Protein AF-A0A251RNE2-F1 (afdb_monomer)

Radius of gyration: 32.67 Å; Cα contacts (8 Å, |Δi|>4): 362; chains: 1; bounding box: 73×76×100 Å

Secondary structure (DSSP, 8-state):
-HHHHHHHHHHHHHHTTS-HHHHHHHHHHHHHHHHHHHHHHHHHHHTT--S-HHHHHHHHHHHHHHHHHHHHHHHHHHHHHHHHHHHHHHHHHHHHHHHHHH--SHHHHHHHHHHHHHHHHHT-HHHHHHTSHHHHHHHHHHHHHHHHHHHHHHHHHHHTTTS-S--HHHHHHTT-STTTHHHHHHHHHHHHHHHHHHHHHHHHHHTGGGS---GGGGGGGGGTT---THHHHHHHHHHH-------S-HHHHHHHHHHHHHHHHHHHHHHHHHHHHHHHHHTHHHHHHHHHHHHHHHHHHHHHHHS----------------SS-HHHHHTT---SSS-----HHHHHHHHHHHHHHHHHHHTS--HHHHHHHHHH---SHHHHHHT-TTSPPSSS------SHHHHHHHHHHHHH-TTS-HHHHHHHHHHHHHHHHHHHHHHHHH--SHHHHHHHHHHHHHHHHHHHHSEETTEE-PPPPP-HHHHHHHHHHHHHHHHHHHHHHHHHHHHHHTT--

Structure (mmCIF, N/CA/C/O backbone):
data_AF-A0A251RNE2-F1
#
_entry.id   AF-A0A251RNE2-F1
#
loop_
_atom_site.group_PDB
_atom_site.id
_atom_site.type_symbol
_atom_site.label_atom_id
_atom_site.label_alt_id
_atom_site.label_comp_id
_atom_site.label_asym_id
_atom_site.label_entity_id
_atom_site.label_seq_id
_atom_site.pdbx_PDB_ins_code
_atom_site.Cartn_x
_atom_site.Cartn_y
_atom_site.Cartn_z
_atom_site.occupancy
_atom_site.B_iso_or_equiv
_atom_site.auth_seq_id
_atom_site.auth_comp_id
_atom_site.auth_asym_id
_atom_site.auth_atom_id
_atom_site.pdbx_PDB_model_num
ATOM 1 N N . MET A 1 1 ? -21.198 -4.027 9.899 1.00 85.88 1 MET A N 1
ATOM 2 C CA . MET A 1 1 ? -20.253 -3.143 10.623 1.00 85.88 1 MET A CA 1
ATOM 3 C C . MET A 1 1 ? -18.817 -3.642 10.646 1.00 85.88 1 MET A C 1
ATOM 5 O O . MET A 1 1 ? -17.984 -2.914 10.121 1.00 85.88 1 MET A O 1
ATOM 9 N N . PRO A 1 2 ? -18.491 -4.848 11.155 1.00 89.56 2 PRO A N 1
ATOM 10 C CA . PRO A 1 2 ? -17.097 -5.304 11.233 1.00 89.56 2 PRO A CA 1
ATOM 11 C C . PRO A 1 2 ? -16.396 -5.308 9.868 1.00 89.56 2 PRO A C 1
ATOM 13 O O . PRO A 1 2 ? -15.279 -4.819 9.756 1.00 89.56 2 PRO A O 1
ATOM 16 N N . PHE A 1 3 ? -17.096 -5.730 8.808 1.00 91.25 3 PHE A N 1
ATOM 17 C CA . PHE A 1 3 ? -16.589 -5.658 7.435 1.00 91.25 3 PHE A CA 1
ATOM 18 C C . PHE A 1 3 ? -16.204 -4.233 6.999 1.00 91.25 3 PHE A C 1
ATOM 20 O O . PHE A 1 3 ? -15.135 -4.037 6.428 1.00 91.25 3 PHE A O 1
ATOM 27 N N . MET A 1 4 ? -17.025 -3.225 7.316 1.00 92.31 4 MET A N 1
ATOM 28 C CA . MET A 1 4 ? -16.726 -1.825 6.989 1.00 92.31 4 MET A CA 1
ATOM 29 C C . MET A 1 4 ? -15.506 -1.315 7.755 1.00 92.31 4 MET A C 1
ATOM 31 O O . MET A 1 4 ? -14.637 -0.685 7.160 1.00 92.31 4 MET A O 1
ATOM 35 N N . THR A 1 5 ? -15.393 -1.647 9.042 1.00 92.12 5 THR A N 1
ATOM 36 C CA . THR A 1 5 ? -14.212 -1.344 9.860 1.00 92.12 5 THR A CA 1
ATOM 37 C C . THR A 1 5 ? -12.942 -1.941 9.243 1.00 92.12 5 THR A C 1
ATOM 39 O O . THR A 1 5 ? -11.935 -1.246 9.087 1.00 92.12 5 THR A O 1
ATOM 42 N N . THR A 1 6 ? -12.996 -3.209 8.821 1.00 92.50 6 THR A N 1
ATOM 43 C CA . THR A 1 6 ? -11.886 -3.885 8.138 1.00 92.50 6 THR A CA 1
ATOM 44 C C . THR A 1 6 ? -11.553 -3.235 6.797 1.00 92.50 6 THR A C 1
ATOM 46 O O . THR A 1 6 ? -10.377 -3.033 6.485 1.00 92.50 6 THR A O 1
ATOM 49 N N . MET A 1 7 ? -12.565 -2.868 6.010 1.00 92.81 7 MET A N 1
ATOM 50 C CA . MET A 1 7 ? -12.383 -2.198 4.724 1.00 92.81 7 MET A CA 1
ATOM 51 C C . MET A 1 7 ? -11.693 -0.840 4.902 1.00 92.81 7 MET A C 1
ATOM 53 O O . MET A 1 7 ? -10.675 -0.582 4.264 1.00 92.81 7 MET A O 1
ATOM 57 N N . MET A 1 8 ? -12.181 -0.003 5.820 1.00 92.62 8 MET A N 1
ATOM 58 C CA . MET A 1 8 ? -11.607 1.317 6.105 1.00 92.62 8 MET A CA 1
ATOM 59 C C . MET A 1 8 ? -10.142 1.224 6.533 1.00 92.62 8 MET A C 1
ATOM 61 O O . MET A 1 8 ? -9.304 1.956 6.011 1.00 92.62 8 MET A O 1
ATOM 65 N N . ALA A 1 9 ? -9.809 0.296 7.436 1.00 91.50 9 ALA A N 1
ATOM 66 C CA . ALA A 1 9 ? -8.430 0.091 7.872 1.00 91.50 9 ALA A CA 1
ATOM 67 C C . ALA A 1 9 ? -7.511 -0.330 6.710 1.00 91.50 9 ALA A C 1
ATOM 69 O O . ALA A 1 9 ? -6.357 0.103 6.639 1.00 91.50 9 ALA A O 1
ATOM 70 N N . ASN A 1 10 ? -8.000 -1.148 5.775 1.00 91.12 10 ASN A N 1
ATOM 71 C CA . ASN A 1 10 ? -7.211 -1.613 4.634 1.00 91.12 10 ASN A CA 1
ATOM 72 C C . ASN A 1 10 ? -7.093 -0.587 3.496 1.00 91.12 10 ASN A C 1
ATOM 74 O O . ASN A 1 10 ? -6.083 -0.609 2.799 1.00 91.12 10 ASN A O 1
ATOM 78 N N . LEU A 1 11 ? -8.039 0.347 3.367 1.00 90.12 11 LEU A N 1
ATOM 79 C CA . LEU A 1 11 ? -7.997 1.446 2.391 1.00 90.12 11 LEU A CA 1
ATOM 80 C C . LEU A 1 11 ? -7.004 2.565 2.756 1.00 90.12 11 LEU A C 1
ATOM 82 O O . LEU A 1 11 ? -6.581 3.324 1.884 1.00 90.12 11 LEU A O 1
ATOM 86 N N . MET A 1 12 ? -6.608 2.691 4.027 1.00 89.88 12 MET A N 1
ATOM 87 C CA . MET A 1 12 ? -5.760 3.803 4.482 1.00 89.88 12 MET A CA 1
ATOM 88 C C . MET A 1 12 ? -4.434 3.958 3.710 1.00 89.88 12 MET A C 1
ATOM 90 O O . MET A 1 12 ? -4.136 5.081 3.308 1.00 89.88 12 MET A O 1
ATOM 94 N N . PRO A 1 13 ? -3.635 2.900 3.448 1.00 87.62 13 PRO A N 1
ATOM 95 C CA . PRO A 1 13 ? -2.385 3.064 2.707 1.00 87.62 13 PRO A CA 1
ATOM 96 C C . PRO A 1 13 ? -2.588 3.499 1.256 1.00 87.62 13 PRO A C 1
ATOM 98 O O . PRO A 1 13 ? -1.783 4.273 0.747 1.00 87.62 13 PRO A O 1
ATOM 101 N N . SER A 1 14 ? -3.658 3.046 0.590 1.00 89.06 14 SER A N 1
ATOM 102 C CA . SER A 1 14 ? -3.923 3.414 -0.808 1.00 89.06 14 SER A CA 1
ATOM 103 C C . SER A 1 14 ? -4.270 4.890 -0.980 1.00 89.06 14 SER A C 1
ATOM 105 O O . SER A 1 14 ? -4.003 5.450 -2.037 1.00 89.06 14 SER A O 1
ATOM 107 N N . LEU A 1 15 ? -4.767 5.560 0.065 1.00 87.12 15 LEU A N 1
ATOM 108 C CA . LEU A 1 15 ? -4.962 7.013 0.026 1.00 87.12 15 LEU A CA 1
ATOM 109 C C . LEU A 1 15 ? -3.655 7.762 -0.248 1.00 87.12 15 LEU A C 1
ATOM 111 O O . LEU A 1 15 ? -3.651 8.812 -0.880 1.00 87.12 15 LEU A O 1
ATOM 115 N N . ALA A 1 16 ? -2.524 7.206 0.185 1.00 85.50 16 ALA A N 1
ATOM 116 C CA . ALA A 1 16 ? -1.231 7.833 -0.016 1.00 85.50 16 ALA A CA 1
ATOM 117 C C . ALA A 1 16 ? -0.744 7.766 -1.470 1.00 85.50 16 ALA A C 1
ATOM 119 O O . ALA A 1 16 ? 0.134 8.539 -1.824 1.00 85.50 16 ALA A O 1
ATOM 120 N N . SER A 1 17 ? -1.262 6.879 -2.327 1.00 87.00 17 SER A N 1
ATOM 121 C CA . SER A 1 17 ? -0.886 6.884 -3.753 1.00 87.00 17 SER A CA 1
ATOM 122 C C . SER A 1 17 ? -1.735 7.815 -4.605 1.00 87.00 17 SER A C 1
ATOM 124 O O . SER A 1 17 ? -1.257 8.240 -5.646 1.00 87.00 17 SER A O 1
ATOM 126 N N . MET A 1 18 ? -2.955 8.130 -4.174 1.00 90.00 18 MET A N 1
ATOM 127 C CA . MET A 1 18 ? -3.925 8.905 -4.957 1.00 90.00 18 MET A CA 1
ATOM 128 C C . MET A 1 18 ? -3.469 10.346 -5.153 1.00 90.00 18 MET A C 1
ATOM 130 O O . MET A 1 18 ? -2.894 10.933 -4.232 1.00 90.00 18 MET A O 1
ATOM 134 N N . ASP A 1 19 ? -3.749 10.930 -6.312 1.00 90.06 19 ASP A N 1
ATOM 135 C CA . ASP A 1 19 ? -3.512 12.357 -6.552 1.00 90.06 19 ASP A CA 1
ATOM 136 C C . ASP A 1 19 ? -4.363 13.221 -5.613 1.00 90.06 19 ASP A C 1
ATOM 138 O O . ASP A 1 19 ? -5.401 12.782 -5.125 1.00 90.06 19 ASP A O 1
ATOM 142 N N . ASP A 1 20 ? -3.963 14.470 -5.357 1.00 87.00 20 ASP A N 1
ATOM 143 C CA . ASP A 1 20 ? -4.615 15.325 -4.349 1.00 87.00 20 ASP A CA 1
ATOM 144 C C . ASP A 1 20 ? -6.130 15.496 -4.574 1.00 87.00 20 ASP A C 1
ATOM 146 O O . ASP A 1 20 ? -6.904 15.537 -3.614 1.00 87.00 20 ASP A O 1
ATOM 150 N N . LYS A 1 21 ? -6.559 15.559 -5.841 1.00 89.69 21 LYS A N 1
ATOM 151 C CA . LYS A 1 21 ? -7.978 15.626 -6.217 1.00 89.69 21 LYS A CA 1
ATOM 152 C C . LYS A 1 21 ? -8.701 14.306 -5.936 1.00 89.69 21 LYS A C 1
ATOM 154 O O . LYS A 1 21 ? -9.744 14.311 -5.289 1.00 89.69 21 LYS A O 1
ATOM 159 N N . GLU A 1 22 ? -8.137 13.194 -6.398 1.00 91.00 22 GLU A N 1
ATOM 160 C CA . GLU A 1 22 ? -8.702 11.855 -6.203 1.00 91.00 22 GLU A CA 1
ATOM 161 C C . GLU A 1 22 ? -8.787 11.507 -4.709 1.00 91.00 22 GLU A C 1
ATOM 163 O O . GLU A 1 22 ? -9.802 11.003 -4.234 1.00 91.00 22 GLU A O 1
ATOM 168 N N . LEU A 1 23 ? -7.747 11.844 -3.943 1.00 90.88 23 LEU A N 1
ATOM 169 C CA . LEU A 1 23 ? -7.702 11.698 -2.494 1.00 90.88 23 LEU A CA 1
ATOM 170 C C . LEU A 1 23 ? -8.873 12.424 -1.825 1.00 90.88 23 LEU A C 1
ATOM 172 O O . LEU A 1 23 ? -9.546 11.852 -0.969 1.00 90.88 23 LEU A O 1
ATOM 176 N N . PHE A 1 24 ? -9.129 13.675 -2.212 1.00 88.56 24 PHE A N 1
ATOM 177 C CA . PHE A 1 24 ? -10.222 14.471 -1.659 1.00 88.56 24 PHE A CA 1
ATOM 178 C C . PHE A 1 24 ? -11.597 13.871 -1.983 1.00 88.56 24 PHE A C 1
ATOM 180 O O . PHE A 1 24 ? -12.416 13.690 -1.079 1.00 88.56 24 PHE A O 1
ATOM 187 N N . GLU A 1 25 ? -11.831 13.513 -3.247 1.00 91.69 25 GLU A N 1
ATOM 188 C CA . GLU A 1 25 ? -13.087 12.904 -3.702 1.00 91.69 25 GLU A CA 1
ATOM 189 C C . GLU A 1 25 ? -13.355 11.568 -2.992 1.00 91.69 25 GLU A C 1
ATOM 191 O O . GLU A 1 25 ? -14.442 11.362 -2.444 1.00 91.69 25 GLU A O 1
ATOM 196 N N . ASN A 1 26 ? -12.346 10.698 -2.904 1.00 91.69 26 ASN A N 1
ATOM 197 C CA . ASN A 1 26 ? -12.464 9.393 -2.254 1.00 91.69 26 ASN A CA 1
ATOM 198 C C . ASN A 1 26 ? -12.700 9.508 -0.742 1.00 91.69 26 ASN A C 1
ATOM 200 O O . ASN A 1 26 ? -13.503 8.758 -0.182 1.00 91.69 26 ASN A O 1
ATOM 204 N N . VAL A 1 27 ? -12.050 10.460 -0.065 1.00 91.81 27 VAL A N 1
ATOM 205 C CA . VAL A 1 27 ? -12.249 10.693 1.376 1.00 91.81 27 VAL A CA 1
ATOM 206 C C . VAL A 1 27 ? -13.647 11.235 1.660 1.00 91.81 27 VAL A C 1
ATOM 208 O O . VAL A 1 27 ? -14.279 10.785 2.615 1.00 91.81 27 VAL A O 1
ATOM 211 N N . ILE A 1 28 ? -14.168 12.143 0.828 1.00 92.56 28 ILE A N 1
ATOM 212 C CA . ILE A 1 28 ? -15.550 12.631 0.952 1.00 92.56 28 ILE A CA 1
ATOM 213 C C . ILE A 1 28 ? -16.551 11.509 0.686 1.00 92.56 28 ILE A C 1
ATOM 215 O O . ILE A 1 28 ? -17.498 11.347 1.455 1.00 92.56 28 ILE A O 1
ATOM 219 N N . GLY A 1 29 ? -16.334 10.709 -0.360 1.00 93.19 29 GLY A N 1
ATOM 220 C CA . GLY A 1 29 ? -17.183 9.556 -0.655 1.00 93.19 29 GLY A CA 1
ATOM 221 C C . GLY A 1 29 ? -17.247 8.586 0.527 1.00 93.19 29 GLY A C 1
ATOM 222 O O . GLY A 1 29 ? -18.333 8.185 0.952 1.00 93.19 29 GLY A O 1
ATOM 223 N N . LEU A 1 30 ? -16.094 8.277 1.127 1.00 91.94 30 LEU A N 1
ATOM 224 C CA . LEU A 1 30 ? -16.023 7.404 2.297 1.00 91.94 30 LEU A CA 1
ATOM 225 C C . LEU A 1 30 ? -16.660 8.038 3.546 1.00 91.94 30 LEU A C 1
ATOM 227 O O . LEU A 1 30 ? -17.331 7.339 4.303 1.00 91.94 30 LEU A O 1
ATOM 231 N N . LEU A 1 31 ? -16.511 9.352 3.742 1.00 93.88 31 LEU A N 1
ATOM 232 C CA . LEU A 1 31 ? -17.174 10.105 4.811 1.00 93.88 31 LEU A CA 1
ATOM 233 C C . LEU A 1 31 ? -18.699 9.980 4.714 1.00 93.88 31 LEU A C 1
ATOM 235 O O . LEU A 1 31 ? -19.347 9.605 5.692 1.00 93.88 31 LEU A O 1
ATOM 239 N N . ILE A 1 32 ? -19.264 10.238 3.533 1.00 94.50 32 ILE A N 1
ATOM 240 C CA . ILE A 1 32 ? -20.709 10.144 3.288 1.00 94.50 32 ILE A CA 1
ATOM 241 C C . ILE A 1 32 ? -21.199 8.715 3.537 1.00 94.50 32 ILE A C 1
ATOM 243 O O . ILE A 1 32 ? -22.201 8.518 4.228 1.00 94.50 32 ILE A O 1
ATOM 247 N N . LEU A 1 33 ? -20.477 7.715 3.023 1.00 93.94 33 LEU A N 1
ATOM 248 C CA . LEU A 1 33 ? -20.825 6.305 3.189 1.00 93.94 33 LEU A CA 1
ATOM 249 C C . LEU A 1 33 ? -20.888 5.904 4.670 1.00 93.94 33 LEU A C 1
ATOM 251 O O . LEU A 1 33 ? -21.884 5.335 5.115 1.00 93.94 33 LEU A O 1
ATOM 255 N N . VAL A 1 34 ? -19.851 6.223 5.449 1.00 93.69 34 VAL A N 1
ATOM 256 C CA . VAL A 1 34 ? -19.774 5.837 6.867 1.00 93.69 34 VAL A CA 1
ATOM 257 C C . VAL A 1 34 ? -20.836 6.557 7.693 1.00 93.69 34 VAL A C 1
ATOM 259 O O . VAL A 1 34 ? -21.506 5.914 8.499 1.00 93.69 34 VAL A O 1
ATOM 262 N N . ILE A 1 35 ? -21.046 7.858 7.469 1.00 92.69 35 ILE A N 1
ATOM 263 C CA . ILE A 1 35 ? -22.092 8.618 8.169 1.00 92.69 35 ILE A CA 1
ATOM 264 C C . ILE A 1 35 ? -23.472 8.028 7.868 1.00 92.69 35 ILE A C 1
ATOM 266 O O . ILE A 1 35 ? -24.253 7.806 8.790 1.00 92.69 35 ILE A O 1
ATOM 270 N N . THR A 1 36 ? -23.756 7.705 6.605 1.00 94.19 36 THR A N 1
ATOM 271 C CA . THR A 1 36 ? -25.039 7.106 6.205 1.00 94.19 36 THR A CA 1
ATOM 272 C C . THR A 1 36 ? -25.276 5.775 6.918 1.00 94.19 36 THR A C 1
ATOM 274 O O . THR A 1 36 ? -26.356 5.536 7.458 1.00 94.19 36 THR A O 1
ATOM 277 N N . ILE A 1 37 ? -24.248 4.926 6.984 1.00 92.06 37 ILE A N 1
ATOM 278 C CA . ILE A 1 37 ? -24.300 3.638 7.683 1.00 92.06 37 ILE A CA 1
ATOM 279 C C . ILE A 1 37 ? -24.543 3.830 9.193 1.00 92.06 37 ILE A C 1
ATOM 281 O O . ILE A 1 37 ? -25.359 3.115 9.778 1.00 92.06 37 ILE A O 1
ATOM 285 N N . VAL A 1 38 ? -23.880 4.806 9.823 1.00 91.31 38 VAL A N 1
ATOM 286 C CA . VAL A 1 38 ? -24.054 5.128 11.251 1.00 91.31 38 VAL A CA 1
ATOM 287 C C . VAL A 1 38 ? -25.459 5.651 11.546 1.00 91.31 38 VAL A C 1
ATOM 289 O O . VAL A 1 38 ? -26.075 5.209 12.516 1.00 91.31 38 VAL A O 1
ATOM 292 N N . VAL A 1 39 ? -25.992 6.547 10.711 1.00 91.88 39 VAL A N 1
ATOM 293 C CA . VAL A 1 39 ? -27.354 7.083 10.864 1.00 91.88 39 VAL A CA 1
ATOM 294 C C . VAL A 1 39 ? -28.384 5.969 10.705 1.00 91.88 39 VAL A C 1
ATOM 296 O O . VAL A 1 39 ? -29.263 5.833 11.551 1.00 91.88 39 VAL A O 1
ATOM 299 N N . ASN A 1 40 ? -28.236 5.121 9.682 1.00 91.06 40 ASN A N 1
ATOM 300 C CA . ASN A 1 40 ? -29.139 3.994 9.453 1.00 91.06 40 ASN A CA 1
ATOM 301 C C . ASN A 1 40 ? -29.198 3.056 10.668 1.00 91.06 40 ASN A C 1
ATOM 303 O O . ASN A 1 40 ? -30.278 2.693 11.127 1.00 91.06 40 ASN A O 1
ATOM 307 N N . VAL A 1 41 ? -28.048 2.712 11.252 1.00 87.31 41 VAL A N 1
ATOM 308 C CA . VAL A 1 41 ? -28.031 1.844 12.439 1.00 87.31 41 VAL A CA 1
ATOM 309 C C . VAL A 1 41 ? -28.506 2.552 13.700 1.00 87.31 41 VAL A C 1
ATOM 311 O O . VAL A 1 41 ? -29.173 1.929 14.520 1.00 87.31 41 VAL A O 1
ATOM 314 N N . SER A 1 42 ? -28.272 3.855 13.834 1.00 86.69 42 SER A N 1
ATOM 315 C CA . SER A 1 42 ? -28.864 4.647 14.922 1.00 86.69 42 SER A CA 1
ATOM 316 C C . SER A 1 42 ? -30.397 4.622 14.876 1.00 86.69 42 SER A C 1
ATOM 318 O O . SER A 1 42 ? -31.042 4.485 15.914 1.00 86.69 42 SER A O 1
ATOM 320 N N . ILE A 1 43 ? -30.986 4.683 13.676 1.00 86.94 43 ILE A N 1
ATOM 321 C CA . ILE A 1 43 ? -32.435 4.535 13.488 1.00 86.94 43 ILE A CA 1
ATOM 322 C C . ILE A 1 43 ? -32.881 3.124 13.891 1.00 86.94 43 ILE A C 1
ATOM 324 O O . ILE A 1 43 ? -33.831 2.993 14.657 1.00 86.94 43 ILE A O 1
ATOM 328 N N . GLN A 1 44 ? -32.171 2.078 13.454 1.00 83.00 44 GLN A N 1
ATOM 329 C CA . GLN A 1 44 ? -32.505 0.686 13.796 1.00 83.00 44 GLN A CA 1
ATOM 330 C C . GLN A 1 44 ? -32.473 0.420 15.309 1.00 83.00 44 GLN A C 1
ATOM 332 O O . GLN A 1 44 ? -33.359 -0.259 15.835 1.00 83.00 44 GLN A O 1
ATOM 337 N N . ILE A 1 45 ? -31.495 1.006 16.012 1.00 83.81 45 ILE A N 1
ATOM 338 C CA . ILE A 1 45 ? -31.407 1.008 17.479 1.00 83.81 45 ILE A CA 1
ATOM 339 C C . ILE A 1 45 ? -32.657 1.651 18.084 1.00 83.81 45 ILE A C 1
ATOM 341 O O . ILE A 1 45 ? -33.277 1.065 18.967 1.00 83.81 45 ILE A O 1
ATOM 345 N N . HIS A 1 46 ? -33.052 2.831 17.598 1.00 82.69 46 HIS A N 1
ATOM 346 C CA . HIS A 1 46 ? -34.222 3.542 18.114 1.00 82.69 46 HIS A CA 1
ATOM 347 C C . HIS A 1 46 ? -35.530 2.773 17.880 1.00 82.69 46 HIS A C 1
ATOM 349 O O . HIS A 1 46 ? -36.399 2.758 18.745 1.00 82.69 46 HIS A O 1
ATOM 355 N N . THR A 1 47 ? -35.652 2.089 16.740 1.00 83.75 47 THR A N 1
ATOM 356 C CA . THR A 1 47 ? -36.821 1.257 16.410 1.00 83.75 47 THR A CA 1
ATOM 357 C C . THR A 1 47 ? -36.862 -0.088 17.144 1.00 83.75 47 THR A C 1
ATOM 359 O O . THR A 1 47 ? -37.814 -0.839 16.967 1.00 83.75 47 THR A O 1
ATOM 362 N N . GLY A 1 48 ? -35.846 -0.419 17.950 1.00 72.12 48 GLY A N 1
ATOM 363 C CA . GLY A 1 48 ? -35.798 -1.670 18.717 1.00 72.12 48 GLY A CA 1
ATOM 364 C C . GLY A 1 48 ? -35.489 -2.922 17.889 1.00 72.12 48 GLY A C 1
ATOM 365 O O . GLY A 1 48 ? -35.647 -4.031 18.386 1.00 72.12 48 GLY A O 1
ATOM 366 N N . VAL A 1 49 ? -35.030 -2.765 16.643 1.00 72.38 49 VAL A N 1
ATOM 367 C CA . VAL A 1 49 ? -34.648 -3.888 15.764 1.00 72.38 49 VAL A CA 1
ATOM 368 C C . VAL A 1 49 ? -33.330 -4.527 16.221 1.00 72.38 49 VAL A C 1
ATOM 370 O O . VAL A 1 49 ? -33.095 -5.713 16.003 1.00 72.38 49 VAL A O 1
ATOM 373 N N . VAL A 1 50 ? -32.459 -3.750 16.872 1.00 66.19 50 VAL A N 1
ATOM 374 C CA . VAL A 1 50 ? -31.154 -4.208 17.368 1.00 66.19 50 VAL A CA 1
ATOM 375 C C . VAL A 1 50 ? -31.261 -4.586 18.843 1.00 66.19 50 VAL A C 1
ATOM 377 O O . VAL A 1 50 ? -31.530 -3.731 19.679 1.00 66.19 50 VAL A O 1
ATOM 380 N N . ILE A 1 51 ? -30.999 -5.855 19.162 1.00 64.00 51 ILE A N 1
ATOM 381 C CA . ILE A 1 51 ? -31.121 -6.399 20.526 1.00 64.00 51 ILE A CA 1
ATOM 382 C C . ILE A 1 51 ? -29.839 -6.147 21.345 1.00 64.00 51 ILE A C 1
ATOM 384 O O . ILE A 1 51 ? -29.903 -5.815 22.527 1.00 64.00 51 ILE A O 1
ATOM 388 N N . ASN A 1 52 ? -28.658 -6.242 20.719 1.00 71.88 52 ASN A N 1
ATOM 389 C CA . ASN A 1 52 ? -27.372 -6.022 21.389 1.00 71.88 52 ASN A CA 1
ATOM 390 C C . ASN A 1 52 ? -26.860 -4.584 21.193 1.00 71.88 52 ASN A C 1
ATOM 392 O O . ASN A 1 52 ? -26.074 -4.278 20.287 1.00 71.88 52 ASN A O 1
ATOM 396 N N . PHE A 1 53 ? -27.303 -3.685 22.072 1.00 78.69 53 PHE A N 1
ATOM 397 C CA . PHE A 1 53 ? -26.922 -2.273 22.029 1.00 78.69 53 PHE A CA 1
ATOM 398 C C . PHE A 1 53 ? -25.424 -2.050 22.281 1.00 78.69 53 PHE A C 1
ATOM 400 O O . PHE A 1 53 ? -24.803 -1.245 21.588 1.00 78.69 53 PHE A O 1
ATOM 407 N N . TYR A 1 54 ? -24.822 -2.777 23.227 1.00 83.19 54 TYR A N 1
ATOM 408 C CA . TYR A 1 54 ? -23.430 -2.560 23.635 1.00 83.19 54 TYR A CA 1
ATOM 409 C C . TYR A 1 54 ? -22.443 -2.822 22.497 1.00 83.19 54 TYR A C 1
ATOM 411 O O . TYR A 1 54 ? -21.647 -1.941 22.160 1.00 83.19 54 TYR A O 1
ATOM 419 N N . THR A 1 55 ? -22.526 -3.991 21.858 1.00 83.62 55 THR A N 1
ATOM 420 C CA . THR A 1 55 ? -21.636 -4.332 20.741 1.00 83.62 55 THR A CA 1
ATOM 421 C C . THR A 1 55 ? -21.838 -3.383 19.555 1.00 83.62 55 THR A C 1
ATOM 423 O O . THR A 1 55 ? -20.877 -2.939 18.922 1.00 83.62 55 THR A O 1
ATOM 426 N N . THR A 1 56 ? -23.082 -2.972 19.302 1.00 86.25 56 THR A N 1
ATOM 427 C CA . THR A 1 56 ? -23.403 -2.035 18.219 1.00 86.25 56 THR A CA 1
ATOM 428 C C . THR A 1 56 ? -22.786 -0.652 18.449 1.00 86.25 56 THR A C 1
ATOM 430 O O . THR A 1 56 ? -22.186 -0.091 17.528 1.00 86.25 56 THR A O 1
ATOM 433 N N . TYR A 1 57 ? -22.843 -0.117 19.674 1.00 89.25 57 TYR A N 1
ATOM 434 C CA . TYR A 1 57 ? -22.189 1.153 20.010 1.00 89.25 57 TYR A CA 1
ATOM 435 C C . TYR A 1 57 ? -20.663 1.081 19.885 1.00 89.25 57 TYR A C 1
ATOM 437 O O . TYR A 1 57 ? -20.055 2.028 19.381 1.00 89.25 57 TYR A O 1
ATOM 445 N N . ILE A 1 58 ? -20.043 -0.042 20.270 1.00 90.69 58 ILE A N 1
ATOM 446 C CA . ILE A 1 58 ? -18.600 -0.260 20.076 1.00 90.69 58 ILE A CA 1
ATOM 447 C C . ILE A 1 58 ? -18.246 -0.178 18.586 1.00 90.69 58 ILE A C 1
ATOM 449 O O . ILE A 1 58 ? -17.294 0.511 18.217 1.00 90.69 58 ILE A O 1
ATOM 453 N N . TYR A 1 59 ? -19.031 -0.818 17.714 1.00 90.81 59 TYR A N 1
ATOM 454 C CA . TYR A 1 59 ? -18.799 -0.772 16.271 1.00 90.81 59 TYR A CA 1
ATOM 455 C C . TYR A 1 59 ? -18.993 0.619 15.662 1.00 90.81 59 TYR A C 1
ATOM 457 O O . TYR A 1 59 ? -18.190 1.026 14.820 1.00 90.81 59 TYR A O 1
ATOM 465 N N . ILE A 1 60 ? -20.017 1.364 16.090 1.00 92.06 60 ILE A N 1
ATOM 466 C CA . ILE A 1 60 ? -20.219 2.756 15.663 1.00 92.06 60 ILE A CA 1
ATOM 467 C C . ILE A 1 60 ? -19.011 3.608 16.072 1.00 92.06 60 ILE A C 1
ATOM 469 O O . ILE A 1 60 ? -18.442 4.308 15.233 1.00 92.06 60 ILE A O 1
ATOM 473 N N . GLY A 1 61 ? -18.574 3.500 17.331 1.00 92.62 61 GLY A N 1
ATOM 474 C CA . GLY A 1 61 ? -17.396 4.205 17.833 1.00 92.62 61 GLY A CA 1
ATOM 475 C C . GLY A 1 61 ? -16.126 3.855 17.055 1.00 92.62 61 GLY A C 1
ATOM 476 O O . GLY A 1 61 ? -15.383 4.750 16.655 1.00 92.62 61 GLY A O 1
ATOM 477 N N . ALA A 1 62 ? -15.908 2.568 16.766 1.00 93.50 62 ALA A N 1
ATOM 478 C CA . ALA A 1 62 ? -14.767 2.098 15.984 1.00 93.50 62 ALA A CA 1
ATOM 479 C C . ALA A 1 62 ? -14.759 2.677 14.560 1.00 93.50 62 ALA A C 1
ATOM 481 O O . ALA A 1 62 ? -13.726 3.174 14.112 1.00 93.50 62 ALA A O 1
ATOM 482 N N . MET A 1 63 ? -15.896 2.665 13.856 1.00 93.62 63 MET A N 1
ATOM 483 C CA . MET A 1 63 ? -15.992 3.239 12.509 1.00 93.62 63 MET A CA 1
ATOM 484 C C . MET A 1 63 ? -15.776 4.754 12.506 1.00 93.62 63 MET A C 1
ATOM 486 O O . MET A 1 63 ? -15.024 5.255 11.672 1.00 93.62 63 MET A O 1
ATOM 490 N N . LEU A 1 64 ? -16.386 5.490 13.442 1.00 94.12 64 LEU A N 1
ATOM 491 C CA . LEU A 1 64 ? -16.203 6.942 13.545 1.00 94.12 64 LEU A CA 1
ATOM 492 C C . LEU A 1 64 ? -14.748 7.301 13.859 1.00 94.12 64 LEU A C 1
ATOM 494 O O . LEU A 1 64 ? -14.191 8.216 13.255 1.00 94.12 64 LEU A O 1
ATOM 498 N N . TYR A 1 65 ? -14.098 6.550 14.748 1.00 94.44 65 TYR A N 1
ATOM 499 C CA . TYR A 1 65 ? -12.689 6.768 15.055 1.00 94.44 65 TYR A CA 1
ATOM 500 C C . TYR A 1 65 ? -11.777 6.426 13.866 1.00 94.44 65 TYR A C 1
ATOM 502 O O . TYR A 1 65 ? -10.873 7.197 13.551 1.00 94.44 65 TYR A O 1
ATOM 510 N N . LEU A 1 66 ? -12.043 5.340 13.128 1.00 94.19 66 LEU A N 1
ATOM 511 C CA . LEU A 1 66 ? -11.324 5.049 11.881 1.00 94.19 66 LEU A CA 1
ATOM 512 C C . LEU A 1 66 ? -11.527 6.132 10.820 1.00 94.19 66 LEU A C 1
ATOM 514 O O . LEU A 1 66 ? -10.593 6.428 10.078 1.00 94.19 66 LEU A O 1
ATOM 518 N N . LEU A 1 67 ? -12.716 6.731 10.749 1.00 94.12 67 LEU A N 1
ATOM 519 C CA . LEU A 1 67 ? -13.001 7.827 9.829 1.00 94.12 67 LEU A CA 1
ATOM 520 C C . LEU A 1 67 ? -12.165 9.065 10.169 1.00 94.12 67 LEU A C 1
ATOM 522 O O . LEU A 1 67 ? -11.587 9.681 9.280 1.00 94.12 67 LEU A O 1
ATOM 526 N N . ILE A 1 68 ? -12.038 9.372 11.460 1.00 93.25 68 ILE A N 1
ATOM 527 C CA . ILE A 1 68 ? -11.167 10.436 11.971 1.00 93.25 68 ILE A CA 1
ATOM 528 C C . ILE A 1 68 ? -9.688 10.152 11.650 1.00 93.25 68 ILE A C 1
ATOM 530 O O . ILE A 1 68 ? -8.950 11.046 11.236 1.00 93.25 68 ILE A O 1
ATOM 534 N N . ILE A 1 69 ? -9.233 8.905 11.804 1.00 93.56 69 ILE A N 1
ATOM 535 C CA . ILE A 1 69 ? -7.867 8.516 11.421 1.00 93.56 69 ILE A CA 1
ATOM 536 C C . ILE A 1 69 ? -7.656 8.714 9.917 1.00 93.56 69 ILE A C 1
ATOM 538 O O . ILE A 1 69 ? -6.627 9.239 9.494 1.00 93.56 69 ILE A O 1
ATOM 542 N N . LEU A 1 70 ? -8.628 8.301 9.108 1.00 92.62 70 LEU A N 1
ATOM 543 C CA . LEU A 1 70 ? -8.559 8.367 7.656 1.00 92.62 70 LEU A CA 1
ATOM 544 C C . LEU A 1 70 ? -8.480 9.815 7.149 1.00 92.62 70 LEU A C 1
ATOM 546 O O . LEU A 1 70 ? -7.643 10.116 6.298 1.00 92.62 70 LEU A O 1
ATOM 550 N N . THR A 1 71 ? -9.278 10.727 7.707 1.00 90.81 71 THR A N 1
ATOM 551 C CA . THR A 1 71 ? -9.196 12.159 7.373 1.00 90.81 71 THR A CA 1
ATOM 552 C C . THR A 1 71 ? -7.858 12.764 7.798 1.00 90.81 71 THR A C 1
ATOM 554 O O . THR A 1 71 ? -7.265 13.531 7.041 1.00 90.81 71 THR A O 1
ATOM 557 N N . SER A 1 72 ? -7.321 12.360 8.953 1.00 90.88 72 SER A N 1
ATOM 558 C CA . SER A 1 72 ? -5.982 12.753 9.408 1.00 90.88 72 SER A CA 1
ATOM 559 C C . SER A 1 72 ? -4.864 12.266 8.466 1.00 90.88 72 SER A C 1
ATOM 561 O O . SER A 1 72 ? -3.918 13.008 8.185 1.00 90.88 72 SER A O 1
ATOM 563 N N . ILE A 1 73 ? -4.961 11.039 7.937 1.00 90.38 73 ILE A N 1
ATOM 564 C CA . ILE A 1 73 ? -4.027 10.527 6.918 1.00 90.38 73 ILE A CA 1
ATOM 565 C C . ILE A 1 73 ? -4.151 11.342 5.631 1.00 90.38 73 ILE A C 1
ATOM 567 O O . ILE A 1 73 ? -3.142 11.783 5.090 1.00 90.38 73 ILE A O 1
ATOM 571 N N . ALA A 1 74 ? -5.370 11.594 5.158 1.00 90.81 74 ALA A N 1
ATOM 572 C CA . ALA A 1 74 ? -5.598 12.359 3.935 1.00 90.81 74 ALA A CA 1
ATOM 573 C C . ALA A 1 74 ? -5.044 13.790 4.017 1.00 90.81 74 ALA A C 1
ATOM 575 O O . ALA A 1 74 ? -4.472 14.303 3.058 1.00 90.81 74 ALA A O 1
ATOM 576 N N . LEU A 1 75 ? -5.150 14.424 5.184 1.00 87.81 75 LEU A N 1
ATOM 577 C CA . LEU A 1 75 ? -4.591 15.750 5.430 1.00 87.81 75 LEU A CA 1
ATOM 578 C C . LEU A 1 75 ? -3.057 15.770 5.336 1.00 87.81 75 LEU A C 1
ATOM 580 O O . LEU A 1 75 ? -2.471 16.753 4.886 1.00 87.81 75 LEU A O 1
ATOM 584 N N . THR A 1 76 ? -2.404 14.686 5.750 1.00 86.56 76 THR A N 1
ATOM 585 C CA . THR A 1 76 ? -0.940 14.607 5.856 1.00 86.56 76 THR A CA 1
ATOM 586 C C . THR A 1 76 ? -0.268 13.942 4.665 1.00 86.56 76 THR A C 1
ATOM 588 O O . THR A 1 76 ? 0.916 14.183 4.424 1.00 86.56 76 THR A O 1
ATOM 591 N N . ALA A 1 77 ? -1.019 13.183 3.864 1.00 88.12 77 ALA A N 1
ATOM 592 C CA . ALA A 1 77 ? -0.507 12.497 2.688 1.00 88.12 77 ALA A CA 1
ATOM 593 C C . ALA A 1 77 ? 0.199 13.452 1.698 1.00 88.12 77 ALA A C 1
ATOM 595 O O . ALA A 1 77 ? 1.350 13.168 1.367 1.00 88.12 77 ALA A O 1
ATOM 596 N N . PRO A 1 78 ? -0.356 14.614 1.299 1.00 86.69 78 PRO A N 1
ATOM 597 C CA . PRO A 1 78 ? 0.302 15.488 0.318 1.00 86.69 78 PRO A CA 1
ATOM 598 C C . PRO A 1 78 ? 1.640 16.058 0.808 1.00 86.69 78 PRO A C 1
ATOM 600 O O . PRO A 1 78 ? 2.636 16.021 0.089 1.00 86.69 78 PRO A O 1
ATOM 603 N N . VAL A 1 79 ? 1.704 16.490 2.074 1.00 85.75 79 VAL A N 1
ATOM 604 C CA . VAL A 1 79 ? 2.956 16.965 2.692 1.00 85.75 79 VAL A CA 1
ATOM 605 C C . VAL A 1 79 ? 3.977 15.836 2.757 1.00 85.75 79 VAL A C 1
ATOM 607 O O . VAL A 1 79 ? 5.153 16.034 2.458 1.00 85.75 79 VAL A O 1
ATOM 610 N N . SER A 1 80 ? 3.531 14.629 3.114 1.00 83.75 80 SER A N 1
ATOM 611 C CA . SER A 1 80 ? 4.418 13.474 3.184 1.00 83.75 80 SER A CA 1
ATOM 612 C C . SER A 1 80 ? 5.046 13.145 1.833 1.00 83.75 80 SER A C 1
ATOM 614 O O . SER A 1 80 ? 6.252 12.916 1.783 1.00 83.75 80 SER A O 1
ATOM 616 N N . LYS A 1 81 ? 4.275 13.233 0.738 1.00 88.06 81 LYS A N 1
ATOM 617 C CA . LYS A 1 81 ? 4.790 13.077 -0.628 1.00 88.06 81 LYS A CA 1
ATOM 618 C C . LYS A 1 81 ? 5.838 14.130 -0.947 1.00 88.06 81 LYS A C 1
ATOM 620 O O . LYS A 1 81 ? 6.916 13.779 -1.404 1.00 88.06 81 LYS A O 1
ATOM 625 N N . GLN A 1 82 ? 5.556 15.399 -0.658 1.00 87.12 82 GLN A N 1
ATOM 626 C CA . GLN A 1 82 ? 6.477 16.495 -0.952 1.00 87.12 82 GLN A CA 1
ATOM 627 C C . GLN A 1 82 ? 7.805 16.356 -0.193 1.00 87.12 82 GLN A C 1
ATOM 629 O O . GLN A 1 82 ? 8.878 16.543 -0.765 1.00 87.12 82 GLN A O 1
ATOM 634 N N . ILE A 1 83 ? 7.755 15.995 1.093 1.00 83.81 83 ILE A N 1
ATOM 635 C CA . ILE A 1 83 ? 8.963 15.738 1.892 1.00 83.81 83 ILE A CA 1
ATOM 636 C C . ILE A 1 83 ? 9.758 14.575 1.296 1.00 83.81 83 ILE A C 1
ATOM 638 O O . ILE A 1 83 ? 10.984 14.642 1.206 1.00 83.81 83 ILE A O 1
ATOM 642 N N . LEU A 1 84 ? 9.065 13.506 0.910 1.00 85.00 84 LEU A N 1
ATOM 643 C CA . LEU A 1 84 ? 9.681 12.294 0.392 1.00 85.00 84 LEU A CA 1
ATOM 644 C C . LEU A 1 84 ? 10.326 12.520 -0.975 1.00 85.00 84 LEU A C 1
ATOM 646 O O . LEU A 1 84 ? 11.456 12.088 -1.175 1.00 85.00 84 LEU A O 1
ATOM 650 N N . GLU A 1 85 ? 9.666 13.280 -1.845 1.00 88.00 85 GLU A N 1
ATOM 651 C CA . GLU A 1 85 ? 10.175 13.727 -3.142 1.00 88.00 85 GLU A CA 1
ATOM 652 C C . GLU A 1 85 ? 11.437 14.583 -2.976 1.00 88.00 85 GLU A C 1
ATOM 654 O O . GLU A 1 85 ? 12.470 14.305 -3.580 1.00 88.00 85 GLU A O 1
ATOM 659 N N . ASN A 1 86 ? 11.421 15.566 -2.070 1.00 85.69 86 ASN A N 1
ATOM 660 C CA . ASN A 1 86 ? 12.595 16.402 -1.803 1.00 85.69 86 ASN A CA 1
ATOM 661 C C . ASN A 1 86 ? 13.795 15.575 -1.310 1.00 85.69 86 ASN A C 1
ATOM 663 O O . ASN A 1 86 ? 14.934 15.801 -1.728 1.00 85.69 86 ASN A O 1
ATOM 667 N N . LYS A 1 87 ? 13.555 14.598 -0.425 1.00 83.94 87 LYS A N 1
ATOM 668 C CA . LYS A 1 87 ? 14.616 13.703 0.060 1.00 83.94 87 LYS A CA 1
ATOM 669 C C . LYS A 1 87 ? 15.084 12.739 -1.026 1.00 83.94 87 LYS A C 1
ATOM 671 O O . LYS A 1 87 ? 16.284 12.491 -1.119 1.00 83.94 87 LYS A O 1
ATOM 676 N N . TYR A 1 88 ? 14.173 12.249 -1.864 1.00 85.38 88 TYR A N 1
ATOM 677 C CA . TYR A 1 88 ? 14.496 11.437 -3.031 1.00 85.38 88 TYR A CA 1
ATOM 678 C C . TYR A 1 88 ? 15.412 12.193 -3.986 1.00 85.38 88 TYR A C 1
ATOM 680 O O . TYR A 1 88 ? 16.472 11.690 -4.338 1.00 85.38 88 TYR A O 1
ATOM 688 N N . GLN A 1 89 ? 15.083 13.438 -4.328 1.00 85.75 89 GLN A N 1
ATOM 689 C CA . GLN A 1 89 ? 15.914 14.267 -5.201 1.00 85.75 89 GLN A CA 1
ATOM 690 C C . GLN A 1 89 ? 17.303 14.534 -4.607 1.00 85.75 89 GLN A C 1
ATOM 692 O O . GLN A 1 89 ? 18.298 14.524 -5.334 1.00 85.75 89 GLN A O 1
ATOM 697 N N . ALA A 1 90 ? 17.400 14.749 -3.292 1.00 83.75 90 ALA A N 1
ATOM 698 C CA . ALA A 1 90 ? 18.684 14.913 -2.616 1.00 83.75 90 ALA A CA 1
ATOM 699 C C . ALA A 1 90 ? 19.535 13.629 -2.664 1.00 83.75 90 ALA A C 1
ATOM 701 O O . ALA A 1 90 ? 20.714 13.687 -3.020 1.00 83.75 90 ALA A O 1
ATOM 702 N N . ALA A 1 91 ? 18.938 12.473 -2.363 1.00 81.94 91 ALA A N 1
ATOM 703 C CA . ALA A 1 91 ? 19.615 11.179 -2.415 1.00 81.94 91 ALA A CA 1
ATOM 704 C C . ALA A 1 91 ? 19.994 10.784 -3.853 1.00 81.94 91 ALA A C 1
ATOM 706 O O . ALA A 1 91 ? 21.115 10.345 -4.098 1.00 81.94 91 ALA A O 1
ATOM 707 N N . HIS A 1 92 ? 19.113 11.025 -4.823 1.00 84.06 92 HIS A N 1
ATOM 708 C CA . HIS A 1 92 ? 19.372 10.810 -6.244 1.00 84.06 92 HIS A CA 1
ATOM 709 C C . HIS A 1 92 ? 20.583 11.613 -6.731 1.00 84.06 92 HIS A C 1
ATOM 711 O O . HIS A 1 92 ? 21.456 11.052 -7.390 1.00 84.06 92 HIS A O 1
ATOM 717 N N . LYS A 1 93 ? 20.696 12.897 -6.357 1.00 83.19 93 LYS A N 1
ATOM 718 C CA . LYS A 1 93 ? 21.873 13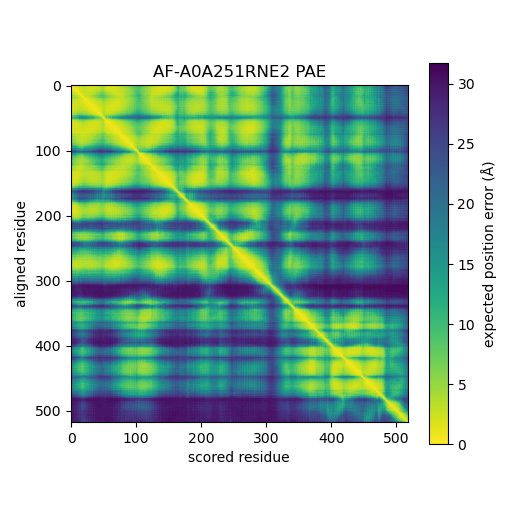.725 -6.686 1.00 83.19 93 LYS A CA 1
ATOM 719 C C . LYS A 1 93 ? 23.170 13.135 -6.127 1.00 83.19 93 LYS A C 1
ATOM 721 O O . LYS A 1 93 ? 24.199 13.188 -6.798 1.00 83.19 93 LYS A O 1
ATOM 726 N N . LEU A 1 94 ? 23.125 12.559 -4.924 1.00 78.69 94 LEU A N 1
ATOM 727 C CA . LEU A 1 94 ? 24.278 11.907 -4.301 1.00 78.69 94 LEU A CA 1
ATOM 728 C C . LEU A 1 94 ? 24.678 10.624 -5.050 1.00 78.69 94 LEU A C 1
ATOM 730 O O . LEU A 1 94 ? 25.845 10.470 -5.403 1.00 78.69 94 LEU A O 1
ATOM 734 N N . VAL A 1 95 ? 23.708 9.755 -5.365 1.00 77.25 95 VAL A N 1
ATOM 735 C CA . VAL A 1 95 ? 23.939 8.518 -6.138 1.00 77.25 95 VAL A CA 1
ATOM 736 C C . VAL A 1 95 ? 24.440 8.826 -7.550 1.00 77.25 95 VAL A C 1
ATOM 738 O O . VAL A 1 95 ? 25.376 8.191 -8.023 1.00 77.25 95 VAL A O 1
ATOM 741 N N . SER A 1 96 ? 23.846 9.813 -8.223 1.00 77.56 96 SER A N 1
ATOM 742 C CA . SER A 1 96 ? 24.219 10.213 -9.584 1.00 77.56 96 SER A CA 1
ATOM 743 C C . SER A 1 96 ? 25.660 10.729 -9.658 1.00 77.56 96 SER A C 1
ATOM 745 O O . SER A 1 96 ? 26.396 10.359 -10.572 1.00 77.56 96 SER A O 1
ATOM 747 N N . LYS A 1 97 ? 26.104 11.518 -8.670 1.00 75.19 97 LYS A N 1
ATOM 748 C CA . LYS A 1 97 ? 27.486 12.012 -8.606 1.00 75.19 97 LYS A CA 1
ATOM 749 C C . LYS A 1 97 ? 28.502 10.884 -8.384 1.00 75.19 97 LYS A C 1
ATOM 751 O O . LYS A 1 97 ? 29.553 10.882 -9.023 1.00 75.19 97 LYS A O 1
ATOM 756 N N . ASP A 1 98 ? 28.188 9.929 -7.508 1.00 69.56 98 ASP A N 1
ATOM 757 C CA . ASP A 1 98 ? 29.024 8.739 -7.274 1.00 69.56 98 ASP A CA 1
ATOM 758 C C . ASP A 1 98 ? 29.110 7.869 -8.543 1.00 69.56 98 ASP A C 1
ATOM 760 O O . ASP A 1 98 ? 30.196 7.473 -8.964 1.00 69.56 98 ASP A O 1
ATOM 764 N N . MET A 1 99 ? 27.978 7.680 -9.232 1.00 65.25 99 MET A N 1
ATOM 765 C CA . MET A 1 99 ? 27.880 6.923 -10.485 1.00 65.25 99 MET A CA 1
ATOM 766 C C . MET A 1 99 ? 28.714 7.538 -11.617 1.00 65.25 99 MET A C 1
ATOM 768 O O . MET A 1 99 ? 29.457 6.815 -12.274 1.00 65.25 99 MET A O 1
ATOM 772 N N . LEU A 1 100 ? 28.648 8.860 -11.815 1.00 64.19 100 LEU A N 1
ATOM 773 C CA . LEU A 1 100 ? 29.433 9.557 -12.844 1.00 64.19 100 LEU A CA 1
ATOM 774 C C . LEU A 1 100 ? 30.951 9.410 -12.627 1.00 64.19 100 LEU A C 1
ATOM 776 O O . LEU A 1 100 ? 31.727 9.505 -13.571 1.00 64.19 100 LEU A O 1
ATOM 780 N N . THR A 1 101 ? 31.369 9.198 -11.377 1.00 61.78 101 THR A N 1
ATOM 781 C CA . THR A 1 101 ? 32.784 9.141 -10.992 1.00 61.78 101 THR A CA 1
ATOM 782 C C . THR A 1 101 ? 33.344 7.717 -11.034 1.00 61.78 101 THR A C 1
ATOM 784 O O . THR A 1 101 ? 34.538 7.547 -11.261 1.00 61.78 101 THR A O 1
ATOM 787 N N . ARG A 1 102 ? 32.510 6.694 -10.790 1.00 59.16 102 ARG A N 1
ATOM 788 C CA . ARG A 1 102 ? 32.979 5.319 -10.534 1.00 59.16 102 ARG A CA 1
ATOM 789 C C . ARG A 1 102 ? 32.521 4.265 -11.531 1.00 59.16 102 ARG A C 1
ATOM 791 O O . ARG A 1 102 ? 33.101 3.194 -11.520 1.00 59.16 102 ARG A O 1
ATOM 798 N N . MET A 1 103 ? 31.522 4.516 -12.376 1.00 59.53 103 MET A N 1
ATOM 799 C CA . MET A 1 103 ? 30.897 3.452 -13.170 1.00 59.53 103 MET A CA 1
ATOM 800 C C . MET A 1 103 ? 31.850 2.858 -14.223 1.00 59.53 103 MET A C 1
ATOM 802 O O . MET A 1 103 ? 31.981 3.385 -15.326 1.00 59.53 103 MET A O 1
ATOM 806 N N . SER A 1 104 ? 32.492 1.741 -13.877 1.00 60.12 104 SER A N 1
ATOM 807 C CA . SER A 1 104 ? 33.405 1.007 -14.763 1.00 60.12 104 SER A CA 1
ATOM 808 C C . SER A 1 104 ? 33.154 -0.505 -14.781 1.00 60.12 104 SER A C 1
ATOM 810 O O . SER A 1 104 ? 33.613 -1.182 -15.700 1.00 60.12 104 SER A O 1
ATOM 812 N N . THR A 1 105 ? 32.385 -1.036 -13.818 1.00 72.88 105 THR A N 1
ATOM 813 C CA . THR A 1 105 ? 32.126 -2.481 -13.666 1.00 72.88 105 THR A CA 1
ATOM 814 C C . THR A 1 105 ? 30.638 -2.834 -13.532 1.00 72.88 105 THR A C 1
ATOM 816 O O . THR A 1 105 ? 29.797 -2.005 -13.167 1.00 72.88 105 THR A O 1
ATOM 819 N N . VAL A 1 106 ? 30.297 -4.095 -13.825 1.00 74.25 106 VAL A N 1
ATOM 820 C CA . VAL A 1 106 ? 28.928 -4.633 -13.695 1.00 74.25 106 VAL A CA 1
ATOM 821 C C . VAL A 1 106 ? 28.510 -4.708 -12.223 1.00 74.25 106 VAL A C 1
ATOM 823 O O . VAL A 1 106 ? 27.361 -4.419 -11.886 1.00 74.25 106 VAL A O 1
ATOM 826 N N . GLU A 1 107 ? 29.440 -5.028 -11.326 1.00 78.00 107 GLU A N 1
ATOM 827 C CA . GLU A 1 107 ? 29.225 -5.090 -9.881 1.00 78.00 107 GLU A CA 1
ATOM 828 C C . GLU A 1 107 ? 28.801 -3.728 -9.308 1.00 78.00 107 GLU A C 1
ATOM 830 O O . GLU A 1 107 ? 27.861 -3.650 -8.510 1.00 78.00 107 GLU A O 1
ATOM 835 N N . GLU A 1 108 ? 29.424 -2.639 -9.765 1.00 77.81 108 GLU A N 1
ATOM 836 C CA . GLU A 1 108 ? 29.046 -1.272 -9.390 1.00 77.81 108 GLU A CA 1
ATOM 837 C C . GLU A 1 108 ? 27.648 -0.900 -9.905 1.00 77.81 108 GLU A C 1
ATOM 839 O O . GLU A 1 108 ? 26.870 -0.262 -9.187 1.00 77.81 108 GLU A O 1
ATOM 844 N N . LEU A 1 109 ? 27.275 -1.342 -11.114 1.00 78.69 109 LEU A N 1
ATOM 845 C CA . LEU A 1 109 ? 25.921 -1.155 -11.646 1.00 78.69 109 LEU A CA 1
ATOM 846 C C . LEU A 1 109 ? 24.886 -1.911 -10.801 1.00 78.69 109 LEU A C 1
ATOM 848 O O . LEU A 1 109 ? 23.851 -1.346 -10.446 1.00 78.69 109 LEU A O 1
ATOM 852 N N . ILE A 1 110 ? 25.175 -3.157 -10.418 1.00 80.12 110 ILE A N 1
ATOM 853 C CA . ILE A 1 110 ? 24.313 -3.947 -9.528 1.00 80.12 110 ILE A CA 1
ATOM 854 C C . ILE A 1 110 ? 24.135 -3.230 -8.183 1.00 80.12 110 ILE A C 1
ATOM 856 O O . ILE A 1 110 ? 23.015 -3.142 -7.669 1.00 80.12 110 ILE A O 1
ATOM 860 N N . GLN A 1 111 ? 25.207 -2.671 -7.617 1.00 78.25 111 GLN A N 1
ATOM 861 C CA . GLN A 1 111 ? 25.132 -1.898 -6.377 1.00 78.25 111 GLN A CA 1
ATOM 862 C C . GLN A 1 111 ? 24.304 -0.616 -6.549 1.00 78.25 111 GLN A C 1
ATOM 864 O O . GLN A 1 111 ? 23.500 -0.278 -5.677 1.00 78.25 111 GLN A O 1
ATOM 869 N N . CYS A 1 112 ? 24.431 0.063 -7.688 1.00 79.88 112 CYS A N 1
ATOM 870 C CA . CYS A 1 112 ? 23.627 1.233 -8.031 1.00 79.88 112 CYS A CA 1
ATOM 871 C C . CYS A 1 112 ? 22.130 0.887 -8.102 1.00 79.88 112 CYS A C 1
ATOM 873 O O . CYS A 1 112 ? 21.309 1.530 -7.442 1.00 79.88 112 CYS A O 1
ATOM 875 N N . VAL A 1 113 ? 21.772 -0.193 -8.803 1.00 82.12 113 VAL A N 1
ATOM 876 C CA . VAL A 1 113 ? 20.385 -0.675 -8.886 1.00 82.12 113 VAL A CA 1
ATOM 877 C C . VAL A 1 113 ? 19.841 -1.031 -7.499 1.00 82.12 113 VAL A C 1
ATOM 879 O O . VAL A 1 113 ? 18.698 -0.688 -7.185 1.00 82.12 113 VAL A O 1
ATOM 882 N N . ARG A 1 114 ? 20.648 -1.649 -6.625 1.00 81.25 114 ARG A N 1
ATOM 883 C CA . ARG A 1 114 ? 20.258 -1.912 -5.226 1.00 81.25 114 ARG A CA 1
ATOM 884 C C . ARG A 1 114 ? 19.956 -0.617 -4.469 1.00 81.25 114 ARG A C 1
ATOM 886 O O . ARG A 1 114 ? 18.915 -0.539 -3.817 1.00 81.25 114 ARG A O 1
ATOM 893 N N . ARG A 1 115 ? 20.816 0.403 -4.574 1.00 82.56 115 ARG A N 1
ATOM 894 C CA . ARG A 1 115 ? 20.620 1.711 -3.919 1.00 82.56 115 ARG A CA 1
ATOM 895 C C . ARG A 1 115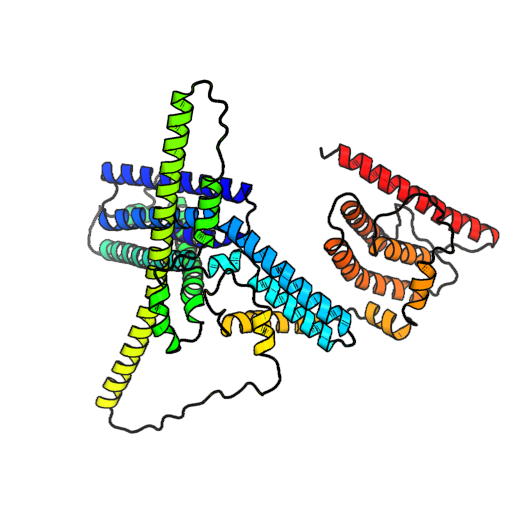 ? 19.333 2.388 -4.398 1.00 82.56 115 ARG A C 1
ATOM 897 O O . ARG A 1 115 ? 18.512 2.773 -3.568 1.00 82.56 115 ARG A O 1
ATOM 904 N N . TYR A 1 116 ? 19.100 2.444 -5.712 1.00 82.62 116 TYR A N 1
ATOM 905 C CA . TYR A 1 116 ? 17.857 2.981 -6.282 1.00 82.62 116 TYR A CA 1
ATOM 906 C C . TYR A 1 116 ? 16.618 2.190 -5.865 1.00 82.62 116 TYR A C 1
ATOM 908 O O . TYR A 1 116 ? 15.586 2.785 -5.576 1.00 82.62 116 TYR A O 1
ATOM 916 N N . SER A 1 117 ? 16.715 0.865 -5.769 1.00 81.31 117 SER A N 1
ATOM 917 C CA . SER A 1 117 ? 15.594 0.016 -5.347 1.00 81.31 117 SER A CA 1
ATOM 918 C C . SER A 1 117 ? 15.218 0.243 -3.882 1.00 81.31 117 SER A C 1
ATOM 920 O O . SER A 1 117 ? 14.038 0.274 -3.538 1.00 81.31 117 SER A O 1
ATOM 922 N N . ILE A 1 118 ? 16.210 0.444 -3.010 1.00 81.81 118 ILE A N 1
ATOM 923 C CA . ILE A 1 118 ? 15.981 0.799 -1.603 1.00 81.81 118 ILE A CA 1
ATOM 924 C C . ILE A 1 118 ? 15.364 2.193 -1.508 1.00 81.81 118 ILE A C 1
ATOM 926 O O . ILE A 1 118 ? 14.385 2.382 -0.782 1.00 81.81 118 ILE A O 1
ATOM 930 N N . MET A 1 119 ? 15.885 3.146 -2.281 1.00 83.44 119 MET A N 1
ATOM 931 C CA . MET A 1 119 ? 15.351 4.500 -2.349 1.00 83.44 119 MET A CA 1
ATOM 932 C C . MET A 1 119 ? 13.884 4.486 -2.806 1.00 83.44 119 MET A C 1
ATOM 934 O O . MET A 1 119 ? 13.036 5.005 -2.093 1.00 83.44 119 MET A O 1
ATOM 938 N N . ALA A 1 120 ? 13.564 3.797 -3.905 1.00 83.25 120 ALA A N 1
ATOM 939 C CA . ALA A 1 120 ? 12.208 3.669 -4.443 1.00 83.25 120 ALA A CA 1
ATOM 940 C C . ALA A 1 120 ? 11.247 2.929 -3.496 1.00 83.25 120 ALA A C 1
ATOM 942 O O . ALA A 1 120 ? 10.099 3.334 -3.309 1.00 83.25 120 ALA A O 1
ATOM 943 N N . GLY A 1 121 ? 11.707 1.847 -2.859 1.00 79.19 121 GLY A N 1
ATOM 944 C CA . GLY A 1 121 ? 10.896 1.106 -1.893 1.00 79.19 121 GLY A CA 1
ATOM 945 C C . GLY A 1 121 ? 10.537 1.959 -0.676 1.00 79.19 121 GLY A C 1
ATOM 946 O O . GLY A 1 121 ? 9.380 1.995 -0.252 1.00 79.19 121 GLY A O 1
ATOM 947 N N . THR A 1 122 ? 11.518 2.690 -0.144 1.00 77.81 122 THR A N 1
ATOM 948 C CA . THR A 1 122 ? 11.354 3.539 1.048 1.00 77.81 122 THR A CA 1
ATOM 949 C C . THR A 1 122 ? 10.681 4.878 0.748 1.00 77.81 122 THR A C 1
ATOM 951 O O . THR A 1 122 ? 10.045 5.439 1.637 1.00 77.81 122 THR A O 1
ATOM 954 N N . SER A 1 123 ? 10.736 5.351 -0.502 1.00 80.38 123 SER A N 1
ATOM 955 C CA . SER A 1 123 ? 10.026 6.543 -0.973 1.00 80.38 123 SER A CA 1
ATOM 956 C C . SER A 1 123 ? 8.586 6.301 -1.398 1.00 80.38 123 SER A C 1
ATOM 958 O O . SER A 1 123 ? 7.918 7.248 -1.805 1.00 80.38 123 SER A O 1
ATOM 960 N N . SER A 1 124 ? 8.079 5.070 -1.343 1.00 83.75 124 SER A N 1
ATOM 961 C CA . SER A 1 124 ? 6.693 4.830 -1.739 1.00 83.75 124 SER A CA 1
ATOM 962 C C . SER A 1 124 ? 5.728 5.376 -0.667 1.00 83.75 124 SER A C 1
ATOM 964 O O . SER A 1 124 ? 5.751 4.915 0.480 1.00 83.75 124 SER A O 1
ATOM 966 N N . PRO A 1 125 ? 4.844 6.343 -0.994 1.00 82.62 125 PRO A N 1
ATOM 967 C CA . PRO A 1 125 ? 3.969 6.962 0.005 1.00 82.62 125 PRO A CA 1
ATOM 968 C C . PRO A 1 125 ? 3.048 5.955 0.705 1.00 82.62 125 PRO A C 1
ATOM 970 O O . PRO A 1 125 ? 2.809 6.067 1.906 1.00 82.62 125 PRO A O 1
ATOM 973 N N . GLN A 1 126 ? 2.581 4.931 -0.021 1.00 83.94 126 GLN A N 1
ATOM 974 C CA . GLN A 1 126 ? 1.766 3.847 0.539 1.00 83.94 126 GLN A CA 1
ATOM 975 C C . GLN A 1 126 ? 2.509 3.077 1.629 1.00 83.94 126 GLN A C 1
ATOM 977 O O . GLN A 1 126 ? 1.941 2.802 2.685 1.00 83.94 126 GLN A O 1
ATOM 982 N N . PHE A 1 127 ? 3.779 2.738 1.391 1.00 80.75 127 PHE A N 1
ATOM 983 C CA . PHE A 1 127 ? 4.602 2.042 2.373 1.00 80.75 127 PHE A CA 1
ATOM 984 C C . PHE A 1 127 ? 4.831 2.920 3.598 1.00 80.75 127 PHE A C 1
ATOM 986 O O . PHE A 1 127 ? 4.636 2.469 4.726 1.00 80.75 127 PHE A O 1
ATOM 993 N N . VAL A 1 128 ? 5.172 4.193 3.385 1.00 78.75 128 VAL A N 1
ATOM 994 C CA . VAL A 1 128 ? 5.421 5.113 4.491 1.00 78.75 128 VAL A CA 1
ATOM 995 C C . VAL A 1 128 ? 4.171 5.281 5.347 1.00 78.75 128 VAL A C 1
ATOM 997 O O . VAL A 1 128 ? 4.243 5.062 6.556 1.00 78.75 128 VAL A O 1
ATOM 1000 N N . VAL A 1 129 ? 3.011 5.548 4.738 1.00 82.81 129 VAL A N 1
ATOM 1001 C CA . VAL A 1 129 ? 1.730 5.643 5.452 1.00 82.81 129 VAL A CA 1
ATOM 1002 C C . VAL A 1 129 ? 1.377 4.329 6.150 1.00 82.81 129 VAL A C 1
ATOM 1004 O O . VAL A 1 129 ? 1.001 4.359 7.321 1.00 82.81 129 VAL A O 1
ATOM 1007 N N . ALA A 1 130 ? 1.585 3.172 5.514 1.00 79.81 130 ALA A N 1
ATOM 1008 C CA . ALA A 1 130 ? 1.340 1.870 6.138 1.00 79.81 130 ALA A CA 1
ATOM 1009 C C . ALA A 1 130 ? 2.188 1.635 7.400 1.00 79.81 130 ALA A C 1
ATOM 1011 O O . ALA A 1 130 ? 1.723 0.968 8.324 1.00 79.81 130 ALA A O 1
ATOM 1012 N N . THR A 1 131 ? 3.397 2.200 7.463 1.00 75.50 131 THR A N 1
ATOM 1013 C CA . THR A 1 131 ? 4.276 2.128 8.644 1.00 75.50 131 THR A CA 1
ATOM 1014 C C . THR A 1 131 ? 3.971 3.177 9.716 1.00 75.50 131 THR A C 1
ATOM 1016 O O . THR A 1 131 ? 4.594 3.163 10.777 1.00 75.50 131 THR A O 1
ATOM 1019 N N . THR A 1 132 ? 3.009 4.078 9.491 1.00 80.00 132 THR A N 1
ATOM 1020 C CA . THR A 1 132 ? 2.654 5.100 10.483 1.00 80.00 132 THR A CA 1
ATOM 1021 C C . THR A 1 132 ? 1.923 4.512 11.696 1.00 80.00 132 THR A C 1
ATOM 1023 O O . THR A 1 132 ? 1.246 3.475 11.606 1.00 80.00 132 THR A O 1
ATOM 1026 N N . PRO A 1 133 ? 1.971 5.211 12.845 1.00 81.81 133 PRO A N 1
ATOM 1027 C CA . PRO A 1 133 ? 1.170 4.851 14.009 1.00 81.81 133 PRO A CA 1
ATOM 1028 C C . PRO A 1 133 ? -0.342 4.855 13.739 1.00 81.81 133 PRO A C 1
ATOM 1030 O O . PRO A 1 133 ? -1.061 4.063 14.339 1.00 81.81 133 PRO A O 1
ATOM 1033 N N . LEU A 1 134 ? -0.828 5.694 12.816 1.00 88.44 134 LEU A N 1
ATOM 1034 C CA . LEU A 1 134 ? -2.248 5.791 12.453 1.00 88.44 134 LEU A CA 1
ATOM 1035 C C . LEU A 1 134 ? -2.744 4.504 11.789 1.00 88.44 134 LEU A C 1
ATOM 1037 O O . LEU A 1 134 ? -3.716 3.903 12.247 1.00 88.44 134 LEU A O 1
ATOM 1041 N N . CYS A 1 135 ? -2.037 4.024 10.761 1.00 88.25 135 CYS A N 1
ATOM 1042 C CA . CYS A 1 135 ? -2.381 2.758 10.116 1.00 88.25 135 CYS A CA 1
ATOM 1043 C C . CYS A 1 135 ? -2.185 1.547 11.040 1.00 88.25 135 CYS A C 1
ATOM 1045 O O . CYS A 1 135 ? -2.925 0.569 10.927 1.00 88.25 135 CYS A O 1
ATOM 1047 N N . SER A 1 136 ? -1.220 1.611 11.962 1.00 86.31 136 SER A N 1
ATOM 1048 C CA . SER A 1 136 ? -1.013 0.572 12.978 1.00 86.31 136 SER A CA 1
ATOM 1049 C C . SER A 1 136 ? -2.171 0.523 13.982 1.00 86.31 136 SER A C 1
ATOM 1051 O O . SER A 1 136 ? -2.675 -0.560 14.278 1.00 86.31 136 SER A O 1
ATOM 1053 N N . ALA A 1 137 ? -2.638 1.682 14.459 1.00 89.94 137 ALA A N 1
ATOM 1054 C CA . ALA A 1 137 ? -3.803 1.794 15.334 1.00 89.94 137 ALA A CA 1
ATOM 1055 C C . ALA A 1 137 ? -5.081 1.289 14.648 1.00 89.94 137 ALA A C 1
ATOM 1057 O O . ALA A 1 137 ? -5.836 0.517 15.237 1.00 89.94 137 ALA A O 1
ATOM 1058 N N . ALA A 1 138 ? -5.279 1.646 13.377 1.00 92.31 138 ALA A N 1
ATOM 1059 C CA . ALA A 1 138 ? -6.393 1.148 12.577 1.00 92.31 138 ALA A CA 1
ATOM 1060 C C . ALA A 1 138 ? -6.388 -0.381 12.433 1.00 92.31 138 ALA A C 1
ATOM 1062 O O . ALA A 1 138 ? -7.434 -1.019 12.558 1.00 92.31 138 ALA A O 1
ATOM 1063 N N . GLY A 1 139 ? -5.211 -0.984 12.235 1.00 90.81 139 GLY A N 1
ATOM 1064 C CA . GLY A 1 139 ? -5.075 -2.439 12.200 1.00 90.81 139 GLY A CA 1
ATOM 1065 C C . GLY A 1 139 ? -5.439 -3.104 13.534 1.00 90.81 139 GLY A C 1
ATOM 1066 O O . GLY A 1 139 ? -6.096 -4.141 13.539 1.00 90.81 139 GLY A O 1
ATOM 1067 N N . ILE A 1 140 ? -5.112 -2.479 14.670 1.00 90.12 140 ILE A N 1
ATOM 1068 C CA . ILE A 1 140 ? -5.480 -2.981 16.005 1.00 90.12 140 ILE A CA 1
ATOM 1069 C C . ILE A 1 140 ? -6.995 -2.929 16.207 1.00 90.12 140 ILE A C 1
ATOM 1071 O O . ILE A 1 140 ? -7.590 -3.906 16.657 1.00 90.12 140 ILE A O 1
ATOM 1075 N N . ILE A 1 141 ? -7.633 -1.823 15.817 1.00 92.19 141 ILE A N 1
ATOM 1076 C CA . ILE A 1 141 ? -9.096 -1.683 15.854 1.00 92.19 141 ILE A CA 1
ATOM 1077 C C . ILE A 1 141 ? -9.763 -2.762 14.991 1.00 92.19 141 ILE A C 1
ATOM 1079 O O . ILE A 1 141 ? -10.762 -3.350 15.408 1.00 92.19 141 ILE A O 1
ATOM 1083 N N . CYS A 1 142 ? -9.195 -3.069 13.821 1.00 92.44 142 CYS A N 1
ATOM 1084 C CA . CYS A 1 142 ? -9.667 -4.146 12.951 1.00 92.44 142 CYS A CA 1
ATOM 1085 C C . CYS A 1 142 ? -9.544 -5.530 13.611 1.00 92.44 142 CYS A C 1
ATOM 1087 O O . CYS A 1 142 ? -10.483 -6.327 13.545 1.00 92.44 142 CYS A O 1
ATOM 1089 N N . ILE A 1 143 ? -8.423 -5.811 14.288 1.00 91.50 143 ILE A N 1
ATOM 1090 C CA . ILE A 1 143 ? -8.218 -7.066 15.028 1.00 91.50 143 ILE A CA 1
ATOM 1091 C C . ILE A 1 143 ? -9.265 -7.203 16.140 1.00 91.50 143 ILE A C 1
ATOM 1093 O O . ILE A 1 143 ? -9.954 -8.219 16.196 1.00 91.50 143 ILE A O 1
ATOM 1097 N N . PHE A 1 144 ? -9.459 -6.171 16.969 1.00 91.25 144 PHE A N 1
ATOM 1098 C CA . PHE A 1 144 ? -10.494 -6.186 18.011 1.00 91.25 144 PHE A CA 1
ATOM 1099 C C . PHE A 1 144 ? -11.900 -6.356 17.430 1.00 91.25 144 PHE A C 1
ATOM 1101 O O . PHE A 1 144 ? -12.675 -7.168 17.925 1.00 91.25 144 PHE A O 1
ATOM 1108 N N . SER A 1 145 ? -12.207 -5.661 16.335 1.00 91.88 145 SER A N 1
ATOM 1109 C CA . SER A 1 145 ? -13.505 -5.767 15.657 1.00 91.88 145 SER A CA 1
ATOM 1110 C C . SER A 1 145 ? -13.778 -7.170 15.119 1.00 91.88 145 SER A C 1
ATOM 1112 O O . SER A 1 145 ? -14.927 -7.608 15.114 1.00 91.88 145 SER A O 1
ATOM 1114 N N . THR A 1 146 ? -12.725 -7.874 14.699 1.00 91.94 146 THR A N 1
ATOM 1115 C CA . THR A 1 146 ? -12.794 -9.265 14.238 1.00 91.94 146 THR A CA 1
ATOM 1116 C C . THR A 1 146 ? -12.995 -10.232 15.397 1.00 91.94 146 THR A C 1
ATOM 1118 O O . THR A 1 146 ? -13.792 -11.154 15.279 1.00 91.94 146 THR A O 1
ATOM 1121 N N . ILE A 1 147 ? -12.317 -10.011 16.529 1.00 91.31 147 ILE A N 1
ATOM 1122 C CA . ILE A 1 147 ? -12.502 -10.822 17.742 1.00 91.31 147 ILE A CA 1
ATOM 1123 C C . ILE A 1 147 ? -13.945 -10.708 18.240 1.00 91.31 147 ILE A C 1
ATOM 1125 O O . ILE A 1 147 ? -14.573 -11.730 18.490 1.00 91.31 147 ILE A O 1
ATOM 1129 N N . ILE A 1 148 ? -14.476 -9.483 18.324 1.00 90.81 148 ILE A N 1
ATOM 1130 C CA . ILE A 1 148 ? -15.874 -9.240 18.710 1.00 90.81 148 ILE A CA 1
ATOM 1131 C C . ILE A 1 148 ? -16.823 -9.919 17.715 1.00 90.81 148 ILE A C 1
ATOM 1133 O O . ILE A 1 148 ? -17.735 -10.615 18.132 1.00 90.81 148 ILE A O 1
ATOM 1137 N N . TYR A 1 149 ? -16.550 -9.817 16.410 1.00 90.56 149 TYR A N 1
ATOM 1138 C CA . TYR A 1 149 ? -17.385 -10.447 15.385 1.00 90.56 149 TYR A CA 1
ATOM 1139 C C . TYR A 1 149 ? -17.435 -11.973 15.529 1.00 90.56 149 TYR A C 1
ATOM 1141 O O . TYR A 1 149 ? -18.509 -12.563 15.465 1.00 90.56 149 TYR A O 1
ATOM 1149 N N . PHE A 1 150 ? -16.288 -12.625 15.742 1.00 89.19 150 PHE A N 1
ATOM 1150 C CA . PHE A 1 150 ? -16.256 -14.070 15.971 1.00 89.19 150 PHE A CA 1
ATOM 1151 C C . PHE A 1 150 ? -16.924 -14.467 17.284 1.00 89.19 150 PHE A C 1
ATOM 1153 O O . PHE A 1 150 ? -17.542 -15.526 17.334 1.00 89.19 150 PHE A O 1
ATOM 1160 N N . TYR A 1 151 ? -16.803 -13.639 18.324 1.00 87.81 151 TYR A N 1
ATOM 1161 C CA . TYR A 1 151 ? -17.503 -13.856 19.583 1.00 87.81 151 TYR A CA 1
ATOM 1162 C C . TYR A 1 151 ? -19.020 -13.802 19.385 1.00 87.81 151 TYR A C 1
ATOM 1164 O O . TYR A 1 151 ? -19.677 -14.770 19.745 1.00 87.81 151 TYR A O 1
ATOM 1172 N N . ASP A 1 152 ? -19.541 -12.757 18.732 1.00 82.94 152 ASP A N 1
ATOM 1173 C CA . ASP A 1 152 ? -20.974 -12.600 18.446 1.00 82.94 152 ASP A CA 1
ATOM 1174 C C . ASP A 1 152 ? -21.513 -13.776 17.608 1.00 82.94 152 ASP A C 1
ATOM 1176 O O . ASP A 1 152 ? -22.524 -14.387 17.943 1.00 82.94 152 ASP A O 1
ATOM 1180 N N . VAL A 1 153 ? -20.792 -14.167 16.547 1.00 82.69 153 VAL A N 1
ATOM 1181 C CA . VAL A 1 153 ? -21.151 -15.334 15.718 1.00 82.69 153 VAL A CA 1
ATOM 1182 C C . VAL A 1 153 ? -21.156 -16.625 16.545 1.00 82.69 153 VAL A C 1
ATOM 1184 O O . VAL A 1 153 ? -22.027 -17.478 16.371 1.00 82.69 153 VAL A O 1
ATOM 1187 N N . LEU A 1 154 ? -20.190 -16.800 17.450 1.00 82.44 154 LEU A N 1
ATOM 1188 C CA . LEU A 1 154 ? -20.110 -17.990 18.292 1.00 82.44 154 LEU A CA 1
ATOM 1189 C C . LEU A 1 154 ? -21.230 -18.025 19.341 1.00 82.44 154 LEU A C 1
ATOM 1191 O O . LEU A 1 154 ? -21.828 -19.078 19.541 1.00 82.44 154 LEU A O 1
ATOM 1195 N N . THR A 1 155 ? -21.540 -16.904 19.995 1.00 76.75 155 THR A N 1
ATOM 1196 C CA . THR A 1 155 ? -22.648 -16.833 20.958 1.00 76.75 155 THR A CA 1
ATOM 1197 C C . THR A 1 155 ? -23.980 -17.101 20.278 1.00 76.75 155 THR A C 1
ATOM 1199 O O . THR A 1 155 ? -24.721 -17.963 20.742 1.00 76.75 155 THR A O 1
ATOM 1202 N N . ASP A 1 156 ? -24.232 -16.491 19.119 1.00 71.81 156 ASP A N 1
ATOM 1203 C CA . ASP A 1 156 ? -25.491 -16.681 18.396 1.00 71.81 156 ASP A CA 1
ATOM 1204 C C . ASP A 1 156 ? -25.665 -18.134 17.909 1.00 71.81 156 ASP A C 1
ATOM 1206 O O . ASP A 1 156 ? -26.767 -18.686 17.932 1.00 71.81 156 ASP A O 1
ATOM 1210 N N . THR A 1 157 ? -24.574 -18.799 17.506 1.00 69.56 157 THR A N 1
ATOM 1211 C CA . THR A 1 157 ? -24.608 -20.218 17.094 1.00 69.56 157 THR A CA 1
ATOM 1212 C C . THR A 1 157 ? -24.769 -21.193 18.263 1.00 69.56 157 THR A C 1
ATOM 1214 O O . THR A 1 157 ? -25.323 -22.279 18.073 1.00 69.56 157 THR A O 1
ATOM 1217 N N . ILE A 1 158 ? -24.309 -20.842 19.467 1.00 69.06 158 ILE A N 1
ATOM 1218 C CA . ILE A 1 158 ? -24.500 -21.653 20.678 1.00 69.06 158 ILE A CA 1
ATOM 1219 C C . ILE A 1 158 ? -25.913 -21.450 21.240 1.00 69.06 158 ILE A C 1
ATOM 1221 O O . ILE A 1 158 ? -26.587 -22.434 21.551 1.00 69.06 158 ILE A O 1
ATOM 1225 N N . ASP A 1 159 ? -26.396 -20.208 21.306 1.00 63.25 159 ASP A N 1
ATOM 1226 C CA . ASP A 1 159 ? -27.740 -19.879 21.797 1.00 63.25 159 ASP A CA 1
ATOM 1227 C C . ASP A 1 159 ? -28.849 -20.376 20.859 1.00 63.25 159 ASP A C 1
ATOM 1229 O O . ASP A 1 159 ? -29.938 -20.720 21.327 1.00 63.25 159 ASP A O 1
ATOM 1233 N N . TYR A 1 160 ? -28.551 -20.556 19.564 1.00 56.41 160 TYR A N 1
ATOM 1234 C CA . TYR A 1 160 ? -29.404 -21.283 18.613 1.00 56.41 160 TYR A CA 1
ATOM 1235 C C . TYR A 1 160 ? -29.829 -22.673 19.120 1.00 56.41 160 TYR A C 1
ATOM 1237 O O . TYR A 1 160 ? -30.938 -23.120 18.831 1.00 56.41 160 TYR A O 1
ATOM 1245 N N . LYS A 1 161 ? -28.984 -23.366 19.897 1.00 55.44 161 LYS A N 1
ATOM 1246 C CA . LYS A 1 161 ? -29.325 -24.681 20.468 1.00 55.44 161 LYS A CA 1
ATOM 1247 C C . LYS A 1 161 ? -30.198 -24.610 21.724 1.00 55.44 161 LYS A C 1
ATOM 1249 O O . LYS A 1 161 ? -30.790 -25.629 22.070 1.00 55.44 161 LYS A O 1
ATOM 1254 N N . ASN A 1 162 ? -30.263 -23.464 22.405 1.00 53.66 162 ASN A N 1
ATOM 1255 C CA . ASN A 1 162 ? -30.809 -23.368 23.762 1.00 53.66 162 ASN A CA 1
ATOM 1256 C C . ASN A 1 162 ? -32.171 -22.659 23.860 1.00 53.66 162 ASN A C 1
ATOM 1258 O O . ASN A 1 162 ? -32.900 -22.938 24.810 1.00 53.66 162 ASN A O 1
ATOM 1262 N N . TRP A 1 163 ? -32.538 -21.764 22.934 1.00 46.06 163 TRP A N 1
ATOM 1263 C CA . TRP A 1 163 ? -33.799 -21.003 22.999 1.00 46.06 163 TRP A CA 1
ATOM 1264 C C . TRP A 1 163 ? -34.615 -21.114 21.699 1.00 46.06 163 TRP A C 1
ATOM 1266 O O . TRP A 1 163 ? -34.093 -20.935 20.600 1.00 46.06 163 TRP A O 1
ATOM 1276 N N . GLY A 1 164 ? -35.908 -21.439 21.844 1.00 51.28 164 GLY A N 1
ATOM 1277 C CA . GLY A 1 164 ? -36.871 -21.605 20.749 1.00 51.28 164 GLY A CA 1
ATOM 1278 C C . GLY A 1 164 ? -37.268 -20.307 20.026 1.00 51.28 164 GLY A C 1
ATOM 1279 O O . GLY A 1 164 ? -36.949 -19.217 20.481 1.00 51.28 164 GLY A O 1
ATOM 1280 N N . GLU A 1 165 ? -37.965 -20.494 18.893 1.00 48.56 165 GLU A N 1
ATOM 1281 C CA . GLU A 1 165 ? -38.674 -19.596 17.938 1.00 48.56 165 GLU A CA 1
ATOM 1282 C C . GLU A 1 165 ? -38.269 -18.126 17.680 1.00 48.56 165 GLU A C 1
ATOM 1284 O O . GLU A 1 165 ? -38.514 -17.662 16.571 1.00 48.56 165 GLU A O 1
ATOM 1289 N N . HIS A 1 166 ? -37.588 -17.402 18.567 1.00 47.50 166 HIS A N 1
ATOM 1290 C CA . HIS A 1 166 ? -37.217 -15.992 18.373 1.00 47.50 166 HIS A CA 1
ATOM 1291 C C . HIS A 1 166 ? -35.702 -15.788 18.303 1.00 47.50 166 HIS A C 1
ATOM 1293 O O . HIS A 1 166 ? -35.114 -15.076 19.113 1.00 47.50 166 HIS A O 1
ATOM 1299 N N . ASN A 1 167 ? -35.057 -16.403 17.310 1.00 53.88 167 ASN A N 1
ATOM 1300 C CA . ASN A 1 167 ? -33.628 -16.212 17.071 1.00 53.88 167 ASN A CA 1
ATOM 1301 C C . ASN A 1 167 ? -33.384 -15.624 15.674 1.00 53.88 167 ASN A C 1
ATOM 1303 O O . ASN A 1 167 ? -33.784 -16.208 14.669 1.00 53.88 167 ASN A O 1
ATOM 1307 N N . TYR A 1 168 ? -32.690 -14.483 15.600 1.00 52.50 168 TYR A N 1
ATOM 1308 C CA . TYR A 1 168 ? -32.357 -13.793 14.342 1.00 52.50 168 TYR A CA 1
ATOM 1309 C C . TYR A 1 168 ? -31.569 -14.704 13.377 1.00 52.50 168 TYR A C 1
ATOM 1311 O O . TYR A 1 168 ? -31.772 -14.665 12.167 1.00 52.50 168 TYR A O 1
ATOM 1319 N N . TYR A 1 169 ? -30.741 -15.607 13.919 1.00 52.94 169 TYR A N 1
ATOM 1320 C CA . TYR A 1 169 ? -30.012 -16.630 13.158 1.00 52.94 169 TYR A CA 1
ATOM 1321 C C . TYR A 1 169 ? -30.912 -17.712 12.544 1.00 52.94 169 TYR A C 1
ATOM 1323 O O . TYR A 1 169 ? -30.615 -18.206 11.457 1.00 52.94 169 TYR A O 1
ATOM 1331 N N . LYS A 1 170 ? -32.022 -18.062 13.212 1.00 51.44 170 LYS A N 1
ATOM 1332 C CA . LYS A 1 170 ? -33.012 -19.027 12.711 1.00 51.44 170 LYS A CA 1
ATOM 1333 C C . LYS A 1 170 ? -33.704 -18.462 11.465 1.00 51.44 170 LYS A C 1
ATOM 1335 O O . LYS A 1 170 ? -33.681 -19.099 10.421 1.00 51.44 170 LYS A O 1
ATOM 1340 N N . MET A 1 171 ? -34.143 -17.203 11.526 1.00 50.94 171 MET A N 1
ATOM 1341 C CA . MET A 1 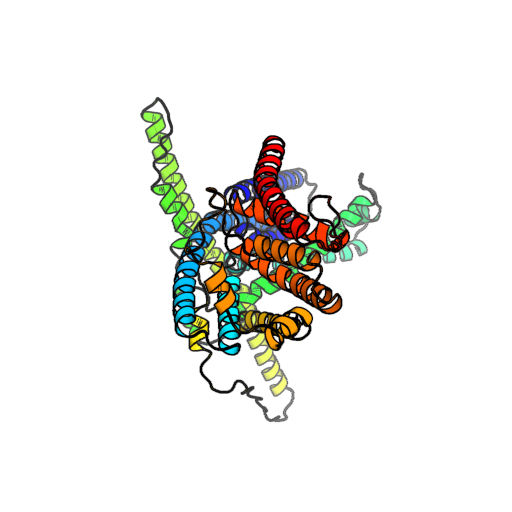171 ? -34.715 -16.464 10.389 1.00 50.94 171 MET A CA 1
ATOM 1342 C C . MET A 1 171 ? -33.717 -16.299 9.216 1.00 50.94 171 MET A C 1
ATOM 1344 O O . MET A 1 171 ? -34.109 -16.299 8.048 1.00 50.94 171 MET A O 1
ATOM 1348 N N . PHE A 1 172 ? -32.412 -16.206 9.516 1.00 53.75 172 PHE A N 1
ATOM 1349 C CA . PHE A 1 172 ? -31.330 -16.103 8.525 1.00 53.75 172 PHE A CA 1
ATOM 1350 C C . PHE A 1 172 ? -31.043 -17.427 7.789 1.00 53.75 172 PHE A C 1
ATOM 1352 O O . PHE A 1 172 ? -30.757 -17.413 6.593 1.00 53.75 172 PHE A O 1
ATOM 1359 N N . LEU A 1 173 ? -31.119 -18.567 8.488 1.00 54.56 173 LEU A N 1
ATOM 1360 C CA . LEU A 1 173 ? -30.922 -19.917 7.933 1.00 54.56 173 LEU A CA 1
ATOM 1361 C C . LEU A 1 173 ? -32.188 -20.487 7.276 1.00 54.56 173 LEU A C 1
ATOM 1363 O O . LEU A 1 173 ? -32.084 -21.256 6.321 1.00 54.56 173 LEU A O 1
ATOM 1367 N N . GLU A 1 174 ? -33.373 -20.087 7.741 1.00 55.38 174 GLU A N 1
ATOM 1368 C CA . GLU A 1 174 ? -34.670 -20.535 7.212 1.00 55.38 174 GLU A CA 1
ATOM 1369 C C . GLU A 1 174 ? -35.114 -19.767 5.950 1.00 55.38 174 GLU A C 1
ATOM 1371 O O . GLU A 1 174 ? -36.172 -20.052 5.395 1.00 55.38 174 GLU A O 1
ATOM 1376 N N . ASN A 1 175 ? -34.277 -18.859 5.419 1.00 53.62 175 ASN A N 1
ATOM 1377 C CA . ASN A 1 175 ? -34.543 -18.070 4.205 1.00 53.62 175 ASN A CA 1
ATOM 1378 C C . ASN A 1 175 ? -35.812 -17.189 4.278 1.00 53.62 175 ASN A C 1
ATOM 1380 O O . ASN A 1 175 ? -36.366 -16.835 3.237 1.00 53.62 175 ASN A O 1
ATOM 1384 N N . GLU A 1 176 ? -36.248 -16.779 5.472 1.00 56.53 176 GLU A N 1
ATOM 1385 C CA . GLU A 1 176 ? -37.442 -15.929 5.651 1.00 56.53 176 GLU A CA 1
ATOM 1386 C C . GLU A 1 176 ? -37.205 -14.439 5.331 1.00 56.53 176 GLU A C 1
ATOM 1388 O O . GLU A 1 176 ? -38.115 -13.618 5.398 1.00 56.53 176 GLU A O 1
ATOM 1393 N N . SER A 1 177 ? -35.979 -14.068 4.962 1.00 65.00 177 SER A N 1
ATOM 1394 C CA . SER A 1 177 ? -35.648 -12.734 4.455 1.00 65.00 177 SER A CA 1
ATOM 1395 C C . SER A 1 177 ? -36.249 -12.488 3.064 1.00 65.00 177 SER A C 1
ATOM 1397 O O . SER A 1 177 ? -36.159 -13.353 2.190 1.00 65.00 177 SER A O 1
ATOM 1399 N N . ASP A 1 178 ? -36.722 -11.262 2.799 1.00 68.62 178 ASP A N 1
ATOM 1400 C CA . ASP A 1 178 ? -37.133 -10.799 1.457 1.00 68.62 178 ASP A CA 1
ATOM 1401 C C . ASP A 1 178 ? -36.048 -11.037 0.386 1.00 68.62 178 ASP A C 1
ATOM 1403 O O . ASP A 1 178 ? -36.342 -11.225 -0.796 1.00 68.62 178 ASP A O 1
ATOM 1407 N N . TYR A 1 179 ? -34.779 -11.081 0.809 1.00 66.50 179 TYR A N 1
ATOM 1408 C CA . TYR A 1 179 ? -33.601 -11.274 -0.038 1.00 66.50 179 TYR A CA 1
ATOM 1409 C C . TYR A 1 179 ? -33.141 -12.745 -0.141 1.00 66.50 179 TYR A C 1
ATOM 1411 O O . TYR A 1 179 ? -32.182 -13.033 -0.863 1.00 66.50 179 TYR A O 1
ATOM 1419 N N . LYS A 1 180 ? -33.812 -13.686 0.542 1.00 78.62 180 LYS A N 1
ATOM 1420 C CA . LYS A 1 180 ? -33.600 -15.149 0.468 1.00 78.62 180 LYS A CA 1
ATOM 1421 C C . LYS A 1 180 ? -32.105 -15.545 0.499 1.00 78.62 180 LYS A C 1
ATOM 1423 O O . LYS A 1 180 ? -31.343 -15.066 1.338 1.00 78.62 180 LYS A O 1
ATOM 1428 N N . TRP A 1 181 ? -31.660 -16.371 -0.456 1.00 76.94 181 TRP A N 1
ATOM 1429 C CA . TRP A 1 181 ? -30.284 -16.876 -0.586 1.00 76.94 181 TRP A CA 1
ATOM 1430 C C . TRP A 1 181 ? -29.209 -15.789 -0.719 1.00 76.94 181 TRP A C 1
ATOM 1432 O O . TRP A 1 181 ? -28.049 -16.029 -0.375 1.00 76.94 181 TRP A O 1
ATOM 1442 N N . SER A 1 182 ? -29.558 -14.592 -1.202 1.00 80.81 182 SER A N 1
ATOM 1443 C CA . SER A 1 182 ? -28.586 -13.507 -1.360 1.00 80.81 182 SER A CA 1
ATOM 1444 C C . SER A 1 182 ? -28.016 -13.049 -0.016 1.00 80.81 182 SER A C 1
ATOM 1446 O O . SER A 1 182 ? -26.846 -12.676 0.035 1.00 80.81 182 SER A O 1
ATOM 1448 N N . MET A 1 183 ? -28.777 -13.152 1.081 1.00 78.94 183 MET A N 1
ATOM 1449 C CA . MET A 1 183 ? -28.276 -12.825 2.424 1.00 78.94 183 MET A CA 1
ATOM 1450 C C . MET A 1 183 ? -27.130 -13.734 2.857 1.00 78.94 183 MET A C 1
ATOM 1452 O O . MET A 1 183 ? -26.113 -13.248 3.354 1.00 78.94 183 MET A O 1
ATOM 1456 N N . VAL A 1 184 ? -27.262 -15.040 2.615 1.00 77.94 184 VAL A N 1
ATOM 1457 C CA . VAL A 1 184 ? -26.217 -16.026 2.922 1.00 77.94 184 VAL A CA 1
ATOM 1458 C C . VAL A 1 184 ? -24.955 -15.740 2.107 1.00 77.94 184 VAL A C 1
ATOM 1460 O O . VAL A 1 184 ? -23.849 -15.746 2.650 1.00 77.94 184 VAL A O 1
ATOM 1463 N N . GLY A 1 185 ? -25.114 -15.408 0.822 1.00 82.25 185 GLY A N 1
ATOM 1464 C CA . GLY A 1 185 ? -23.998 -15.015 -0.039 1.00 82.25 185 GLY A CA 1
ATOM 1465 C C . GLY A 1 185 ? -23.277 -13.756 0.455 1.00 82.25 185 GLY A C 1
ATOM 1466 O O . GLY A 1 185 ? -22.049 -13.749 0.553 1.00 82.25 185 GLY A O 1
ATOM 1467 N N . ILE A 1 186 ? -24.025 -12.708 0.818 1.00 86.31 186 ILE A N 1
ATOM 1468 C CA . ILE A 1 186 ? -23.463 -11.457 1.353 1.00 86.31 186 ILE A CA 1
ATOM 1469 C C . ILE A 1 186 ? -22.704 -11.721 2.653 1.00 86.31 186 ILE A C 1
ATOM 1471 O O . ILE A 1 186 ? -21.574 -11.253 2.797 1.00 86.31 186 ILE A O 1
ATOM 1475 N N . PHE A 1 187 ? -23.294 -12.488 3.573 1.00 84.12 187 PHE A N 1
ATOM 1476 C CA . PHE A 1 187 ? -22.651 -12.852 4.832 1.00 84.12 187 PHE A CA 1
ATOM 1477 C C . PHE A 1 187 ? -21.320 -13.561 4.579 1.00 84.12 187 PHE A C 1
ATOM 1479 O O . PHE A 1 187 ? -20.291 -13.102 5.065 1.00 84.12 187 PHE A O 1
ATOM 1486 N N . PHE A 1 188 ? -21.312 -14.601 3.739 1.00 87.06 188 PHE A N 1
ATOM 1487 C CA . PHE A 1 188 ? -20.100 -15.359 3.428 1.00 87.06 188 PHE A CA 1
ATOM 1488 C C . PHE A 1 188 ? -18.990 -14.477 2.838 1.00 87.06 188 PHE A C 1
ATOM 1490 O O . PHE A 1 188 ? -17.849 -14.518 3.300 1.00 87.06 188 PHE A O 1
ATOM 1497 N N . ILE A 1 189 ? -19.319 -13.633 1.854 1.00 91.19 189 ILE A N 1
ATOM 1498 C CA . ILE A 1 189 ? -18.349 -12.726 1.221 1.00 91.19 189 ILE A CA 1
ATOM 1499 C C . ILE A 1 189 ? -17.786 -11.732 2.246 1.00 91.19 189 ILE A C 1
ATOM 1501 O O . ILE A 1 189 ? -16.573 -11.505 2.288 1.00 91.19 189 ILE A O 1
ATOM 1505 N N . GLN A 1 190 ? -18.640 -11.162 3.101 1.00 92.38 190 GLN A N 1
ATOM 1506 C CA . GLN A 1 190 ? -18.207 -10.240 4.150 1.00 92.38 190 GLN A CA 1
ATOM 1507 C C . GLN A 1 190 ? -17.323 -10.935 5.194 1.00 92.38 190 GLN A C 1
ATOM 1509 O O . GLN A 1 190 ? -16.295 -10.373 5.568 1.00 92.38 190 GLN A O 1
ATOM 1514 N N . SER A 1 191 ? -17.652 -12.159 5.619 1.00 89.44 191 SER A N 1
ATOM 1515 C CA . SER A 1 191 ? -16.826 -12.950 6.542 1.00 89.44 191 SER A CA 1
ATOM 1516 C C . SER A 1 191 ? -15.442 -13.234 5.960 1.00 89.44 191 SER A C 1
ATOM 1518 O O . SER A 1 191 ? -14.435 -13.016 6.634 1.00 89.44 191 SER A O 1
ATOM 1520 N N . VAL A 1 192 ? -15.369 -13.656 4.691 1.00 91.44 192 VAL A N 1
ATOM 1521 C CA . VAL A 1 192 ? -14.091 -13.869 3.991 1.00 91.44 192 VAL A CA 1
ATOM 1522 C C . VAL A 1 192 ? -13.285 -12.571 3.950 1.00 91.44 192 VAL A C 1
ATOM 1524 O O . VAL A 1 192 ? -12.098 -12.569 4.281 1.00 91.44 192 VAL A O 1
ATOM 1527 N N . GLY A 1 193 ? -13.930 -11.452 3.616 1.00 92.88 193 GLY A N 1
ATOM 1528 C CA . GLY A 1 193 ? -13.286 -10.142 3.600 1.00 92.88 193 GLY A CA 1
ATOM 1529 C C . GLY A 1 193 ? -12.751 -9.701 4.967 1.00 92.88 193 GLY A C 1
ATOM 1530 O O . GLY A 1 193 ? -11.644 -9.164 5.036 1.00 92.88 193 GLY A O 1
ATOM 1531 N N . ILE A 1 194 ? -13.479 -9.979 6.055 1.00 94.00 194 ILE A N 1
ATOM 1532 C CA . ILE A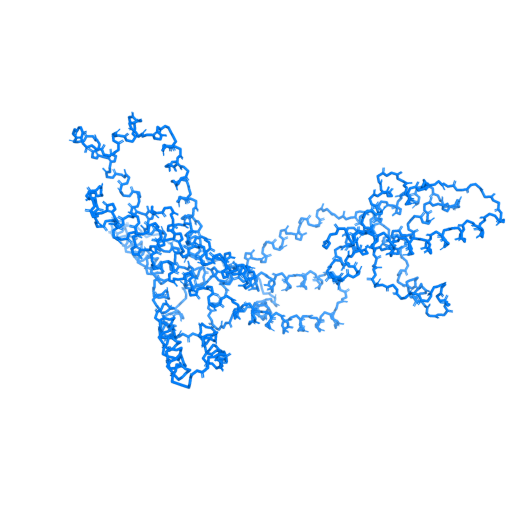 1 194 ? -13.022 -9.717 7.430 1.00 94.00 194 ILE A CA 1
ATOM 1533 C C . ILE A 1 194 ? -11.755 -10.525 7.730 1.00 94.00 194 ILE A C 1
ATOM 1535 O O . ILE A 1 194 ? -10.758 -9.958 8.172 1.00 94.00 194 ILE A O 1
ATOM 1539 N N . VAL A 1 195 ? -11.751 -11.831 7.443 1.00 91.44 195 VAL A N 1
ATOM 1540 C CA . VAL A 1 195 ? -10.592 -12.700 7.713 1.00 91.44 195 VAL A CA 1
ATOM 1541 C C . VAL A 1 195 ? -9.363 -12.241 6.928 1.00 91.44 195 VAL A C 1
ATOM 1543 O O . VAL A 1 195 ? -8.298 -12.029 7.512 1.00 91.44 195 VAL A O 1
ATOM 1546 N N . VAL A 1 196 ? -9.510 -12.032 5.617 1.00 92.06 196 VAL A N 1
ATOM 1547 C CA . VAL A 1 196 ? -8.407 -11.604 4.742 1.00 92.06 196 VAL A CA 1
ATOM 1548 C C . VAL A 1 196 ? -7.872 -10.232 5.161 1.00 92.06 196 VAL A C 1
ATOM 1550 O O . VAL A 1 196 ? -6.658 -10.048 5.295 1.00 92.06 196 VAL A O 1
ATOM 1553 N N . GLY A 1 197 ? -8.758 -9.271 5.426 1.00 90.75 197 GLY A N 1
ATOM 1554 C CA . GLY A 1 197 ? -8.361 -7.927 5.838 1.00 90.75 197 GLY A CA 1
ATOM 1555 C C . GLY A 1 197 ? -7.713 -7.877 7.226 1.00 90.75 197 GLY A C 1
ATOM 1556 O O . GLY A 1 197 ? -6.855 -7.023 7.477 1.00 90.75 197 GLY A O 1
ATOM 1557 N N . THR A 1 198 ? -8.053 -8.808 8.118 1.00 89.31 198 THR A N 1
ATOM 1558 C CA . THR A 1 198 ? -7.422 -8.923 9.439 1.00 89.31 198 THR A CA 1
ATOM 1559 C C . THR A 1 198 ? -6.035 -9.543 9.364 1.00 89.31 198 THR A C 1
ATOM 1561 O O . THR A 1 198 ? -5.133 -9.052 10.038 1.00 89.31 198 THR A O 1
ATOM 1564 N N . ILE A 1 199 ? -5.803 -10.525 8.485 1.00 87.12 199 ILE A N 1
ATOM 1565 C CA . ILE A 1 199 ? -4.448 -11.036 8.211 1.00 87.12 199 ILE A CA 1
ATOM 1566 C C . ILE A 1 199 ? -3.530 -9.886 7.775 1.00 87.12 199 ILE A C 1
ATOM 1568 O O . ILE A 1 199 ? -2.440 -9.709 8.324 1.00 87.12 199 ILE A O 1
ATOM 1572 N N . HIS A 1 200 ? -3.992 -9.054 6.838 1.00 84.44 200 HIS A N 1
ATOM 1573 C CA . HIS A 1 200 ? -3.233 -7.889 6.387 1.00 84.44 200 HIS A CA 1
ATOM 1574 C C . HIS A 1 200 ? -2.997 -6.871 7.521 1.00 84.44 200 HIS A C 1
ATOM 1576 O O . HIS A 1 200 ? -1.889 -6.349 7.673 1.00 84.44 200 HIS A O 1
ATOM 1582 N N . SER A 1 201 ? -4.006 -6.638 8.366 1.00 85.94 201 SER A N 1
ATOM 1583 C CA . SER A 1 201 ? -3.897 -5.763 9.541 1.00 85.94 201 SER A CA 1
ATOM 1584 C C . SER A 1 201 ? -2.855 -6.261 10.545 1.00 85.94 201 SER A C 1
ATOM 1586 O O . SER A 1 201 ? -2.055 -5.462 11.024 1.00 85.94 201 SER A O 1
ATOM 1588 N N . ILE A 1 202 ? -2.790 -7.572 10.805 1.00 82.81 202 ILE A N 1
ATOM 1589 C CA . ILE A 1 202 ? -1.775 -8.184 11.675 1.00 82.81 202 ILE A CA 1
ATOM 1590 C C . ILE A 1 202 ? -0.375 -7.890 11.132 1.00 82.81 202 ILE A C 1
ATOM 1592 O O . ILE A 1 202 ? 0.455 -7.335 11.852 1.00 82.81 202 ILE A O 1
ATOM 1596 N N . PHE A 1 203 ? -0.108 -8.176 9.853 1.00 77.50 203 PHE A N 1
ATOM 1597 C CA . PHE A 1 203 ? 1.205 -7.889 9.265 1.00 77.50 203 PHE A CA 1
ATOM 1598 C C . PHE A 1 203 ? 1.608 -6.420 9.425 1.00 77.50 203 PHE A C 1
ATOM 1600 O O . PHE A 1 203 ? 2.767 -6.131 9.725 1.00 77.50 203 PHE A O 1
ATOM 1607 N N . ARG A 1 204 ? 0.651 -5.496 9.300 1.00 74.81 204 ARG A N 1
ATOM 1608 C CA . ARG A 1 204 ? 0.891 -4.062 9.467 1.00 74.81 204 ARG A CA 1
ATOM 1609 C C . ARG A 1 204 ? 1.174 -3.668 10.918 1.00 74.81 204 ARG A C 1
ATOM 1611 O O . ARG A 1 204 ? 2.154 -2.975 11.166 1.00 74.81 204 ARG A O 1
ATOM 1618 N N . CYS A 1 205 ? 0.384 -4.146 11.880 1.00 72.94 205 CYS A N 1
ATOM 1619 C CA . CYS A 1 205 ? 0.575 -3.853 13.307 1.00 72.94 205 CYS A CA 1
ATOM 1620 C C . CYS A 1 205 ? 1.905 -4.392 13.852 1.00 72.94 205 CYS A C 1
ATOM 1622 O O . CYS A 1 205 ? 2.502 -3.788 14.742 1.00 72.94 205 CYS A O 1
ATOM 1624 N N . PHE A 1 206 ? 2.380 -5.519 13.317 1.00 65.81 206 PHE A N 1
ATOM 1625 C CA . PHE A 1 206 ? 3.645 -6.134 13.719 1.00 65.81 206 PHE A CA 1
ATOM 1626 C C . PHE A 1 206 ? 4.844 -5.689 12.870 1.00 65.81 206 PHE A C 1
ATOM 1628 O O . PHE A 1 206 ? 5.987 -5.980 13.237 1.00 65.81 206 PHE A O 1
ATOM 1635 N N . ALA A 1 207 ? 4.632 -4.941 11.781 1.00 63.34 207 ALA A N 1
ATOM 1636 C CA . ALA A 1 207 ? 5.728 -4.398 10.987 1.00 63.34 207 ALA A CA 1
ATOM 1637 C C . ALA A 1 207 ? 6.651 -3.508 11.845 1.00 63.34 207 ALA A C 1
ATOM 1639 O O . ALA A 1 207 ? 7.837 -3.840 11.889 1.00 63.34 207 ALA A O 1
ATOM 1640 N N . PRO A 1 208 ? 6.161 -2.517 12.628 1.00 55.22 208 PRO A N 1
ATOM 1641 C CA . PRO A 1 208 ? 6.964 -1.731 13.579 1.00 55.22 208 PRO A CA 1
ATOM 1642 C C . PRO A 1 208 ? 7.678 -2.545 14.668 1.00 55.22 208 PRO A C 1
ATOM 1644 O O . PRO A 1 208 ? 8.685 -2.104 15.208 1.00 55.22 208 PRO A O 1
ATOM 1647 N N . LEU A 1 209 ? 7.182 -3.739 15.002 1.00 53.75 209 LEU A N 1
ATOM 1648 C CA . LEU A 1 209 ? 7.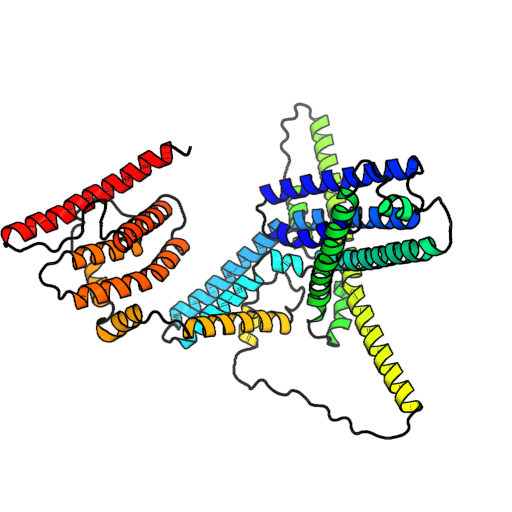753 -4.634 16.019 1.00 53.75 209 LEU A CA 1
ATOM 1649 C C . LEU A 1 209 ? 8.937 -5.462 15.510 1.00 53.75 209 LEU A C 1
ATOM 1651 O O . LEU A 1 209 ? 9.772 -5.920 16.288 1.00 53.75 209 LEU A O 1
ATOM 1655 N N . SER A 1 210 ? 9.042 -5.637 14.191 1.00 51.66 210 SER A N 1
ATOM 1656 C CA . SER A 1 210 ? 10.206 -6.258 13.549 1.00 51.66 210 SER A CA 1
ATOM 1657 C C . SER A 1 210 ? 11.497 -5.429 13.718 1.00 51.66 210 SER A C 1
ATOM 1659 O O . SER A 1 210 ? 12.599 -5.909 13.432 1.00 51.66 210 SER A O 1
ATOM 1661 N N . PHE A 1 211 ? 11.354 -4.200 14.222 1.00 49.72 211 PHE A N 1
ATOM 1662 C CA . PHE A 1 211 ? 12.391 -3.239 14.544 1.00 49.72 211 PHE A CA 1
ATOM 1663 C C . PHE A 1 211 ? 12.955 -3.607 15.920 1.00 49.72 211 PHE A C 1
ATOM 1665 O O . PHE A 1 211 ? 12.259 -3.502 16.923 1.00 49.72 211 PHE A O 1
ATOM 1672 N N . LYS A 1 212 ? 14.196 -4.111 15.942 1.00 44.53 212 LYS A N 1
ATOM 1673 C CA . LYS A 1 212 ? 15.018 -4.485 17.113 1.00 44.53 212 LYS A CA 1
ATOM 1674 C C . LYS A 1 212 ? 14.351 -4.220 18.479 1.00 44.53 212 LYS A C 1
ATOM 1676 O O . LYS A 1 212 ? 14.335 -3.087 18.960 1.00 44.53 212 LYS A O 1
ATOM 1681 N N . LEU A 1 213 ? 13.899 -5.297 19.129 1.00 46.09 213 LEU A N 1
ATOM 1682 C CA . LEU A 1 213 ? 13.377 -5.343 20.502 1.00 46.09 213 LEU A CA 1
ATOM 1683 C C . LEU A 1 213 ? 14.502 -5.053 21.526 1.00 46.09 213 LEU A C 1
ATOM 1685 O O . LEU A 1 213 ? 14.869 -5.896 22.337 1.00 46.09 213 LEU A O 1
ATOM 1689 N N . SER A 1 214 ? 15.158 -3.896 21.406 1.00 41.75 214 SER A N 1
ATOM 1690 C CA . SER A 1 214 ? 16.345 -3.533 22.180 1.00 41.75 214 SER A CA 1
ATOM 1691 C C . SER A 1 214 ? 16.002 -2.561 23.301 1.00 41.75 214 SER A C 1
ATOM 1693 O O . SER A 1 214 ? 15.177 -1.665 23.148 1.00 41.75 214 SER A O 1
ATOM 1695 N N . LEU A 1 215 ? 16.729 -2.687 24.407 1.00 39.34 215 LEU A N 1
ATOM 1696 C CA . LEU A 1 215 ? 16.657 -1.873 25.623 1.00 39.34 215 LEU A CA 1
ATOM 1697 C C . LEU A 1 215 ? 16.743 -0.340 25.383 1.00 39.34 215 LEU A C 1
ATOM 1699 O O . LEU A 1 215 ? 16.317 0.440 26.233 1.00 39.34 215 LEU A O 1
ATOM 1703 N N . LYS A 1 216 ? 17.217 0.117 24.205 1.00 47.47 216 LYS A N 1
ATOM 1704 C CA . LYS A 1 216 ? 17.153 1.531 23.757 1.00 47.47 216 LYS A CA 1
ATOM 1705 C C . LYS A 1 216 ? 15.712 2.052 23.602 1.00 47.47 216 LYS A C 1
ATOM 1707 O O . LYS A 1 216 ? 15.495 3.261 23.641 1.00 47.47 216 LYS A O 1
ATOM 1712 N N . TRP A 1 217 ? 14.738 1.157 23.455 1.00 47.31 217 TRP A N 1
ATOM 1713 C CA . TRP A 1 217 ? 13.316 1.448 23.270 1.00 47.31 217 TRP A CA 1
ATOM 1714 C C . TRP A 1 217 ? 12.672 2.097 24.508 1.00 47.31 217 TRP A C 1
ATOM 1716 O O . TRP A 1 217 ? 11.917 3.057 24.364 1.00 47.31 217 TRP A O 1
ATOM 1726 N N . CYS A 1 218 ? 13.097 1.708 25.718 1.00 43.66 218 CYS A N 1
ATOM 1727 C CA . CYS A 1 218 ? 12.601 2.296 26.968 1.00 43.66 218 CYS A CA 1
ATOM 1728 C C . CYS A 1 218 ? 12.940 3.797 27.102 1.00 43.66 218 CYS A C 1
ATOM 1730 O O . CYS A 1 218 ? 12.147 4.592 27.598 1.00 43.66 218 CYS A O 1
ATOM 1732 N N . LYS A 1 219 ? 14.099 4.229 26.582 1.00 47.53 219 LYS A N 1
ATOM 1733 C CA . LYS A 1 219 ? 14.487 5.654 26.559 1.00 47.53 219 LYS A CA 1
ATOM 1734 C C . LYS A 1 219 ? 13.701 6.479 25.528 1.00 47.53 219 LYS A C 1
ATOM 1736 O O . LYS A 1 219 ? 13.731 7.704 25.588 1.00 47.53 219 LYS A O 1
ATOM 1741 N N . LYS A 1 220 ? 12.993 5.836 24.588 1.00 51.94 220 LYS A N 1
ATOM 1742 C CA . LYS A 1 220 ? 12.213 6.492 23.523 1.00 51.94 220 LYS A CA 1
ATOM 1743 C C . LYS A 1 220 ? 10.778 6.835 23.953 1.00 51.94 220 LYS A C 1
ATOM 1745 O O . LYS A 1 220 ? 10.137 7.627 23.264 1.00 51.94 220 LYS A O 1
ATOM 1750 N N . HIS A 1 221 ? 10.298 6.332 25.099 1.00 48.78 221 HIS A N 1
ATOM 1751 C CA . HIS A 1 221 ? 8.951 6.620 25.623 1.00 48.78 221 HIS A CA 1
ATOM 1752 C C . HIS A 1 221 ? 8.688 8.112 25.900 1.00 48.78 221 HIS A C 1
ATOM 1754 O O . HIS A 1 221 ? 7.541 8.544 25.888 1.00 48.78 221 HIS A O 1
ATOM 1760 N N . THR A 1 222 ? 9.728 8.938 26.044 1.00 46.50 222 THR A N 1
ATOM 1761 C CA . THR A 1 222 ? 9.592 10.400 26.179 1.00 46.50 222 THR A CA 1
ATOM 1762 C C . THR A 1 222 ? 9.220 11.108 24.870 1.00 46.50 222 THR A C 1
ATOM 1764 O O . THR A 1 222 ? 8.729 12.232 24.905 1.00 46.50 222 THR A O 1
ATOM 1767 N N . LYS A 1 223 ? 9.397 10.468 23.703 1.00 57.75 223 LYS A N 1
ATOM 1768 C CA . LYS A 1 223 ? 9.020 11.032 22.391 1.00 57.75 223 LYS A CA 1
ATOM 1769 C C . LYS A 1 223 ? 7.568 10.739 21.987 1.00 57.75 223 LYS A C 1
ATOM 1771 O O . LYS A 1 223 ? 7.146 11.222 20.945 1.00 57.75 223 LYS A O 1
ATOM 1776 N N . ILE A 1 224 ? 6.799 9.992 22.786 1.00 56.03 224 ILE A N 1
ATOM 1777 C CA . ILE A 1 224 ? 5.429 9.556 22.441 1.00 56.03 224 ILE A CA 1
ATOM 1778 C C . ILE A 1 224 ? 4.466 10.740 22.290 1.00 56.03 224 ILE A C 1
ATOM 1780 O O . ILE A 1 224 ? 3.652 10.757 21.371 1.00 56.03 224 ILE A O 1
ATOM 1784 N N . PHE A 1 225 ? 4.602 11.756 23.144 1.00 59.12 225 PHE A N 1
ATOM 1785 C CA . PHE A 1 225 ? 3.784 12.972 23.089 1.00 59.12 225 PHE A CA 1
ATOM 1786 C C . PHE A 1 225 ? 4.308 14.013 22.100 1.00 59.12 225 PHE A C 1
ATOM 1788 O O . PHE A 1 225 ? 3.665 15.038 21.875 1.00 59.12 225 PHE A O 1
ATOM 1795 N N . LYS A 1 226 ? 5.482 13.777 21.503 1.00 71.62 226 LYS A N 1
ATOM 1796 C CA . LYS A 1 226 ? 6.018 14.683 20.499 1.00 71.62 226 LYS A CA 1
ATOM 1797 C C . LYS A 1 226 ? 5.312 14.403 19.175 1.00 71.62 226 LYS A C 1
ATOM 1799 O O . LYS A 1 226 ? 5.478 13.336 18.586 1.00 71.62 226 LYS A O 1
ATOM 1804 N N . VAL A 1 227 ? 4.537 15.381 18.722 1.00 76.12 227 VAL A N 1
ATOM 1805 C CA . VAL A 1 227 ? 3.965 15.397 17.374 1.00 76.12 227 VAL A CA 1
ATOM 1806 C C . VAL A 1 227 ? 4.962 16.058 16.430 1.00 76.12 227 VAL A C 1
ATOM 1808 O O . VAL A 1 227 ? 5.480 17.142 16.703 1.00 76.12 227 VAL A O 1
ATOM 1811 N N . GLU A 1 228 ? 5.295 15.366 15.345 1.00 80.31 228 GLU A N 1
ATOM 1812 C CA . GLU A 1 228 ? 6.200 15.860 14.313 1.00 80.31 228 GLU A CA 1
ATOM 1813 C C . GLU A 1 228 ? 5.560 17.002 13.523 1.00 80.31 228 GLU A C 1
ATOM 1815 O O . GLU A 1 228 ? 4.349 17.039 13.306 1.00 80.31 228 GLU A O 1
ATOM 1820 N N . LYS A 1 229 ? 6.397 17.928 13.045 1.00 81.75 229 LYS A N 1
ATOM 1821 C CA . LYS A 1 229 ? 5.930 19.128 12.340 1.00 81.75 229 LYS A CA 1
ATOM 1822 C C . LYS A 1 229 ? 5.138 18.794 11.074 1.00 81.75 229 LYS A C 1
ATOM 1824 O O . LYS A 1 229 ? 4.152 19.470 10.797 1.00 81.75 229 LYS A O 1
ATOM 1829 N N . TYR A 1 230 ? 5.516 17.734 10.355 1.00 78.75 230 TYR A N 1
ATOM 1830 C CA . TYR A 1 230 ? 4.848 17.343 9.110 1.00 78.75 230 TYR A CA 1
ATOM 1831 C C . TYR A 1 230 ? 3.366 16.984 9.305 1.00 78.75 230 TYR A C 1
ATOM 1833 O O . TYR A 1 230 ? 2.574 17.210 8.395 1.00 78.75 230 TYR A O 1
ATOM 1841 N N . TRP A 1 231 ? 2.961 16.496 10.490 1.00 81.31 231 TRP A N 1
ATOM 1842 C CA . TRP A 1 231 ? 1.551 16.192 10.779 1.00 81.31 231 TRP A CA 1
ATOM 1843 C C . TRP A 1 231 ? 0.663 17.436 10.785 1.00 81.31 231 TRP A C 1
ATOM 1845 O O . TRP A 1 231 ? -0.539 17.341 10.552 1.00 81.31 231 TRP A O 1
ATOM 1855 N N . LEU A 1 232 ? 1.254 18.591 11.093 1.00 85.56 232 LEU A N 1
ATOM 1856 C CA . LEU A 1 232 ? 0.556 19.860 11.280 1.00 85.56 232 LEU A CA 1
ATOM 1857 C C . LEU A 1 232 ? 0.846 20.856 10.154 1.00 85.56 232 LEU A C 1
ATOM 1859 O O . LEU A 1 232 ? 0.175 21.878 10.061 1.00 85.56 232 LEU A O 1
ATOM 1863 N N . GLN A 1 233 ? 1.829 20.573 9.300 1.00 85.12 233 GLN A N 1
ATOM 1864 C CA . GLN A 1 233 ? 2.336 21.520 8.312 1.00 85.12 233 GLN A CA 1
ATOM 1865 C C . GLN A 1 233 ? 1.240 22.034 7.371 1.00 85.12 233 GLN A C 1
ATOM 1867 O O . GLN A 1 233 ? 1.099 23.243 7.233 1.00 85.12 233 GLN A O 1
ATOM 1872 N N . LYS A 1 234 ? 0.396 21.152 6.816 1.00 82.19 234 LYS A N 1
ATOM 1873 C CA . LYS A 1 234 ? -0.699 21.574 5.923 1.00 82.19 234 LYS A CA 1
ATOM 1874 C C . LYS A 1 234 ? -1.721 22.478 6.622 1.00 82.19 234 LYS A C 1
ATOM 1876 O O . LYS A 1 234 ? -2.255 23.396 6.014 1.00 82.19 234 LYS A O 1
ATOM 1881 N N . LEU A 1 235 ? -1.973 22.246 7.913 1.00 82.44 235 LEU A N 1
ATOM 1882 C CA . LEU A 1 235 ? -2.869 23.089 8.711 1.00 82.44 235 LEU A CA 1
ATOM 1883 C C . LEU A 1 235 ? -2.256 24.459 9.001 1.00 82.44 235 LEU A C 1
ATOM 1885 O O . LEU A 1 235 ? -2.978 25.451 9.015 1.00 82.44 235 LEU A O 1
ATOM 1889 N N . PHE A 1 236 ? -0.940 24.525 9.216 1.00 82.81 236 PHE A N 1
ATOM 1890 C CA . PHE A 1 236 ? -0.234 25.799 9.335 1.00 82.81 236 PHE A CA 1
ATOM 1891 C C . PHE A 1 236 ? -0.223 26.561 8.007 1.00 82.81 236 PHE A C 1
ATOM 1893 O O . PHE A 1 236 ? -0.530 27.745 8.001 1.00 82.81 236 PHE A O 1
ATOM 1900 N N . GLU A 1 237 ? 0.003 25.885 6.880 1.00 82.81 237 GLU A N 1
ATOM 1901 C CA . GLU A 1 237 ? -0.105 26.502 5.551 1.00 82.81 237 GLU A CA 1
ATOM 1902 C C . GLU A 1 237 ? -1.517 27.060 5.310 1.00 82.81 237 GLU A C 1
ATOM 1904 O O . GLU A 1 237 ? -1.671 28.194 4.869 1.00 82.81 237 GLU A O 1
ATOM 1909 N N . TRP A 1 238 ? -2.567 26.316 5.673 1.00 79.12 238 TRP A N 1
ATOM 1910 C CA . TRP A 1 238 ? -3.950 26.802 5.586 1.00 79.12 238 TRP A CA 1
ATOM 1911 C C . TRP A 1 238 ? -4.250 27.966 6.527 1.00 79.12 238 TRP A C 1
ATOM 1913 O O . TRP A 1 238 ? -5.084 28.807 6.195 1.00 79.12 238 TRP A O 1
ATOM 1923 N N . LYS A 1 239 ? -3.578 28.034 7.680 1.00 78.50 239 LYS A N 1
ATOM 1924 C CA . LYS A 1 239 ? -3.674 29.172 8.599 1.00 78.50 239 LYS A CA 1
ATOM 1925 C C . LYS A 1 239 ? -3.163 30.459 7.948 1.00 78.50 239 LYS A C 1
ATOM 1927 O O . LYS A 1 239 ? -3.746 31.517 8.179 1.00 78.50 239 LYS A O 1
ATOM 1932 N N . ASP A 1 240 ? -2.112 30.348 7.140 1.00 70.31 240 ASP A N 1
ATOM 1933 C CA . ASP A 1 240 ? -1.454 31.480 6.483 1.00 70.31 240 ASP A CA 1
ATOM 1934 C C . ASP A 1 240 ? -2.132 31.874 5.153 1.00 70.31 240 ASP A C 1
ATOM 1936 O O . ASP A 1 240 ? -1.937 32.985 4.654 1.00 70.31 240 ASP A O 1
ATOM 1940 N N . ILE A 1 241 ? -2.988 31.011 4.584 1.00 69.75 241 ILE A N 1
ATOM 1941 C CA . ILE A 1 241 ? -3.793 31.342 3.401 1.00 69.75 241 ILE A CA 1
ATOM 1942 C C . ILE A 1 241 ? -4.914 32.312 3.792 1.00 69.75 241 ILE A C 1
ATOM 1944 O O . ILE A 1 241 ? -5.950 31.951 4.357 1.00 69.75 241 ILE A O 1
ATOM 1948 N N . HIS A 1 242 ? -4.750 33.573 3.402 1.00 56.88 242 HIS A N 1
ATOM 1949 C CA . HIS A 1 242 ? -5.832 34.547 3.430 1.00 56.88 242 HIS A CA 1
ATOM 1950 C C . HIS A 1 242 ? -6.908 34.150 2.407 1.00 56.88 242 HIS A C 1
ATOM 1952 O O . HIS A 1 242 ? -6.762 34.418 1.216 1.00 56.88 242 HIS A O 1
ATOM 1958 N N . LEU A 1 243 ? -8.011 33.531 2.851 1.00 56.12 243 LEU A N 1
ATOM 1959 C CA . LEU A 1 243 ? -9.189 33.332 1.999 1.00 56.12 243 LEU A CA 1
ATOM 1960 C C . LEU A 1 243 ? -9.731 34.700 1.556 1.00 56.12 243 LEU A C 1
ATOM 1962 O O . LEU A 1 243 ? -10.473 35.369 2.282 1.00 56.12 243 LEU A O 1
ATOM 1966 N N . VAL A 1 244 ? -9.376 35.121 0.342 1.00 53.59 244 VAL A N 1
ATOM 1967 C CA . VAL A 1 244 ? -9.975 36.280 -0.325 1.00 53.59 244 VAL A CA 1
ATOM 1968 C C . VAL A 1 244 ? -11.313 35.838 -0.910 1.00 53.59 244 VAL A C 1
ATOM 1970 O O . VAL A 1 244 ? -11.475 35.667 -2.112 1.00 53.59 244 VAL A O 1
ATOM 1973 N N . LEU A 1 245 ? -12.289 35.603 -0.037 1.00 56.16 245 LEU A N 1
ATOM 1974 C CA . LEU A 1 245 ? -13.670 35.431 -0.468 1.00 56.16 245 LEU A CA 1
ATOM 1975 C C . LEU A 1 245 ? -14.196 36.791 -0.969 1.00 56.16 245 LEU A C 1
ATOM 1977 O O . LEU A 1 245 ? -14.077 37.784 -0.236 1.00 56.16 245 LEU A O 1
ATOM 1981 N N . PRO A 1 246 ? -14.778 36.869 -2.182 1.00 55.94 246 PRO A N 1
ATOM 1982 C CA . PRO A 1 246 ? -15.403 38.078 -2.711 1.00 55.94 246 PRO A CA 1
ATOM 1983 C C . PRO A 1 246 ? -16.756 38.297 -2.019 1.00 55.94 246 PRO A C 1
ATOM 1985 O O . PRO A 1 246 ? -17.823 38.139 -2.602 1.00 55.94 246 PRO A O 1
ATOM 1988 N N . ILE A 1 247 ? -16.712 38.609 -0.725 1.00 58.28 247 ILE A N 1
ATOM 1989 C CA . ILE A 1 247 ? -17.884 38.901 0.099 1.00 58.28 247 ILE A CA 1
ATOM 1990 C C . ILE A 1 247 ? -17.985 40.419 0.253 1.00 58.28 247 ILE A C 1
ATOM 1992 O O . ILE A 1 247 ? -17.056 41.063 0.743 1.00 58.28 247 ILE A O 1
ATOM 1996 N N . GLY A 1 248 ? -19.119 40.986 -0.164 1.00 62.66 248 GLY A N 1
ATOM 1997 C CA . GLY A 1 248 ? -19.334 42.435 -0.239 1.00 62.66 248 GLY A CA 1
ATOM 1998 C C . GLY A 1 248 ? -19.462 43.164 1.106 1.00 62.66 248 GLY A C 1
ATOM 1999 O O . GLY A 1 248 ? -19.351 44.386 1.131 1.00 62.66 248 GLY A O 1
ATOM 2000 N N . SER A 1 249 ? -19.666 42.463 2.231 1.00 75.19 249 SER A N 1
ATOM 2001 C CA . SER A 1 249 ? -19.811 43.102 3.549 1.00 75.19 249 SER A CA 1
ATOM 2002 C C . SER A 1 249 ? -18.593 42.894 4.457 1.00 75.19 249 SER A C 1
ATOM 2004 O O . SER A 1 249 ? -18.103 41.783 4.675 1.00 75.19 249 SER A O 1
ATOM 2006 N N . ARG A 1 250 ? -18.103 44.001 5.031 1.00 73.88 250 ARG A N 1
ATOM 2007 C CA . ARG A 1 250 ? -16.926 44.039 5.921 1.00 73.88 250 ARG A CA 1
ATOM 2008 C C . ARG A 1 250 ? -17.128 43.220 7.203 1.00 73.88 250 ARG A C 1
ATOM 2010 O O . ARG A 1 250 ? -16.181 42.608 7.687 1.00 73.88 250 ARG A O 1
ATOM 2017 N N . THR A 1 251 ? -18.352 43.183 7.727 1.00 75.12 251 THR A N 1
ATOM 2018 C CA . THR A 1 251 ? -18.734 42.433 8.935 1.00 75.12 251 THR A CA 1
ATOM 2019 C C . THR A 1 251 ? -18.767 40.926 8.698 1.00 75.12 251 THR A C 1
ATOM 2021 O O . THR A 1 251 ? -18.197 40.181 9.491 1.00 75.12 251 THR A O 1
ATOM 2024 N N . LEU A 1 252 ? -19.348 40.465 7.584 1.00 70.06 252 LEU A N 1
ATOM 2025 C CA . LEU A 1 252 ? -19.353 39.042 7.229 1.00 70.06 252 LEU A CA 1
ATOM 2026 C C . LEU A 1 252 ? -17.939 38.556 6.902 1.00 70.06 252 LEU A C 1
ATOM 2028 O O . LEU A 1 252 ? -17.558 37.470 7.322 1.00 70.06 252 LEU A O 1
ATOM 2032 N N . LYS A 1 253 ? -17.124 39.385 6.237 1.00 75.62 253 LYS A N 1
ATOM 2033 C CA . LYS A 1 253 ? -15.710 39.078 5.981 1.00 75.62 253 LYS A CA 1
ATOM 2034 C C . LYS A 1 253 ? -14.911 38.905 7.278 1.00 75.62 253 LYS A C 1
ATOM 2036 O O . LYS A 1 253 ? -14.139 37.957 7.386 1.00 75.62 253 LYS A O 1
ATOM 2041 N N . ALA A 1 254 ? -15.123 39.775 8.270 1.00 76.56 254 ALA A N 1
ATOM 2042 C CA . ALA A 1 254 ? -14.493 39.650 9.586 1.00 76.56 254 ALA A CA 1
ATOM 2043 C C . ALA A 1 254 ? -14.959 38.390 10.336 1.00 76.56 254 ALA A C 1
ATOM 2045 O O . ALA A 1 254 ? -14.142 37.678 10.914 1.00 76.56 254 ALA A O 1
ATOM 2046 N N . LEU A 1 255 ? -16.257 38.078 10.283 1.00 77.12 255 LEU A N 1
ATOM 2047 C CA . LEU A 1 255 ? -16.827 36.901 10.936 1.00 77.12 255 LEU A CA 1
ATOM 2048 C C . LEU A 1 255 ? -16.328 35.595 10.300 1.00 77.12 255 LEU A C 1
ATOM 2050 O O . LEU A 1 255 ? -15.892 34.703 11.020 1.00 77.12 255 LEU A O 1
ATOM 2054 N N . VAL A 1 256 ? -16.304 35.505 8.967 1.00 77.94 256 VAL A N 1
ATOM 2055 C CA . VAL A 1 256 ? -15.751 34.351 8.233 1.00 77.94 256 VAL A CA 1
ATOM 2056 C C . VAL A 1 256 ? -14.265 34.175 8.528 1.00 77.94 256 VAL A C 1
ATOM 2058 O O . VAL A 1 256 ? -13.816 33.057 8.760 1.00 77.94 256 VAL A O 1
ATOM 2061 N N . HIS A 1 257 ? -13.497 35.264 8.569 1.00 77.81 257 HIS A N 1
ATOM 2062 C CA . HIS A 1 257 ? -12.076 35.191 8.895 1.00 77.81 257 HIS A CA 1
ATOM 2063 C C . HIS A 1 257 ? -11.839 34.671 10.323 1.00 77.81 257 HIS A C 1
ATOM 2065 O O . HIS A 1 257 ? -11.039 33.756 10.517 1.00 77.81 257 HIS A O 1
ATOM 2071 N N . ASN A 1 258 ? -12.585 35.187 11.306 1.00 79.06 258 ASN A N 1
ATOM 2072 C CA . ASN A 1 258 ? -12.490 34.745 12.699 1.00 79.06 258 ASN A CA 1
ATOM 2073 C C . ASN A 1 258 ? -12.929 33.284 12.876 1.00 79.06 258 ASN A C 1
ATOM 2075 O O . ASN A 1 258 ? -12.261 32.531 13.585 1.00 79.06 258 ASN A O 1
ATOM 2079 N N . LEU A 1 259 ? -14.010 32.865 12.207 1.00 81.00 259 LEU A N 1
ATOM 2080 C CA . LEU A 1 259 ? -14.463 31.472 12.213 1.00 81.00 259 LEU A CA 1
ATOM 2081 C C . LEU A 1 259 ? -13.438 30.543 11.563 1.00 81.00 259 LEU A C 1
ATOM 2083 O O . LEU A 1 259 ? -13.115 29.517 12.149 1.00 81.00 259 LEU A O 1
ATOM 2087 N N . ASN A 1 260 ? -12.878 30.903 10.406 1.00 80.31 260 ASN A N 1
ATOM 2088 C CA . ASN A 1 260 ? -11.855 30.093 9.742 1.00 80.31 260 ASN A CA 1
ATOM 2089 C C . ASN A 1 260 ? -10.611 29.936 10.619 1.00 80.31 260 ASN A C 1
ATOM 2091 O O . ASN A 1 260 ? -10.115 28.825 10.790 1.00 80.31 260 ASN A O 1
ATOM 2095 N N . HIS A 1 261 ? -10.136 31.026 11.227 1.00 82.44 261 HIS A N 1
ATOM 2096 C CA . HIS A 1 261 ? -9.002 30.972 12.145 1.00 82.44 261 HIS A CA 1
ATOM 2097 C C . HIS A 1 261 ? -9.301 30.085 13.366 1.00 82.44 261 HIS A C 1
ATOM 2099 O O . HIS A 1 261 ? -8.462 29.277 13.769 1.00 82.44 261 HIS A O 1
ATOM 2105 N N . PHE A 1 262 ? -10.510 30.187 13.930 1.00 82.25 262 PHE A N 1
ATOM 2106 C CA . PHE A 1 262 ? -10.954 29.325 15.025 1.00 82.25 262 PHE A CA 1
ATOM 2107 C C . PHE A 1 262 ? -11.014 27.847 14.611 1.00 82.25 262 PHE A C 1
ATOM 2109 O O . PHE A 1 262 ? -10.460 27.000 15.309 1.00 82.25 262 PHE A O 1
ATOM 2116 N N . ILE A 1 263 ? -11.611 27.537 13.455 1.00 83.75 263 ILE A N 1
ATOM 2117 C CA . ILE A 1 263 ? -11.709 26.175 12.912 1.00 83.75 263 ILE A CA 1
ATOM 2118 C C . ILE A 1 263 ? -10.314 25.577 12.727 1.00 83.75 263 ILE A C 1
ATOM 2120 O O . ILE A 1 263 ? -10.061 24.480 13.213 1.00 83.75 263 ILE A O 1
ATOM 2124 N N . ILE A 1 264 ? -9.384 26.303 12.100 1.00 84.94 264 ILE A N 1
ATOM 2125 C CA . ILE A 1 264 ? -8.016 25.813 11.876 1.00 84.94 264 ILE A CA 1
ATOM 2126 C C . ILE A 1 264 ? -7.305 25.552 13.209 1.00 84.94 264 ILE A C 1
ATOM 2128 O O . ILE A 1 264 ? -6.644 24.525 13.358 1.00 84.94 264 ILE A O 1
ATOM 2132 N N . HIS A 1 265 ? -7.478 26.422 14.209 1.00 85.81 265 HIS A N 1
ATOM 2133 C CA . HIS A 1 265 ? -6.902 26.211 15.539 1.00 85.81 265 HIS A CA 1
ATOM 2134 C C . HIS A 1 265 ? -7.457 24.949 16.221 1.00 85.81 265 HIS A C 1
ATOM 2136 O O . HIS A 1 265 ? -6.697 24.163 16.791 1.00 85.81 265 HIS A O 1
ATOM 2142 N N . VAL A 1 266 ? -8.771 24.719 16.128 1.00 85.19 266 VAL A N 1
ATOM 2143 C CA . VAL A 1 266 ? -9.413 23.493 16.625 1.00 85.19 266 VAL A CA 1
ATOM 2144 C C . VAL A 1 266 ? -8.900 22.265 15.867 1.00 85.19 266 VAL A C 1
ATOM 2146 O O . VAL A 1 266 ? -8.550 21.269 16.499 1.00 85.19 266 VAL A O 1
ATOM 2149 N N . CYS A 1 267 ? -8.770 22.338 14.539 1.00 86.38 267 CYS A N 1
ATOM 2150 C CA . CYS A 1 267 ? -8.230 21.257 13.714 1.00 86.38 267 CYS A CA 1
ATOM 2151 C C . CYS A 1 267 ? -6.783 20.904 14.083 1.00 86.38 267 CYS A C 1
ATOM 2153 O O . CYS A 1 267 ? -6.457 19.724 14.152 1.00 86.38 267 CYS A O 1
ATOM 2155 N N . ILE A 1 268 ? -5.925 21.892 14.366 1.00 88.00 268 ILE A N 1
ATOM 2156 C CA . ILE A 1 268 ? -4.539 21.660 14.813 1.00 88.00 268 ILE A CA 1
ATOM 2157 C C . ILE A 1 268 ? -4.524 20.894 16.138 1.00 88.00 268 ILE A C 1
ATOM 2159 O O . ILE A 1 268 ? -3.821 19.888 16.262 1.00 88.00 268 ILE A O 1
ATOM 2163 N N . GLY A 1 269 ? -5.325 21.334 17.114 1.00 85.69 269 GLY A N 1
ATOM 2164 C CA . GLY A 1 269 ? -5.452 20.642 18.397 1.00 85.69 269 GLY A CA 1
ATOM 2165 C C . GLY A 1 269 ? -5.971 19.212 18.231 1.00 85.69 269 GLY A C 1
ATOM 2166 O O . GLY A 1 269 ? -5.407 18.273 18.792 1.00 85.69 269 GLY A O 1
ATOM 2167 N N . PHE A 1 270 ? -6.999 19.027 17.402 1.00 87.50 270 PHE A N 1
ATOM 2168 C CA . PHE A 1 270 ? -7.593 17.721 17.127 1.00 87.50 270 PHE A CA 1
ATOM 2169 C C . PHE A 1 270 ? -6.608 16.768 16.437 1.00 87.50 270 PHE A C 1
ATOM 2171 O O . PHE A 1 270 ? -6.428 15.641 16.894 1.00 87.50 270 PHE A O 1
ATOM 2178 N N . GLN A 1 271 ? -5.895 17.237 15.409 1.00 89.94 271 GLN A N 1
ATOM 2179 C CA . GLN A 1 271 ? -4.868 16.470 14.701 1.00 89.94 271 GLN A CA 1
ATOM 2180 C C . GLN A 1 271 ? -3.760 16.002 15.655 1.00 89.94 271 GLN A C 1
ATOM 2182 O O . GLN A 1 271 ? -3.346 14.843 15.619 1.00 89.94 271 GLN A O 1
ATOM 2187 N N . MET A 1 272 ? -3.326 16.874 16.570 1.00 88.19 272 MET A N 1
ATOM 2188 C CA . MET A 1 272 ? -2.350 16.532 17.605 1.00 88.19 272 MET A CA 1
ATOM 2189 C C . MET A 1 272 ? -2.863 15.422 18.538 1.00 88.19 272 MET A C 1
ATOM 2191 O O . MET A 1 272 ? -2.147 14.451 18.787 1.00 88.19 272 MET A O 1
ATOM 2195 N N . VAL A 1 273 ? -4.112 15.516 19.006 1.00 90.56 273 VAL A N 1
ATOM 2196 C CA . VAL A 1 273 ? -4.739 14.492 19.863 1.00 90.56 273 VAL A CA 1
ATOM 2197 C C . VAL A 1 273 ? -4.885 13.150 19.134 1.00 90.56 273 VAL A C 1
ATOM 2199 O O . VAL A 1 273 ? -4.599 12.097 19.713 1.00 90.56 273 VAL A O 1
ATOM 2202 N N . ILE A 1 274 ? -5.274 13.157 17.856 1.00 90.75 274 ILE A N 1
ATOM 2203 C CA . ILE A 1 274 ? -5.396 11.933 17.048 1.00 90.75 274 ILE A CA 1
ATOM 2204 C C . ILE A 1 274 ? -4.046 11.242 16.909 1.00 90.75 274 ILE A C 1
ATOM 2206 O O . ILE A 1 274 ? -3.944 10.044 17.163 1.00 90.75 274 ILE A O 1
ATOM 2210 N N . VAL A 1 275 ? -2.997 11.981 16.543 1.00 87.88 275 VAL A N 1
ATOM 2211 C CA . VAL A 1 275 ? -1.662 11.399 16.352 1.00 87.88 275 VAL A CA 1
ATOM 2212 C C . VAL A 1 275 ? -1.156 10.777 17.653 1.00 87.88 275 VAL A C 1
ATOM 2214 O O . VAL A 1 275 ? -0.676 9.643 17.642 1.00 87.88 275 VAL A O 1
ATOM 2217 N N . VAL A 1 276 ? -1.315 11.464 18.787 1.00 87.31 276 VAL A N 1
ATOM 2218 C CA . VAL A 1 276 ? -0.898 10.948 20.102 1.00 87.31 276 VAL A CA 1
ATOM 2219 C C . VAL A 1 276 ? -1.716 9.719 20.515 1.00 87.31 276 VAL A C 1
ATOM 2221 O O . VAL A 1 276 ? -1.145 8.721 20.968 1.00 87.31 276 VAL A O 1
ATOM 2224 N N . SER A 1 277 ? -3.040 9.744 20.329 1.00 89.38 277 SER A N 1
ATOM 2225 C CA . SER A 1 277 ? -3.899 8.591 20.637 1.00 89.38 277 SER A CA 1
ATOM 2226 C C . SER A 1 277 ? -3.560 7.380 19.762 1.00 89.38 277 SER A C 1
ATOM 2228 O O . SER A 1 277 ? -3.377 6.284 20.289 1.00 89.38 277 SER A O 1
ATOM 2230 N N . CYS A 1 278 ? -3.328 7.574 18.462 1.00 88.75 278 CYS A N 1
ATOM 2231 C CA . CYS A 1 278 ? -2.892 6.510 17.556 1.00 88.75 278 CYS A CA 1
ATOM 2232 C C . CYS A 1 278 ? -1.510 5.960 17.920 1.00 88.75 278 CYS A C 1
ATOM 2234 O O . CYS A 1 278 ? -1.329 4.744 17.930 1.00 88.75 278 CYS A O 1
ATOM 2236 N N . LYS A 1 279 ? -0.543 6.824 18.273 1.00 85.00 279 LYS A N 1
ATOM 2237 C CA . LYS A 1 279 ? 0.763 6.388 18.797 1.00 85.00 279 LYS A CA 1
ATOM 2238 C C . LYS A 1 279 ? 0.579 5.491 20.014 1.00 85.00 279 LYS A C 1
ATOM 2240 O O . LYS A 1 279 ? 1.180 4.426 20.062 1.00 85.00 279 LYS A O 1
ATOM 2245 N N . THR A 1 280 ? -0.296 5.875 20.940 1.00 84.31 280 THR A N 1
ATOM 2246 C CA . THR A 1 280 ? -0.596 5.102 22.153 1.00 84.31 280 THR A CA 1
ATOM 2247 C C . THR A 1 280 ? -1.208 3.738 21.826 1.00 84.31 280 THR A C 1
ATOM 2249 O O . THR A 1 280 ? -0.731 2.720 22.321 1.00 84.31 280 THR A O 1
ATOM 2252 N N . ILE A 1 281 ? -2.206 3.693 20.938 1.00 85.62 281 ILE A N 1
ATOM 2253 C CA . ILE A 1 281 ? -2.845 2.441 20.505 1.00 85.62 281 ILE A CA 1
ATOM 2254 C C . ILE A 1 281 ? -1.825 1.532 19.808 1.00 85.62 281 ILE A C 1
ATOM 2256 O O . ILE A 1 281 ? -1.760 0.346 20.116 1.00 85.62 281 ILE A O 1
ATOM 2260 N N . ALA A 1 282 ? -0.968 2.074 18.938 1.00 79.75 282 ALA A N 1
ATOM 2261 C CA . ALA A 1 282 ? 0.056 1.312 18.219 1.00 79.75 282 ALA A CA 1
ATOM 2262 C C . ALA A 1 282 ? 1.071 0.598 19.139 1.00 79.75 282 ALA A C 1
ATOM 2264 O O . ALA A 1 282 ? 1.736 -0.339 18.699 1.00 79.75 282 ALA A O 1
ATOM 2265 N N . PHE A 1 283 ? 1.174 0.984 20.417 1.00 76.62 283 PHE A N 1
ATOM 2266 C CA . PHE A 1 283 ? 2.011 0.298 21.407 1.00 76.62 283 PHE A CA 1
ATOM 2267 C C . PHE A 1 283 ? 1.370 -0.956 22.021 1.00 76.62 283 PHE A C 1
ATOM 2269 O O . PHE A 1 283 ? 2.095 -1.782 22.580 1.00 76.62 283 PHE A O 1
ATOM 2276 N N . ILE A 1 284 ? 0.051 -1.147 21.900 1.00 81.12 284 ILE A N 1
ATOM 2277 C CA . ILE A 1 284 ? -0.671 -2.284 22.500 1.00 81.12 284 ILE A CA 1
ATOM 2278 C C . ILE A 1 284 ? -0.076 -3.649 22.089 1.00 81.12 284 ILE A C 1
ATOM 2280 O O . ILE A 1 284 ? 0.201 -4.451 22.983 1.00 81.12 284 ILE A O 1
ATOM 2284 N N . PRO A 1 285 ? 0.215 -3.935 20.800 1.00 75.19 285 PRO A N 1
ATOM 2285 C CA . PRO A 1 285 ? 0.791 -5.217 20.389 1.00 75.19 285 PRO A CA 1
ATOM 2286 C C . PRO A 1 285 ? 2.159 -5.467 21.023 1.00 75.19 285 PRO A C 1
ATOM 2288 O O . PRO A 1 285 ? 2.516 -6.607 21.305 1.00 75.19 285 PRO A O 1
ATOM 2291 N N . ILE A 1 286 ? 2.917 -4.400 21.292 1.00 71.31 286 ILE A N 1
ATOM 2292 C CA . ILE A 1 286 ? 4.228 -4.489 21.937 1.00 71.31 286 ILE A CA 1
ATOM 2293 C C . ILE A 1 286 ? 4.071 -4.917 23.392 1.00 71.31 286 ILE A C 1
ATOM 2295 O O . ILE A 1 286 ? 4.763 -5.831 23.837 1.00 71.31 286 ILE A O 1
ATOM 2299 N N . GLY A 1 287 ? 3.116 -4.314 24.105 1.00 68.88 287 GLY A N 1
ATOM 2300 C CA . GLY A 1 287 ? 2.744 -4.736 25.454 1.00 68.88 287 GLY A CA 1
ATOM 2301 C C . GLY A 1 287 ? 2.329 -6.207 25.497 1.00 68.88 287 GLY A C 1
ATOM 2302 O O . GLY A 1 287 ? 2.839 -6.956 26.325 1.00 68.88 287 GLY A O 1
ATOM 2303 N N . ILE A 1 288 ? 1.491 -6.647 24.552 1.00 75.56 288 ILE A N 1
ATOM 2304 C CA . ILE A 1 288 ? 1.047 -8.047 24.450 1.00 75.56 288 ILE A CA 1
ATOM 2305 C C . ILE A 1 288 ? 2.233 -8.997 24.228 1.00 75.56 288 ILE A C 1
ATOM 2307 O O . ILE A 1 288 ? 2.313 -10.027 24.891 1.00 75.56 288 ILE A O 1
ATOM 2311 N N . VAL A 1 289 ? 3.179 -8.661 23.343 1.00 72.19 289 VAL A N 1
ATOM 2312 C CA . VAL A 1 289 ? 4.371 -9.494 23.097 1.00 72.19 289 VAL A CA 1
ATOM 2313 C C . VAL A 1 289 ? 5.273 -9.559 24.329 1.00 72.19 289 VAL A C 1
ATOM 2315 O O . VAL A 1 289 ? 5.748 -10.640 24.665 1.00 72.19 289 VAL A O 1
ATOM 2318 N N . ILE A 1 290 ? 5.498 -8.439 25.024 1.00 71.44 290 ILE A N 1
ATOM 2319 C CA . ILE A 1 290 ? 6.313 -8.410 26.249 1.00 71.44 290 ILE A CA 1
ATOM 2320 C C . ILE A 1 290 ? 5.670 -9.272 27.337 1.00 71.44 290 ILE A C 1
ATOM 2322 O O . ILE A 1 290 ? 6.353 -10.104 27.934 1.00 71.44 290 ILE A O 1
ATOM 2326 N N . ILE A 1 291 ? 4.361 -9.115 27.556 1.00 76.19 291 ILE A N 1
ATOM 2327 C CA . ILE A 1 291 ? 3.603 -9.930 28.510 1.00 76.19 291 ILE A CA 1
ATOM 2328 C C . ILE A 1 291 ? 3.663 -11.400 28.096 1.00 76.19 291 ILE A C 1
ATOM 2330 O O . ILE A 1 291 ? 3.970 -12.239 28.928 1.00 76.19 291 ILE A O 1
ATOM 2334 N N . GLY A 1 292 ? 3.463 -11.722 26.817 1.00 72.94 292 GLY A N 1
ATOM 2335 C CA . GLY A 1 292 ? 3.540 -13.090 26.305 1.00 72.94 292 GLY A CA 1
ATOM 2336 C C . GLY A 1 292 ? 4.910 -13.734 26.527 1.00 72.94 292 GLY A C 1
ATOM 2337 O O . GLY A 1 292 ? 4.984 -14.856 27.020 1.00 72.94 292 GLY A O 1
ATOM 2338 N N . VAL A 1 293 ? 6.006 -13.022 26.239 1.00 73.62 293 VAL A N 1
ATOM 2339 C CA . VAL A 1 293 ? 7.373 -13.500 26.512 1.00 73.62 293 VAL A CA 1
ATOM 2340 C C . VAL A 1 293 ? 7.597 -13.685 28.011 1.00 73.62 293 VAL A C 1
ATOM 2342 O O . VAL A 1 293 ? 8.163 -14.699 28.413 1.00 73.62 293 VAL A O 1
ATOM 2345 N N . TYR A 1 294 ? 7.124 -12.753 28.843 1.00 73.56 294 TYR A N 1
ATOM 2346 C CA . TYR A 1 294 ? 7.216 -12.866 30.297 1.00 73.56 294 TYR A CA 1
ATOM 2347 C C . TYR A 1 294 ? 6.400 -14.052 30.825 1.00 73.56 294 TYR A C 1
ATOM 2349 O O . TYR A 1 294 ? 6.915 -14.835 31.610 1.00 73.56 294 TYR A O 1
ATOM 2357 N N . CYS A 1 295 ? 5.180 -14.267 30.330 1.00 70.62 295 CYS A N 1
ATOM 2358 C CA . CYS A 1 295 ? 4.333 -15.407 30.672 1.00 70.62 295 CYS A CA 1
ATOM 2359 C C . CYS A 1 295 ? 4.948 -16.736 30.222 1.00 70.62 295 CYS A C 1
ATOM 2361 O O . CYS A 1 295 ? 4.927 -17.686 30.994 1.00 70.62 295 CYS A O 1
ATOM 2363 N N . VAL A 1 296 ? 5.539 -16.815 29.024 1.00 74.12 296 VAL A N 1
ATOM 2364 C CA . VAL A 1 296 ? 6.266 -18.010 28.555 1.00 74.12 296 VAL A CA 1
ATOM 2365 C C . VAL A 1 296 ? 7.522 -18.246 29.392 1.00 74.12 296 VAL A C 1
ATOM 2367 O O . VAL A 1 296 ? 7.838 -19.392 29.700 1.00 74.12 296 VAL A O 1
ATOM 2370 N N . HIS A 1 297 ? 8.227 -17.188 29.800 1.00 71.75 297 HIS A N 1
ATOM 2371 C CA . HIS A 1 297 ? 9.384 -17.296 30.684 1.00 71.75 297 HIS A CA 1
ATOM 2372 C C . HIS A 1 297 ? 8.980 -17.748 32.094 1.00 71.75 297 HIS A C 1
ATOM 2374 O O . HIS A 1 297 ? 9.579 -18.680 32.621 1.00 71.75 297 HIS A O 1
ATOM 2380 N N . CYS A 1 298 ? 7.920 -17.176 32.669 1.00 65.81 298 CYS A N 1
ATOM 2381 C CA . CYS A 1 298 ? 7.317 -17.618 33.926 1.00 65.81 298 CYS A CA 1
ATOM 2382 C C . CYS A 1 298 ? 6.796 -19.052 33.830 1.00 65.81 298 CYS A C 1
ATOM 2384 O O . CYS A 1 298 ? 6.992 -19.817 34.763 1.00 65.81 298 CYS A O 1
ATOM 2386 N N . TRP A 1 299 ? 6.194 -19.445 32.704 1.00 68.12 299 TRP A N 1
ATOM 2387 C CA . TRP A 1 299 ? 5.756 -20.816 32.447 1.00 68.12 299 TRP A CA 1
ATOM 2388 C C . TRP A 1 299 ? 6.941 -21.777 32.339 1.00 68.12 299 TRP A C 1
ATOM 2390 O O . TRP A 1 299 ? 6.896 -22.859 32.909 1.00 68.12 299 TRP A O 1
ATOM 2400 N N . MET A 1 300 ? 8.028 -21.386 31.666 1.00 66.19 300 MET A N 1
ATOM 2401 C CA . MET A 1 300 ? 9.291 -22.135 31.634 1.00 66.19 300 MET A CA 1
ATOM 2402 C C . MET A 1 300 ? 9.900 -22.278 33.036 1.00 66.19 300 MET A C 1
ATOM 2404 O O . MET A 1 300 ? 10.346 -23.365 33.383 1.00 66.19 300 MET A O 1
ATOM 2408 N N . LEU A 1 301 ? 9.876 -21.219 33.852 1.00 63.50 301 LEU A N 1
ATOM 2409 C CA . LEU A 1 301 ? 10.319 -21.223 35.253 1.00 63.50 301 LEU A CA 1
ATOM 2410 C C . LEU A 1 301 ? 9.440 -22.124 36.136 1.00 63.50 301 LEU A C 1
ATOM 2412 O O . LEU A 1 301 ? 9.966 -22.925 36.902 1.00 63.50 301 LEU A O 1
ATOM 2416 N N . LEU A 1 302 ? 8.116 -22.062 35.977 1.00 59.81 302 LEU A N 1
ATOM 2417 C CA . LEU A 1 302 ? 7.153 -22.952 36.634 1.00 59.81 302 LEU A CA 1
ATOM 2418 C C . LEU A 1 302 ? 7.362 -24.410 36.212 1.00 59.81 302 LEU A C 1
ATOM 2420 O O . LEU A 1 302 ? 7.381 -25.304 37.051 1.00 59.81 302 LEU A O 1
ATOM 2424 N N . LYS A 1 303 ? 7.589 -24.665 34.920 1.00 57.09 303 LYS A N 1
ATOM 2425 C CA . LYS A 1 303 ? 7.852 -26.008 34.390 1.00 57.09 303 LYS A CA 1
ATOM 2426 C C . LYS A 1 303 ? 9.196 -26.562 34.879 1.00 57.09 303 LYS A C 1
ATOM 2428 O O . LYS A 1 303 ? 9.274 -27.749 35.177 1.00 57.09 303 LYS A O 1
ATOM 2433 N N . ALA A 1 304 ? 10.217 -25.713 35.018 1.00 59.19 304 ALA A N 1
ATOM 2434 C CA . ALA A 1 304 ? 11.513 -26.063 35.606 1.00 59.19 304 ALA A CA 1
ATOM 2435 C C . ALA A 1 304 ? 11.434 -26.323 37.123 1.00 59.19 304 ALA A C 1
ATOM 2437 O O . ALA A 1 304 ? 12.187 -27.145 37.635 1.00 59.19 304 ALA A O 1
ATOM 2438 N N . MET A 1 305 ? 10.503 -25.678 37.837 1.00 57.44 305 MET A N 1
ATOM 2439 C CA . MET A 1 305 ? 10.199 -25.995 39.240 1.00 57.44 305 MET A CA 1
ATOM 2440 C C . MET A 1 305 ? 9.483 -27.347 39.406 1.00 57.44 305 MET A C 1
ATOM 2442 O O . MET A 1 305 ? 9.712 -28.023 40.404 1.00 57.44 305 MET A O 1
ATOM 2446 N N . PHE A 1 306 ? 8.647 -27.763 38.446 1.00 51.62 306 PHE A N 1
ATOM 2447 C CA . PHE A 1 306 ? 7.921 -29.045 38.493 1.00 51.62 306 PHE A CA 1
ATOM 2448 C C . PHE A 1 306 ? 8.717 -30.253 37.967 1.00 51.62 306 PHE A C 1
ATOM 2450 O O . PHE A 1 306 ? 8.431 -31.382 38.356 1.00 51.62 306 PHE A O 1
ATOM 2457 N N . PHE A 1 307 ? 9.715 -30.044 37.105 1.00 46.88 307 PHE A N 1
ATOM 2458 C CA . PHE A 1 307 ? 10.570 -31.103 36.567 1.00 46.88 307 PHE A CA 1
ATOM 2459 C C . PHE A 1 307 ? 12.038 -30.780 36.852 1.00 46.88 307 PHE A C 1
ATOM 2461 O O . PHE A 1 307 ? 12.700 -30.087 36.082 1.00 46.88 307 PHE A O 1
ATOM 2468 N N . ALA A 1 308 ? 12.559 -31.298 37.964 1.00 43.88 308 ALA A N 1
ATOM 2469 C CA . ALA A 1 308 ? 13.976 -31.210 38.282 1.00 43.88 308 ALA A CA 1
ATOM 2470 C C . ALA A 1 308 ? 14.798 -32.102 37.332 1.00 43.88 308 ALA A C 1
ATOM 2472 O O . ALA A 1 308 ? 14.964 -33.296 37.566 1.00 43.88 308 ALA A O 1
ATOM 2473 N N . MET A 1 309 ? 15.335 -31.518 36.259 1.00 34.34 309 MET A N 1
ATOM 2474 C CA . MET A 1 309 ? 16.551 -32.007 35.603 1.00 34.34 309 MET A CA 1
ATOM 2475 C C . MET A 1 309 ? 17.238 -30.866 34.836 1.00 34.34 309 MET A C 1
ATOM 2477 O O . MET A 1 309 ? 16.560 -30.104 34.141 1.00 34.34 309 MET A O 1
ATOM 2481 N N . PRO A 1 310 ? 18.570 -30.713 34.940 1.00 37.38 310 PRO A N 1
ATOM 2482 C CA . PRO A 1 310 ? 19.277 -29.627 34.285 1.00 37.38 310 PRO A CA 1
ATOM 2483 C C . PRO A 1 310 ? 19.510 -29.985 32.815 1.00 37.38 310 PRO A C 1
ATOM 2485 O O . PRO A 1 310 ? 20.190 -30.962 32.511 1.00 37.38 310 PRO A O 1
ATOM 2488 N N . MET A 1 311 ? 18.993 -29.177 31.887 1.00 32.78 311 MET A N 1
ATOM 2489 C CA . MET A 1 311 ? 19.449 -29.215 30.498 1.00 32.78 311 MET A CA 1
ATOM 2490 C C . MET A 1 311 ? 20.182 -27.934 30.120 1.00 32.78 311 MET A C 1
ATOM 2492 O O . MET A 1 311 ? 19.691 -26.815 30.269 1.00 32.78 311 MET A O 1
ATOM 2496 N N . VAL A 1 312 ? 21.394 -28.165 29.624 1.00 31.50 312 VAL A N 1
ATOM 2497 C CA . VAL A 1 312 ? 22.343 -27.219 29.049 1.00 31.50 312 VAL A CA 1
ATOM 2498 C C . VAL A 1 312 ? 21.656 -26.367 27.980 1.00 31.50 312 VAL A C 1
ATOM 2500 O O . VAL A 1 312 ? 21.135 -26.875 26.988 1.00 31.50 312 VAL A O 1
ATOM 2503 N N . SER A 1 313 ? 21.678 -25.048 28.171 1.00 29.02 313 SER A N 1
ATOM 2504 C CA . SER A 1 313 ? 21.239 -24.091 27.158 1.00 29.02 313 SER A CA 1
ATOM 2505 C C . SER A 1 313 ? 22.305 -23.992 26.070 1.00 29.02 313 SER A C 1
ATOM 2507 O O . SER A 1 313 ? 23.307 -23.296 26.225 1.00 29.02 313 SER A O 1
ATOM 2509 N N . ASN A 1 314 ? 22.075 -24.676 24.951 1.00 25.14 314 ASN A N 1
ATOM 2510 C CA . ASN A 1 314 ? 22.826 -24.435 23.729 1.00 25.14 314 ASN A CA 1
ATOM 2511 C C . ASN A 1 314 ? 22.276 -23.151 23.084 1.00 25.14 314 ASN A C 1
ATOM 2513 O O . ASN A 1 314 ? 21.298 -23.178 22.334 1.00 25.14 314 ASN A O 1
ATOM 2517 N N . ARG A 1 315 ? 22.854 -21.990 23.424 1.00 26.02 315 ARG A N 1
ATOM 2518 C CA . ARG A 1 315 ? 22.613 -20.758 22.661 1.00 26.02 315 ARG A CA 1
ATOM 2519 C C . ARG A 1 315 ? 23.323 -20.898 21.322 1.00 26.02 315 ARG A C 1
ATOM 2521 O O . ARG A 1 315 ? 24.517 -20.634 21.223 1.00 26.02 315 ARG A O 1
ATOM 2528 N N . VAL A 1 316 ? 22.573 -21.255 20.284 1.00 23.70 316 VAL A N 1
ATOM 2529 C CA . VAL A 1 316 ? 22.987 -20.993 18.905 1.00 23.70 316 VAL A CA 1
ATOM 2530 C C . VAL A 1 316 ? 22.944 -19.479 18.716 1.00 23.70 316 VAL A C 1
ATOM 2532 O O . VAL A 1 316 ? 21.910 -18.885 18.411 1.00 23.70 316 VAL A O 1
ATOM 2535 N N . ILE A 1 317 ? 24.079 -18.836 18.980 1.00 27.81 317 ILE A N 1
ATOM 2536 C CA . ILE A 1 317 ? 24.381 -17.517 18.444 1.00 27.81 317 ILE A CA 1
ATOM 2537 C C . ILE A 1 317 ? 24.458 -17.732 16.934 1.00 27.81 317 ILE A C 1
ATOM 2539 O O . ILE A 1 317 ? 25.416 -18.318 16.441 1.00 27.81 317 ILE A O 1
ATOM 2543 N N . ILE A 1 318 ? 23.424 -17.308 16.203 1.00 26.80 318 ILE A N 1
ATOM 2544 C CA . ILE A 1 318 ? 23.512 -17.148 14.750 1.00 26.80 318 ILE A CA 1
ATOM 2545 C C . ILE A 1 318 ? 24.449 -15.959 14.525 1.00 26.80 318 ILE A C 1
ATOM 2547 O O . ILE A 1 318 ? 24.022 -14.811 14.412 1.00 26.80 318 ILE A O 1
ATOM 2551 N N . HIS A 1 319 ? 25.743 -16.249 14.575 1.00 29.19 319 HIS A N 1
ATOM 2552 C CA . HIS A 1 319 ? 26.790 -15.426 14.016 1.00 29.19 319 HIS A CA 1
ATOM 2553 C C . HIS A 1 319 ? 26.884 -15.864 12.560 1.00 29.19 319 HIS A C 1
ATOM 2555 O O . HIS A 1 319 ? 27.502 -16.879 12.269 1.00 29.19 319 HIS A O 1
ATOM 2561 N N . ASP A 1 320 ? 26.198 -15.160 11.663 1.00 27.17 320 ASP A N 1
ATOM 2562 C CA . ASP A 1 320 ? 26.575 -15.225 10.257 1.00 27.17 320 ASP A CA 1
ATOM 2563 C C . ASP A 1 320 ? 26.104 -13.981 9.509 1.00 27.17 320 ASP A C 1
ATOM 2565 O O . ASP A 1 320 ? 24.936 -13.831 9.143 1.00 27.17 320 ASP A O 1
ATOM 2569 N N . LEU A 1 321 ? 27.038 -13.049 9.371 1.00 30.22 321 LEU A N 1
ATOM 2570 C CA . LEU A 1 321 ? 27.161 -12.104 8.271 1.00 30.22 321 LEU A CA 1
ATOM 2571 C C . LEU A 1 321 ? 28.575 -11.541 8.399 1.00 30.22 321 LEU A C 1
ATOM 2573 O O . LEU A 1 321 ? 28.891 -10.842 9.362 1.00 30.22 321 LEU A O 1
ATOM 2577 N N . GLY A 1 322 ? 29.437 -11.987 7.487 1.00 27.39 322 GLY A N 1
ATOM 2578 C CA . GLY A 1 322 ? 30.854 -11.658 7.461 1.00 27.39 322 GLY A CA 1
ATOM 2579 C C . GLY A 1 322 ? 31.115 -10.150 7.377 1.00 27.39 322 GLY A C 1
ATOM 2580 O O . GLY A 1 322 ? 30.243 -9.386 6.951 1.00 27.39 322 GLY A O 1
ATOM 2581 N N . PRO A 1 323 ? 32.313 -9.717 7.795 1.00 40.78 323 PRO A N 1
ATOM 2582 C CA . PRO A 1 323 ? 32.729 -8.337 7.654 1.00 40.78 323 PRO A CA 1
ATOM 2583 C C . PRO A 1 323 ? 32.998 -8.085 6.170 1.00 40.78 323 PRO A C 1
ATOM 2585 O O . PRO A 1 323 ? 33.648 -8.909 5.532 1.00 40.78 323 PRO A O 1
ATOM 2588 N N . ASN A 1 324 ? 32.419 -7.014 5.625 1.00 34.69 324 ASN A N 1
ATOM 2589 C CA . ASN A 1 324 ? 33.037 -6.085 4.671 1.00 34.69 324 ASN A CA 1
ATOM 2590 C C . ASN A 1 324 ? 31.965 -5.060 4.217 1.00 34.69 324 ASN A C 1
ATOM 2592 O O . ASN A 1 324 ? 30.993 -5.376 3.528 1.00 34.69 324 ASN A O 1
ATOM 2596 N N . ASP A 1 325 ? 32.122 -3.830 4.706 1.00 40.31 325 ASP A N 1
ATOM 2597 C CA . ASP A 1 325 ? 31.791 -2.552 4.054 1.00 40.31 325 ASP A CA 1
ATOM 2598 C C . ASP A 1 325 ? 30.359 -2.247 3.558 1.00 40.31 325 ASP A C 1
ATOM 2600 O O . ASP A 1 325 ? 30.199 -1.486 2.609 1.00 40.31 325 ASP A O 1
ATOM 2604 N N . THR A 1 326 ? 29.282 -2.762 4.172 1.00 52.94 326 THR A N 1
ATOM 2605 C CA . THR A 1 326 ? 27.919 -2.552 3.611 1.00 52.94 326 THR A CA 1
ATOM 2606 C C . THR A 1 326 ? 26.809 -2.055 4.546 1.00 52.94 326 THR A C 1
ATOM 2608 O O . THR A 1 326 ? 25.788 -1.599 4.037 1.00 52.94 326 THR A O 1
ATOM 2611 N N . GLU A 1 327 ? 26.939 -2.071 5.878 1.00 48.72 327 GLU A N 1
ATOM 2612 C CA . GLU A 1 327 ? 25.815 -1.647 6.746 1.00 48.72 327 GLU A CA 1
ATOM 2613 C C . GLU A 1 327 ? 25.657 -0.120 6.866 1.00 48.72 327 GLU A C 1
ATOM 2615 O O . GLU A 1 327 ? 24.526 0.366 6.896 1.00 48.72 327 GLU A O 1
ATOM 2620 N N . GLU A 1 328 ? 26.757 0.637 6.890 1.00 49.41 328 GLU A N 1
ATOM 2621 C CA . GLU A 1 328 ? 26.732 2.101 7.069 1.00 49.41 328 GLU A CA 1
ATOM 2622 C C . GLU A 1 328 ? 26.309 2.842 5.787 1.00 49.41 328 GLU A C 1
ATOM 2624 O O . GLU A 1 328 ? 25.590 3.840 5.844 1.00 49.41 328 GLU A O 1
ATOM 2629 N N . ASP A 1 329 ? 26.649 2.292 4.618 1.00 57.19 329 ASP A N 1
ATOM 2630 C CA . ASP A 1 329 ? 26.284 2.862 3.320 1.00 57.19 329 ASP A CA 1
ATOM 2631 C C . ASP A 1 329 ? 24.786 2.746 3.025 1.00 57.19 329 ASP A C 1
ATOM 2633 O O . ASP A 1 329 ? 24.207 3.655 2.435 1.00 57.19 329 ASP A O 1
ATOM 2637 N N . ILE A 1 330 ? 24.129 1.654 3.430 1.00 57.72 330 ILE A N 1
ATOM 2638 C CA . ILE A 1 330 ? 22.720 1.417 3.082 1.00 57.72 330 ILE A CA 1
ATOM 2639 C C . ILE A 1 330 ? 21.780 2.353 3.854 1.00 57.72 330 ILE A C 1
ATOM 2641 O O . ILE A 1 330 ? 20.777 2.801 3.294 1.00 57.72 330 ILE A O 1
ATOM 2645 N N . GLU A 1 331 ? 22.087 2.681 5.115 1.00 61.22 331 GLU A N 1
ATOM 2646 C CA . GLU A 1 331 ? 21.240 3.574 5.920 1.00 61.22 331 GLU A CA 1
ATOM 2647 C C . GLU A 1 331 ? 21.110 4.975 5.309 1.00 61.22 331 GLU A C 1
ATOM 2649 O O . GLU A 1 331 ? 20.038 5.578 5.407 1.00 61.22 331 GLU A O 1
ATOM 2654 N N . ASN A 1 332 ? 22.142 5.449 4.605 1.00 62.94 332 ASN A N 1
ATOM 2655 C CA . ASN A 1 332 ? 22.144 6.753 3.938 1.00 62.94 332 ASN A CA 1
ATOM 2656 C C . ASN A 1 332 ? 21.167 6.837 2.750 1.00 62.94 332 ASN A C 1
ATOM 2658 O O . ASN A 1 332 ? 20.746 7.934 2.384 1.00 62.94 332 ASN A O 1
ATOM 2662 N N . TYR A 1 333 ? 20.765 5.698 2.174 1.00 60.84 333 TYR A N 1
ATOM 2663 C CA . TYR A 1 333 ? 19.828 5.630 1.041 1.00 60.84 333 TYR A CA 1
ATOM 2664 C C . TYR A 1 333 ? 18.385 5.307 1.458 1.00 60.84 333 TYR A C 1
ATOM 2666 O O . TYR A 1 333 ? 17.493 5.237 0.612 1.00 60.84 333 TYR A O 1
ATOM 2674 N N . VAL A 1 334 ? 18.132 5.118 2.757 1.00 64.31 334 VAL A N 1
ATOM 2675 C CA . VAL A 1 334 ? 16.784 4.900 3.295 1.00 64.31 334 VAL A CA 1
ATOM 2676 C C . VAL A 1 334 ? 16.093 6.245 3.495 1.00 64.31 334 VAL A C 1
ATOM 2678 O O . VAL A 1 334 ? 16.433 7.013 4.397 1.00 64.31 334 VAL A O 1
ATOM 2681 N N . LEU A 1 335 ? 15.063 6.511 2.696 1.00 67.06 335 LEU A N 1
ATOM 2682 C CA . LEU A 1 335 ? 14.287 7.740 2.801 1.00 67.06 335 LEU A CA 1
ATOM 2683 C C . LEU A 1 335 ? 13.260 7.631 3.934 1.00 67.06 335 LEU A C 1
ATOM 2685 O O . LEU A 1 335 ? 12.505 6.666 4.033 1.00 67.06 335 LEU A O 1
ATOM 2689 N N . ARG A 1 336 ? 13.253 8.627 4.826 1.00 67.81 336 ARG A N 1
ATOM 2690 C CA . ARG A 1 336 ? 12.380 8.689 6.014 1.00 67.81 336 ARG A CA 1
ATOM 2691 C C . ARG A 1 336 ? 11.721 10.055 6.087 1.00 67.81 336 ARG A C 1
ATOM 2693 O O . ARG A 1 336 ? 12.377 11.039 5.761 1.00 67.81 336 ARG A O 1
ATOM 2700 N N . LEU A 1 337 ? 10.481 10.166 6.566 1.00 57.94 337 LEU A N 1
ATOM 2701 C CA . LEU A 1 337 ? 9.820 11.472 6.710 1.00 57.94 337 LEU A CA 1
ATOM 2702 C C . LEU A 1 337 ? 10.487 12.353 7.787 1.00 57.94 337 LEU A C 1
ATOM 2704 O O . LEU A 1 337 ? 10.801 13.509 7.532 1.00 57.94 337 LEU A O 1
ATOM 2708 N N . GLU A 1 338 ? 10.828 11.779 8.939 1.00 55.91 338 GLU A N 1
ATOM 2709 C CA . GLU A 1 338 ? 11.588 12.389 10.045 1.00 55.91 338 GLU A CA 1
ATOM 2710 C C . GLU A 1 338 ? 12.207 11.233 10.871 1.00 55.91 338 GLU A C 1
ATOM 2712 O O . GLU A 1 338 ? 11.986 10.076 10.526 1.00 55.91 338 GLU A O 1
ATOM 2717 N N . ASN A 1 339 ? 12.949 11.494 11.957 1.00 49.25 339 ASN A N 1
ATOM 2718 C CA . ASN A 1 339 ? 13.590 10.520 12.879 1.00 49.25 339 ASN A CA 1
ATOM 2719 C C . ASN A 1 339 ? 12.665 9.448 13.538 1.00 49.25 339 ASN A C 1
ATOM 2721 O O . ASN A 1 339 ? 13.017 8.842 14.561 1.00 49.25 339 ASN A O 1
ATOM 2725 N N . GLU A 1 340 ? 11.471 9.212 13.003 1.00 45.38 340 GLU A N 1
ATOM 2726 C CA . GLU A 1 340 ? 10.596 8.110 13.370 1.00 45.38 340 GLU A CA 1
ATOM 2727 C C . GLU A 1 340 ? 10.981 6.813 12.649 1.00 45.38 340 GLU A C 1
ATOM 2729 O O . GLU A 1 340 ? 11.357 6.811 11.484 1.00 45.38 340 GLU A O 1
ATOM 2734 N N . MET A 1 341 ? 10.889 5.719 13.418 1.00 48.38 341 MET A N 1
ATOM 2735 C CA . MET A 1 341 ? 11.129 4.322 13.037 1.00 48.38 341 MET A CA 1
ATOM 2736 C C . MET A 1 341 ? 12.401 4.069 12.209 1.00 48.38 341 MET A C 1
ATOM 2738 O O . MET A 1 341 ? 12.427 4.185 10.993 1.00 48.38 341 MET A O 1
ATOM 2742 N N . GLU A 1 342 ? 13.466 3.647 12.898 1.00 49.44 342 GLU A N 1
ATOM 2743 C CA . GLU A 1 342 ? 14.663 3.039 12.302 1.00 49.44 342 GLU A CA 1
ATOM 2744 C C . GLU A 1 342 ? 14.237 1.864 11.422 1.00 49.44 342 GLU A C 1
ATOM 2746 O O . GLU A 1 342 ? 14.083 0.786 11.977 1.00 49.44 342 GLU A O 1
ATOM 2751 N N . LEU A 1 343 ? 13.965 2.080 10.120 1.00 53.25 343 LEU A N 1
ATOM 2752 C CA . LEU A 1 343 ? 13.435 1.067 9.195 1.00 53.25 343 LEU A CA 1
ATOM 2753 C C . LEU A 1 343 ? 14.039 -0.287 9.552 1.00 53.25 343 LEU A C 1
ATOM 2755 O O . LEU A 1 343 ? 15.252 -0.463 9.441 1.00 53.25 343 LEU A O 1
ATOM 2759 N N . GLY A 1 344 ? 13.207 -1.186 10.087 1.00 56.03 344 GLY A N 1
ATOM 2760 C CA . GLY A 1 344 ? 13.718 -2.357 10.776 1.00 56.03 344 GLY A CA 1
ATOM 2761 C C . GLY A 1 344 ? 14.663 -3.095 9.843 1.00 56.03 344 GLY A C 1
ATOM 2762 O O . GLY A 1 344 ? 14.314 -3.323 8.684 1.00 56.03 344 GLY A O 1
ATOM 2763 N N . LYS A 1 345 ? 15.847 -3.486 10.336 1.00 59.44 345 LYS A N 1
ATOM 2764 C CA . LYS A 1 345 ? 16.835 -4.247 9.547 1.00 59.44 345 LYS A CA 1
ATOM 2765 C C . LYS A 1 345 ? 16.185 -5.397 8.761 1.00 59.44 345 LYS A C 1
ATOM 2767 O O . LYS A 1 345 ? 16.610 -5.711 7.658 1.00 59.44 345 LYS A O 1
ATOM 2772 N N . ARG A 1 346 ? 15.110 -5.993 9.297 1.00 61.62 346 ARG A N 1
ATOM 2773 C CA . ARG A 1 346 ? 14.284 -7.012 8.627 1.00 61.62 346 ARG A CA 1
ATOM 2774 C C . ARG A 1 346 ? 13.559 -6.511 7.374 1.00 61.62 346 ARG A C 1
ATOM 2776 O O . ARG A 1 346 ? 13.597 -7.209 6.368 1.00 61.62 346 ARG A O 1
ATOM 2783 N N . THR A 1 347 ? 12.922 -5.345 7.409 1.00 65.31 347 THR A N 1
ATOM 2784 C CA . THR A 1 347 ? 12.213 -4.776 6.252 1.00 65.31 347 THR A CA 1
ATOM 2785 C C . THR A 1 347 ? 13.189 -4.394 5.150 1.00 65.31 347 THR A C 1
ATOM 2787 O O . THR A 1 347 ? 12.988 -4.766 3.998 1.00 65.31 347 THR A O 1
ATOM 2790 N N . LEU A 1 348 ? 14.302 -3.757 5.516 1.00 67.62 348 LEU A N 1
ATOM 2791 C CA . LEU A 1 348 ? 15.382 -3.440 4.585 1.00 67.62 348 LEU A CA 1
ATOM 2792 C C . LEU A 1 348 ? 15.989 -4.711 3.967 1.00 67.62 348 LEU A C 1
ATOM 2794 O O . LEU A 1 348 ? 16.136 -4.801 2.750 1.00 67.62 348 LEU A O 1
ATOM 2798 N N . LYS A 1 349 ? 16.244 -5.741 4.786 1.00 69.81 349 LYS A N 1
ATOM 2799 C CA . LYS A 1 349 ? 16.688 -7.064 4.319 1.00 69.81 349 LYS A CA 1
ATOM 2800 C C . LYS A 1 349 ? 15.663 -7.722 3.396 1.00 69.81 349 LYS A C 1
ATOM 2802 O O . LYS A 1 349 ? 16.057 -8.392 2.449 1.00 69.81 349 LYS A O 1
ATOM 2807 N N . SER A 1 350 ? 14.367 -7.537 3.642 1.00 70.75 350 SER A N 1
ATOM 2808 C CA . SER A 1 350 ? 13.307 -8.053 2.771 1.00 70.75 350 SER A CA 1
ATOM 2809 C C . SER A 1 350 ? 13.303 -7.359 1.410 1.00 70.75 350 SER A C 1
ATOM 2811 O O . SER A 1 350 ? 13.232 -8.047 0.395 1.00 70.75 350 SER A O 1
ATOM 2813 N N . ILE A 1 351 ? 13.428 -6.026 1.377 1.00 72.94 351 ILE A N 1
ATOM 2814 C CA . ILE A 1 351 ? 13.554 -5.256 0.128 1.00 72.94 351 ILE A CA 1
ATOM 2815 C C . ILE A 1 351 ? 14.801 -5.720 -0.630 1.00 72.94 351 ILE A C 1
ATOM 2817 O O . ILE A 1 351 ? 14.706 -6.101 -1.795 1.00 72.94 351 ILE A O 1
ATOM 2821 N N . SER A 1 352 ? 15.947 -5.804 0.048 1.00 76.06 352 SER A N 1
ATOM 2822 C CA . SER A 1 352 ? 17.187 -6.274 -0.576 1.00 76.06 352 SER A CA 1
ATOM 2823 C C . SER A 1 352 ? 17.065 -7.703 -1.110 1.00 76.06 352 SER A C 1
ATOM 2825 O O . SER A 1 352 ? 17.440 -7.951 -2.249 1.00 76.06 352 SER A O 1
ATOM 2827 N N . LYS A 1 353 ? 16.477 -8.629 -0.342 1.00 82.31 353 LYS A N 1
ATOM 2828 C CA . LYS A 1 353 ? 16.256 -10.014 -0.783 1.00 82.31 353 LYS A CA 1
ATOM 2829 C C . LYS A 1 353 ? 15.324 -10.079 -1.990 1.00 82.31 353 LYS A C 1
ATOM 2831 O O . LYS A 1 353 ? 15.542 -10.882 -2.891 1.00 82.31 353 LYS A O 1
ATOM 2836 N N . SER A 1 354 ? 14.278 -9.253 -2.017 1.00 81.19 354 SER A N 1
ATOM 2837 C CA . SER A 1 354 ? 13.386 -9.183 -3.176 1.00 81.19 354 SER A CA 1
ATOM 2838 C C . SER A 1 354 ? 14.151 -8.736 -4.425 1.00 81.19 354 SER A C 1
ATOM 2840 O O . SER A 1 354 ? 14.009 -9.359 -5.476 1.00 81.19 354 SER A O 1
ATOM 2842 N N . MET A 1 355 ? 15.064 -7.772 -4.283 1.00 81.50 355 MET A N 1
ATOM 2843 C CA . MET A 1 355 ? 15.940 -7.347 -5.369 1.00 81.50 355 MET A CA 1
ATOM 2844 C C . MET A 1 355 ? 16.904 -8.457 -5.803 1.00 81.50 355 MET A C 1
ATOM 2846 O O . MET A 1 355 ? 17.023 -8.712 -6.998 1.00 81.50 355 MET A O 1
ATOM 2850 N N . ASP A 1 356 ? 17.513 -9.185 -4.862 1.00 83.38 356 ASP A N 1
ATOM 2851 C CA . ASP A 1 356 ? 18.375 -10.337 -5.171 1.00 83.38 356 ASP A CA 1
ATOM 2852 C C . ASP A 1 356 ? 17.636 -11.374 -6.025 1.00 83.38 356 ASP A C 1
ATOM 2854 O O . ASP A 1 356 ? 18.168 -11.877 -7.012 1.00 83.38 356 ASP A O 1
ATOM 2858 N N . THR A 1 357 ? 16.371 -11.661 -5.695 1.00 86.88 357 THR A N 1
ATOM 2859 C CA . THR A 1 357 ? 15.567 -12.602 -6.487 1.00 86.88 357 THR A CA 1
ATOM 2860 C C . THR A 1 357 ? 15.235 -12.084 -7.884 1.00 86.88 357 THR A C 1
ATOM 2862 O O . THR A 1 357 ? 15.103 -12.889 -8.806 1.00 86.88 357 THR A O 1
ATOM 2865 N N . LEU A 1 358 ? 15.090 -10.766 -8.064 1.00 85.62 358 LEU A N 1
ATOM 2866 C CA . LEU A 1 358 ? 14.874 -10.159 -9.379 1.00 85.62 358 LEU A CA 1
ATOM 2867 C C . LEU A 1 358 ? 16.145 -10.220 -10.226 1.00 85.62 358 LEU A C 1
ATOM 2869 O O . LEU A 1 358 ? 16.065 -10.633 -11.380 1.00 85.62 358 LEU A O 1
ATOM 2873 N N . ILE A 1 359 ? 17.302 -9.904 -9.638 1.00 84.56 359 ILE A N 1
ATOM 2874 C CA . ILE A 1 359 ? 18.614 -10.029 -10.289 1.00 84.56 359 ILE A CA 1
ATOM 2875 C C . ILE A 1 359 ? 18.830 -11.479 -10.732 1.00 84.56 359 ILE A C 1
ATOM 2877 O O . ILE A 1 359 ? 19.046 -11.737 -11.912 1.00 84.56 359 ILE A O 1
ATOM 2881 N N . GLN A 1 360 ? 18.617 -12.444 -9.836 1.00 87.00 360 GLN A N 1
ATOM 2882 C CA . GLN A 1 360 ? 18.763 -13.866 -10.155 1.00 87.00 360 GLN A CA 1
ATOM 2883 C C . GLN A 1 360 ? 17.795 -14.335 -11.260 1.00 87.00 360 GLN A C 1
ATOM 2885 O O . GLN A 1 360 ? 18.111 -15.227 -12.048 1.00 87.00 360 GLN A O 1
ATOM 2890 N N . LYS A 1 361 ? 16.576 -13.783 -11.321 1.00 86.94 361 LYS A N 1
ATOM 2891 C CA . LYS A 1 361 ? 15.633 -14.075 -12.414 1.00 86.94 361 LYS A CA 1
ATOM 2892 C C . LYS A 1 361 ? 16.099 -13.475 -13.739 1.00 86.94 361 LYS A C 1
ATOM 2894 O O . LYS A 1 361 ? 15.915 -14.130 -14.763 1.00 86.94 361 LYS A O 1
ATOM 2899 N N . ALA A 1 362 ? 16.669 -12.271 -13.714 1.00 81.62 362 ALA A N 1
ATOM 2900 C CA . ALA A 1 362 ? 17.214 -11.609 -14.894 1.00 81.62 362 ALA A CA 1
ATOM 2901 C C . ALA A 1 362 ? 18.428 -12.372 -15.447 1.00 81.62 362 ALA A C 1
ATOM 2903 O O . ALA A 1 362 ? 18.461 -12.677 -16.635 1.00 81.62 362 ALA A O 1
ATOM 2904 N N . GLU A 1 363 ? 19.347 -12.805 -14.580 1.00 83.75 363 GLU A N 1
ATOM 2905 C CA . GLU A 1 363 ? 20.513 -13.626 -14.947 1.00 83.75 363 GLU A CA 1
ATOM 2906 C C . GLU A 1 363 ? 20.129 -14.942 -15.641 1.00 83.75 363 GLU A C 1
ATOM 2908 O O . GLU A 1 363 ? 20.840 -15.426 -16.517 1.00 83.75 363 GLU A O 1
ATOM 2913 N N . LYS A 1 364 ? 18.976 -15.526 -15.291 1.00 87.50 364 LYS A N 1
ATOM 2914 C CA . LYS A 1 364 ? 18.477 -16.765 -15.915 1.00 87.50 364 LYS A CA 1
ATOM 2915 C C . LYS A 1 364 ? 17.905 -16.569 -17.320 1.00 87.50 364 LYS A C 1
ATOM 2917 O O . LYS A 1 364 ? 17.679 -17.561 -18.013 1.00 87.50 364 LYS A O 1
ATOM 2922 N N . LYS A 1 365 ? 17.607 -15.333 -17.728 1.00 84.00 365 LYS A N 1
ATOM 2923 C CA . LYS A 1 365 ? 16.988 -15.011 -19.023 1.00 84.00 365 LYS A CA 1
ATOM 2924 C C . LYS A 1 365 ? 17.747 -13.877 -19.729 1.00 84.00 365 LYS A C 1
ATOM 2926 O O . LYS A 1 365 ? 17.160 -12.818 -19.949 1.00 84.00 365 LYS A O 1
ATOM 2931 N N . PRO A 1 366 ? 19.030 -14.077 -20.076 1.00 82.56 366 PRO A N 1
ATOM 2932 C CA . PRO A 1 366 ? 19.792 -13.055 -20.777 1.00 82.56 366 PRO A CA 1
ATOM 2933 C C . PRO A 1 366 ? 19.290 -12.901 -22.225 1.00 82.56 366 PRO A C 1
ATOM 2935 O O . PRO A 1 366 ? 18.892 -13.903 -22.834 1.00 82.56 366 PRO A O 1
ATOM 2938 N N . PRO A 1 367 ? 19.333 -11.682 -22.791 1.00 86.12 367 PRO A N 1
ATOM 2939 C CA . PRO A 1 367 ? 19.072 -11.456 -24.208 1.00 86.12 367 PRO A CA 1
ATOM 2940 C C . PRO A 1 367 ? 20.266 -11.983 -25.019 1.00 86.12 367 PRO A C 1
ATOM 2942 O O . PRO A 1 367 ? 21.294 -11.321 -25.156 1.00 86.12 367 PRO A O 1
ATOM 2945 N N . LYS A 1 368 ? 20.169 -13.240 -25.468 1.00 89.00 368 LYS A N 1
ATOM 2946 C CA . LYS A 1 368 ? 21.293 -13.974 -26.067 1.00 89.00 368 LYS A CA 1
ATOM 2947 C C . LYS A 1 368 ? 21.736 -13.366 -27.392 1.00 89.00 368 LYS A C 1
ATOM 2949 O O . LYS A 1 368 ? 22.935 -13.235 -27.609 1.00 89.00 368 LYS A O 1
ATOM 2954 N N . ASN A 1 369 ? 20.784 -12.996 -28.248 1.00 88.88 369 ASN A N 1
ATOM 2955 C CA . ASN A 1 369 ? 21.084 -12.452 -29.570 1.00 88.88 369 ASN A CA 1
ATOM 2956 C C . ASN A 1 369 ? 21.701 -11.056 -29.433 1.00 88.88 369 ASN A C 1
ATOM 2958 O O . ASN A 1 369 ? 22.716 -10.757 -30.057 1.00 88.88 369 ASN A O 1
ATOM 2962 N N . LEU A 1 370 ? 21.142 -10.222 -28.547 1.00 88.62 370 LEU A N 1
ATOM 2963 C CA . LEU A 1 370 ? 21.698 -8.900 -28.261 1.00 88.62 370 LEU A CA 1
ATOM 2964 C C . LEU A 1 370 ? 23.123 -8.989 -27.708 1.00 88.62 370 LEU A C 1
ATOM 2966 O O . LEU A 1 370 ? 23.991 -8.235 -28.144 1.00 88.62 370 LEU A O 1
ATOM 2970 N N . LEU A 1 371 ? 23.365 -9.898 -26.759 1.00 87.38 371 LEU A N 1
ATOM 2971 C CA . LEU A 1 371 ? 24.691 -10.082 -26.176 1.00 87.38 371 LEU A CA 1
ATOM 2972 C C . LEU A 1 371 ? 25.694 -10.542 -27.237 1.00 87.38 371 LEU A C 1
ATOM 2974 O O . LEU A 1 371 ? 26.765 -9.955 -27.348 1.00 87.38 371 LEU A O 1
ATOM 2978 N N . GLU A 1 372 ? 25.315 -11.511 -28.074 1.00 87.12 372 GLU A N 1
ATOM 2979 C CA . GLU A 1 372 ? 26.143 -11.966 -29.191 1.00 87.12 372 GLU A CA 1
ATOM 2980 C C . GLU A 1 372 ? 26.474 -10.815 -30.150 1.00 87.12 372 GLU A C 1
ATOM 2982 O O . GLU A 1 372 ? 27.630 -10.663 -30.541 1.00 87.12 372 GLU A O 1
ATOM 2987 N N . LEU A 1 373 ? 25.507 -9.960 -30.499 1.00 85.75 373 LEU A N 1
ATOM 2988 C CA . LEU A 1 373 ? 25.747 -8.797 -31.357 1.00 85.75 373 LEU A CA 1
ATOM 2989 C C . LEU A 1 373 ? 26.752 -7.820 -30.727 1.00 85.75 373 LEU A C 1
ATOM 2991 O O . LEU A 1 373 ? 27.655 -7.334 -31.415 1.00 85.75 373 LEU A O 1
ATOM 2995 N N . VAL A 1 374 ? 26.601 -7.539 -29.430 1.00 83.44 374 VAL A N 1
ATOM 2996 C CA . VAL A 1 374 ? 27.472 -6.616 -28.691 1.00 83.44 374 VAL A CA 1
ATOM 2997 C C . VAL A 1 374 ? 28.882 -7.189 -28.544 1.00 83.44 374 VAL A C 1
ATOM 2999 O O . VAL A 1 374 ? 29.844 -6.479 -28.812 1.00 83.44 374 VAL A O 1
ATOM 3002 N N . GLU A 1 375 ? 29.027 -8.460 -28.180 1.00 82.44 375 GLU A N 1
ATOM 3003 C CA . GLU A 1 375 ? 30.331 -9.092 -27.947 1.00 82.44 375 GLU A CA 1
ATOM 3004 C C . GLU A 1 375 ? 31.082 -9.407 -29.246 1.00 82.44 375 GLU A C 1
ATOM 3006 O O . GLU A 1 375 ? 32.295 -9.215 -29.326 1.00 82.44 375 GLU A O 1
ATOM 3011 N N . SER A 1 376 ? 30.384 -9.887 -30.280 1.00 77.19 376 SER A N 1
ATOM 3012 C CA . SER A 1 376 ? 31.030 -10.392 -31.500 1.00 77.19 376 SER A CA 1
ATOM 3013 C C . SER A 1 376 ? 31.241 -9.334 -32.583 1.00 77.19 376 SER A C 1
ATOM 3015 O O . SER A 1 376 ? 32.149 -9.476 -33.407 1.00 77.19 376 SER A O 1
ATOM 3017 N N . ARG A 1 377 ? 30.397 -8.290 -32.637 1.00 69.50 377 ARG A N 1
ATOM 3018 C CA . ARG A 1 377 ? 30.363 -7.349 -33.774 1.00 69.50 377 ARG A CA 1
ATOM 3019 C C . ARG A 1 377 ? 30.538 -5.883 -33.401 1.00 69.50 377 ARG A C 1
ATOM 3021 O O . ARG A 1 377 ? 30.793 -5.078 -34.299 1.00 69.50 377 ARG A O 1
ATOM 3028 N N . SER A 1 378 ? 30.439 -5.520 -32.124 1.00 66.25 378 SER A N 1
ATOM 3029 C CA . SER A 1 378 ? 30.709 -4.149 -31.688 1.00 66.25 378 SER A CA 1
ATOM 3030 C C . SER A 1 378 ? 32.213 -3.898 -31.599 1.00 66.25 378 SER A C 1
ATOM 3032 O O . SER A 1 378 ? 32.931 -4.604 -30.898 1.00 66.25 378 SER A O 1
ATOM 3034 N N . ARG A 1 379 ? 32.704 -2.857 -32.281 1.00 64.62 379 ARG A N 1
ATOM 3035 C CA . ARG A 1 379 ? 34.071 -2.327 -32.093 1.00 64.62 379 ARG A CA 1
ATOM 3036 C C . ARG A 1 379 ? 34.106 -1.145 -31.113 1.00 64.62 379 ARG A C 1
ATOM 3038 O O . ARG A 1 379 ? 35.079 -0.402 -31.088 1.00 64.62 379 ARG A O 1
ATOM 3045 N N . GLY A 1 380 ? 33.046 -0.963 -30.322 1.00 66.00 380 GLY A N 1
ATOM 3046 C CA . GLY A 1 380 ? 32.857 0.190 -29.440 1.00 66.00 380 GLY A CA 1
ATOM 3047 C C . GLY A 1 380 ? 31.935 1.258 -30.037 1.00 66.00 380 GLY A C 1
ATOM 3048 O O . GLY A 1 380 ? 31.241 1.029 -31.026 1.00 66.00 380 GLY A O 1
ATOM 3049 N N . PHE A 1 381 ? 31.914 2.440 -29.417 1.00 66.06 381 PHE A N 1
ATOM 3050 C CA . PHE A 1 381 ? 30.950 3.513 -29.713 1.00 66.06 381 PHE A CA 1
ATOM 3051 C C . PHE A 1 381 ? 31.439 4.554 -30.736 1.00 66.06 381 PHE A C 1
ATOM 3053 O O . PHE A 1 381 ? 30.754 5.541 -30.989 1.00 66.06 381 PHE A O 1
ATOM 3060 N N . GLU A 1 382 ? 32.592 4.345 -31.368 1.00 67.88 382 GLU A N 1
ATOM 3061 C CA . GLU A 1 382 ? 33.176 5.286 -32.341 1.00 67.88 382 GLU A CA 1
ATOM 3062 C C . GLU A 1 382 ? 32.274 5.496 -33.578 1.00 67.88 382 GLU A C 1
ATOM 3064 O O . GLU A 1 382 ? 32.155 6.5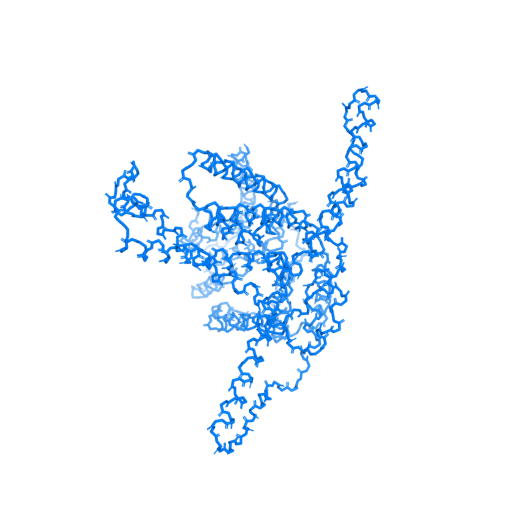98 -34.117 1.00 67.88 382 GLU A O 1
ATOM 3069 N N . GLY A 1 383 ? 31.529 4.455 -33.967 1.00 64.75 383 GLY A N 1
ATOM 3070 C CA . GLY A 1 383 ? 30.489 4.541 -34.998 1.00 64.75 383 GLY A CA 1
ATOM 3071 C C . GLY A 1 383 ? 29.303 5.439 -34.615 1.00 64.75 383 GLY A C 1
ATOM 3072 O O . GLY A 1 383 ? 28.668 6.024 -35.484 1.00 64.75 383 GLY A O 1
ATOM 3073 N N . VAL A 1 384 ? 29.008 5.574 -33.319 1.00 63.62 384 VAL A N 1
ATOM 3074 C CA . VAL A 1 384 ? 27.938 6.455 -32.818 1.00 63.62 384 VAL A CA 1
ATOM 3075 C C . VAL A 1 384 ? 28.408 7.908 -32.815 1.00 63.62 384 VAL A C 1
ATOM 3077 O O . VAL A 1 384 ? 27.673 8.778 -33.263 1.00 63.62 384 VAL A O 1
ATOM 3080 N N . LEU A 1 385 ? 29.656 8.156 -32.403 1.00 63.66 385 LEU A N 1
ATOM 3081 C CA . LEU A 1 385 ? 30.301 9.475 -32.477 1.00 63.66 385 LEU A CA 1
ATOM 3082 C C . LEU A 1 385 ? 30.366 10.018 -33.911 1.00 63.66 385 LEU A C 1
ATOM 3084 O O . LEU A 1 385 ? 30.144 11.202 -34.131 1.00 63.66 385 LEU A O 1
ATOM 3088 N N . SER A 1 386 ? 30.640 9.153 -34.890 1.00 65.25 386 SER A N 1
ATOM 3089 C CA . SER A 1 386 ? 30.620 9.539 -36.309 1.00 65.25 386 SER A CA 1
ATOM 3090 C C . SER A 1 386 ? 29.206 9.714 -36.870 1.00 65.25 386 SER A C 1
ATOM 3092 O O . SER A 1 386 ? 29.012 10.520 -37.778 1.00 65.25 386 SER A O 1
ATOM 3094 N N . PHE A 1 387 ? 28.213 8.996 -36.336 1.00 61.56 387 PHE A N 1
ATOM 3095 C CA . PHE A 1 387 ? 26.808 9.171 -36.712 1.00 61.56 387 PHE A CA 1
ATOM 3096 C C . PHE A 1 387 ? 26.213 10.486 -36.182 1.00 61.56 387 PHE A C 1
ATOM 3098 O O . PHE A 1 387 ? 25.449 11.126 -36.898 1.00 61.56 387 PHE A O 1
ATOM 3105 N N . ASP A 1 388 ? 26.575 10.896 -34.965 1.00 57.09 388 ASP A N 1
ATOM 3106 C CA . ASP A 1 388 ? 26.095 12.121 -34.299 1.00 57.09 388 ASP A CA 1
ATOM 3107 C C . ASP A 1 388 ? 26.958 13.362 -34.622 1.00 57.09 388 ASP A C 1
ATOM 3109 O O . ASP A 1 388 ? 27.011 14.322 -33.858 1.00 57.09 388 ASP A O 1
ATOM 3113 N N . SER A 1 389 ? 27.688 13.336 -35.742 1.00 63.38 389 SER A N 1
ATOM 3114 C CA . SER A 1 389 ? 28.581 14.424 -36.148 1.00 63.38 389 SER A CA 1
ATOM 3115 C C . SER A 1 389 ? 27.820 15.572 -36.823 1.00 63.38 389 SER A C 1
ATOM 3117 O O . SER A 1 389 ? 27.129 15.372 -37.825 1.00 63.38 389 SER A O 1
ATOM 3119 N N . ASP A 1 390 ? 28.039 16.800 -36.342 1.00 62.88 390 ASP A N 1
ATOM 3120 C CA . ASP A 1 390 ? 27.543 18.047 -36.951 1.00 62.88 390 ASP A CA 1
ATOM 3121 C C . ASP A 1 390 ? 28.187 18.355 -38.325 1.00 62.88 390 ASP A C 1
ATOM 3123 O O . ASP A 1 390 ? 27.811 19.317 -39.000 1.00 62.88 390 ASP A O 1
ATOM 3127 N N . GLU A 1 391 ? 29.168 17.555 -38.762 1.00 58.59 391 GLU A N 1
ATOM 3128 C CA . GLU A 1 391 ? 29.869 17.731 -40.041 1.00 58.59 391 GLU A CA 1
ATOM 3129 C C . GLU A 1 391 ? 28.971 17.458 -41.260 1.00 58.59 391 GLU A C 1
ATOM 3131 O O . GLU A 1 391 ? 29.246 17.947 -42.360 1.00 58.59 391 GLU A O 1
ATOM 3136 N N . VAL A 1 392 ? 27.876 16.709 -41.084 1.00 57.34 392 VAL A N 1
ATOM 3137 C CA . VAL A 1 392 ? 26.899 16.439 -42.146 1.00 57.34 392 VAL A CA 1
ATOM 3138 C C . VAL A 1 392 ? 25.691 17.355 -41.970 1.00 57.34 392 VAL A C 1
ATOM 3140 O O . VAL A 1 392 ? 24.946 17.240 -41.000 1.00 57.34 392 VAL A O 1
ATOM 3143 N N . GLN A 1 393 ? 25.448 18.247 -42.941 1.00 55.62 393 GLN A N 1
ATOM 3144 C CA . GLN A 1 393 ? 24.274 19.123 -42.904 1.00 55.62 393 GLN A CA 1
ATOM 3145 C C . GLN A 1 393 ? 22.980 18.297 -42.779 1.00 55.62 393 GLN A C 1
ATOM 3147 O O . GLN A 1 393 ? 22.734 17.422 -43.619 1.00 55.62 393 GLN A O 1
ATOM 3152 N N . PRO A 1 394 ? 22.115 18.592 -41.789 1.00 55.69 394 PRO A N 1
ATOM 3153 C CA . PRO A 1 394 ? 20.833 17.924 -41.656 1.00 55.69 394 PRO A CA 1
ATOM 3154 C C . PRO A 1 394 ? 20.028 18.058 -42.950 1.00 55.69 394 PRO A C 1
ATOM 3156 O O . PRO A 1 394 ? 19.740 19.160 -43.415 1.00 55.69 394 PRO A O 1
ATOM 3159 N N . LEU A 1 395 ? 19.589 16.930 -43.513 1.00 54.06 395 LEU A N 1
ATOM 3160 C CA . LEU A 1 395 ? 18.726 16.906 -44.705 1.00 54.06 395 LEU A CA 1
ATOM 3161 C C . LEU A 1 395 ? 17.368 17.609 -44.475 1.00 54.06 395 LEU A C 1
ATOM 3163 O O . LEU A 1 395 ? 16.614 17.846 -45.425 1.00 54.06 395 LEU A O 1
ATOM 3167 N N . LEU A 1 396 ? 17.030 17.915 -43.216 1.00 51.09 396 LEU A N 1
ATOM 3168 C CA . LEU A 1 396 ? 15.814 18.591 -42.779 1.00 51.09 396 LEU A CA 1
ATOM 3169 C C . LEU A 1 396 ? 16.135 19.619 -41.684 1.00 51.09 396 LEU A C 1
ATOM 3171 O O . LEU A 1 396 ? 16.827 19.312 -40.724 1.00 51.09 396 LEU A O 1
ATOM 3175 N N . SER A 1 397 ? 15.519 20.800 -41.770 1.00 47.53 397 SER A N 1
ATOM 3176 C CA . SER A 1 397 ? 15.547 21.853 -40.734 1.00 47.53 397 SER A CA 1
ATOM 3177 C C . SER A 1 397 ? 14.747 21.497 -39.462 1.00 47.53 397 SER A C 1
ATOM 3179 O O . SER A 1 397 ? 14.576 22.341 -38.581 1.00 47.53 397 SER A O 1
ATOM 3181 N N . VAL A 1 398 ? 14.185 20.288 -39.372 1.00 50.66 398 VAL A N 1
ATOM 3182 C CA . VAL A 1 398 ? 13.307 19.882 -38.267 1.00 50.66 398 VAL A CA 1
ATOM 3183 C C . VAL A 1 398 ? 14.148 19.210 -37.191 1.00 50.66 398 VAL A C 1
ATOM 3185 O O . VAL A 1 398 ? 14.711 18.142 -37.421 1.00 50.66 398 VAL A O 1
ATOM 3188 N N . LYS A 1 399 ? 14.207 19.827 -36.009 1.00 52.31 399 LYS A N 1
ATOM 3189 C CA . LYS A 1 399 ? 14.819 19.232 -34.820 1.00 52.31 399 LYS A CA 1
ATOM 3190 C C . LYS A 1 399 ? 13.858 18.186 -34.257 1.00 52.31 399 LYS A C 1
ATOM 3192 O O . LYS A 1 399 ? 12.792 18.540 -33.758 1.00 52.31 399 LYS A O 1
ATOM 3197 N N . PHE A 1 400 ? 14.199 16.910 -34.398 1.00 56.81 400 PHE A N 1
ATOM 3198 C CA . PHE A 1 400 ? 13.392 15.829 -33.838 1.00 56.81 400 PHE A CA 1
ATOM 3199 C C . PHE A 1 400 ? 13.575 15.755 -32.317 1.00 56.81 400 PHE A C 1
ATOM 3201 O O . PHE A 1 400 ? 14.672 16.025 -31.825 1.00 56.81 400 PHE A O 1
ATOM 3208 N N . PRO A 1 401 ? 12.534 15.369 -31.563 1.00 59.94 401 PRO A N 1
ATOM 3209 C CA . PRO A 1 401 ? 12.696 14.967 -30.173 1.00 59.94 401 PRO A CA 1
ATOM 3210 C C . PRO A 1 401 ? 13.666 13.785 -30.079 1.00 59.94 401 PRO A C 1
ATOM 3212 O O . PRO A 1 401 ? 13.612 12.878 -30.912 1.00 59.94 401 PRO A O 1
ATOM 3215 N N . ASN A 1 402 ? 14.538 13.788 -29.069 1.00 65.25 402 ASN A N 1
ATOM 3216 C CA . ASN A 1 402 ? 15.497 12.707 -28.843 1.00 65.25 402 ASN A CA 1
ATOM 3217 C C . ASN A 1 402 ? 14.742 11.388 -28.599 1.00 65.25 402 ASN A C 1
ATOM 3219 O O . ASN A 1 402 ? 14.164 11.185 -27.534 1.00 65.25 402 ASN A O 1
ATOM 3223 N N . SER A 1 403 ? 14.743 10.491 -29.586 1.00 72.00 403 SER A N 1
ATOM 3224 C CA . SER A 1 403 ? 14.243 9.121 -29.452 1.00 72.00 403 SER A CA 1
ATOM 3225 C C . SER A 1 403 ? 15.330 8.163 -29.897 1.00 72.00 403 SER A C 1
ATOM 3227 O O . SER A 1 403 ? 15.830 8.270 -31.014 1.00 72.00 403 SER A O 1
ATOM 3229 N N . TRP A 1 404 ? 15.674 7.220 -29.025 1.00 77.94 404 TRP A N 1
ATOM 3230 C CA . TRP A 1 404 ? 16.680 6.198 -29.291 1.00 77.94 404 TRP A CA 1
ATOM 3231 C C . TRP A 1 404 ? 16.096 5.053 -30.118 1.00 77.94 404 TRP A C 1
ATOM 3233 O O . TRP A 1 404 ? 16.776 4.473 -30.962 1.00 77.94 404 TRP A O 1
ATOM 3243 N N . SER A 1 405 ? 14.810 4.746 -29.921 1.00 85.06 405 SER A N 1
ATOM 3244 C CA . SER A 1 405 ? 14.146 3.638 -30.613 1.00 85.06 405 SER A CA 1
ATOM 3245 C C . SER A 1 405 ? 13.927 3.899 -32.104 1.00 85.06 405 SER A C 1
ATOM 3247 O O . SER A 1 405 ? 14.101 2.992 -32.918 1.00 85.06 405 SER A O 1
ATOM 3249 N N . LEU A 1 406 ? 13.578 5.128 -32.500 1.00 80.38 406 LEU A N 1
ATOM 3250 C CA . LEU A 1 406 ? 13.245 5.437 -33.894 1.00 80.38 406 LEU A CA 1
ATOM 3251 C C . LEU A 1 406 ? 14.436 5.258 -34.866 1.00 80.38 406 LEU A C 1
ATOM 3253 O O . LEU A 1 406 ? 14.242 4.635 -35.920 1.00 80.38 406 LEU A O 1
ATOM 3257 N N . PRO A 1 407 ? 15.657 5.739 -34.553 1.00 79.25 407 PRO A N 1
ATOM 3258 C CA . PRO A 1 407 ? 16.849 5.454 -35.346 1.00 79.25 407 PRO A CA 1
ATOM 3259 C C . PRO A 1 407 ? 17.147 3.958 -35.441 1.00 79.25 407 PRO A C 1
ATOM 3261 O O . PRO A 1 407 ? 17.381 3.464 -36.540 1.00 79.25 407 PRO A O 1
ATOM 3264 N N . ILE A 1 408 ? 17.066 3.219 -34.329 1.00 85.31 408 ILE A N 1
ATOM 3265 C CA . ILE A 1 408 ? 17.349 1.775 -34.299 1.00 85.31 408 ILE A CA 1
ATOM 3266 C C . ILE A 1 408 ? 16.388 1.016 -35.217 1.00 85.31 408 ILE A C 1
ATOM 3268 O O . ILE A 1 408 ? 16.820 0.256 -36.086 1.00 85.31 408 ILE A O 1
ATOM 3272 N N . VAL A 1 409 ? 15.086 1.271 -35.084 1.00 84.00 409 VAL A N 1
ATOM 3273 C CA . VAL A 1 409 ? 14.056 0.656 -35.928 1.00 84.00 409 VAL A CA 1
ATOM 3274 C C . VAL A 1 409 ? 14.283 0.999 -37.405 1.00 84.00 409 VAL A C 1
ATOM 3276 O O . VAL A 1 409 ? 14.223 0.124 -38.271 1.00 84.00 409 VAL A O 1
ATOM 3279 N N . THR A 1 410 ? 14.588 2.265 -37.699 1.00 77.88 410 THR A N 1
ATOM 3280 C CA . THR A 1 410 ? 14.864 2.726 -39.065 1.00 77.88 410 THR A CA 1
ATOM 3281 C C . THR A 1 410 ? 16.059 2.001 -39.669 1.00 77.88 410 THR A C 1
ATOM 3283 O O . THR A 1 410 ? 15.955 1.463 -40.771 1.00 77.88 410 THR A O 1
ATOM 3286 N N . LEU A 1 411 ? 17.199 2.009 -38.976 1.00 80.94 411 LEU A N 1
ATOM 3287 C CA . LEU A 1 411 ? 18.445 1.427 -39.466 1.00 80.94 411 LEU A CA 1
ATOM 3288 C C . LEU A 1 411 ? 18.292 -0.074 -39.690 1.00 80.94 411 LEU A C 1
ATOM 3290 O O . LEU A 1 411 ? 18.775 -0.592 -40.694 1.00 80.94 411 LEU A O 1
ATOM 3294 N N . THR A 1 412 ? 17.539 -0.744 -38.820 1.00 84.31 412 THR A N 1
ATOM 3295 C CA . THR A 1 412 ? 17.202 -2.162 -38.969 1.00 84.31 412 THR A CA 1
ATOM 3296 C C . THR A 1 412 ? 16.387 -2.402 -40.237 1.00 84.31 412 THR A C 1
ATOM 3298 O O . THR A 1 412 ? 16.757 -3.243 -41.049 1.00 84.31 412 THR A O 1
ATOM 3301 N N . CYS A 1 413 ? 15.347 -1.599 -40.489 1.00 80.00 413 CYS A N 1
ATOM 3302 C CA . CYS A 1 413 ? 14.563 -1.698 -41.725 1.00 80.00 413 CYS A CA 1
ATOM 3303 C C . CYS A 1 413 ? 15.413 -1.441 -42.978 1.00 80.00 413 CYS A C 1
ATOM 3305 O O . CYS A 1 413 ? 15.265 -2.137 -43.983 1.00 80.00 413 CYS A O 1
ATOM 3307 N N . VAL A 1 414 ? 16.316 -0.454 -42.932 1.00 76.62 414 VAL A N 1
ATOM 3308 C CA . VAL A 1 414 ? 17.249 -0.177 -44.033 1.00 76.62 414 VAL A CA 1
ATOM 3309 C C . VAL A 1 414 ? 18.147 -1.389 -44.267 1.00 76.62 414 VAL A C 1
ATOM 3311 O O . VAL A 1 414 ? 18.204 -1.877 -45.397 1.00 76.62 414 VAL A O 1
ATOM 3314 N N . ALA A 1 415 ? 18.770 -1.924 -43.214 1.00 78.38 415 ALA A N 1
ATOM 3315 C CA . ALA A 1 415 ? 19.621 -3.107 -43.283 1.00 78.38 415 ALA A CA 1
ATOM 3316 C C . ALA A 1 415 ? 18.887 -4.317 -43.885 1.00 78.38 415 ALA A C 1
ATOM 3318 O O . ALA A 1 415 ? 19.439 -4.988 -44.755 1.00 78.38 415 ALA A O 1
ATOM 3319 N N . SER A 1 416 ? 17.619 -4.536 -43.524 1.00 77.31 416 SER A N 1
ATOM 3320 C CA . SER A 1 416 ? 16.798 -5.622 -44.078 1.00 77.31 416 SER A CA 1
ATOM 3321 C C . SER A 1 416 ? 16.507 -5.487 -45.577 1.00 77.31 416 SER A C 1
ATOM 3323 O O . SER A 1 416 ? 16.278 -6.488 -46.254 1.00 77.31 416 SER A O 1
ATOM 3325 N N . THR A 1 417 ? 16.543 -4.268 -46.123 1.00 72.94 417 THR A N 1
ATOM 3326 C CA . THR A 1 417 ? 16.315 -4.013 -47.560 1.00 72.94 417 THR A CA 1
ATOM 3327 C C . THR A 1 417 ? 17.594 -3.996 -48.397 1.00 72.94 417 THR A C 1
ATOM 3329 O O . THR A 1 417 ? 17.510 -4.044 -49.628 1.00 72.94 417 THR A O 1
ATOM 3332 N N . LEU A 1 418 ? 18.774 -3.935 -47.763 1.00 71.94 418 LEU A N 1
ATOM 3333 C CA . LEU A 1 418 ? 20.057 -3.808 -48.451 1.00 71.94 418 LEU A CA 1
ATOM 3334 C C . LEU A 1 418 ? 20.449 -5.121 -49.163 1.00 71.94 418 LEU A C 1
ATOM 3336 O O . LEU A 1 418 ? 20.631 -6.148 -48.510 1.00 71.94 418 LEU A O 1
ATOM 3340 N N . PRO A 1 419 ? 20.651 -5.112 -50.493 1.00 57.75 419 PRO A N 1
ATOM 3341 C CA . PRO A 1 419 ? 20.782 -6.365 -51.248 1.00 57.75 419 PRO A CA 1
ATOM 3342 C C . PRO A 1 419 ? 22.172 -7.036 -51.262 1.00 57.75 419 PRO A C 1
ATOM 3344 O O . PRO A 1 419 ? 22.348 -8.038 -51.941 1.00 57.75 419 PRO A O 1
ATOM 3347 N N . ASN A 1 420 ? 23.148 -6.538 -50.493 1.00 65.50 420 ASN A N 1
ATOM 3348 C CA . ASN A 1 420 ? 24.511 -7.101 -50.397 1.00 65.50 420 ASN A CA 1
ATOM 3349 C C . ASN A 1 420 ? 24.857 -7.636 -48.993 1.00 65.50 420 ASN A C 1
ATOM 3351 O O . ASN A 1 420 ? 26.026 -7.853 -48.682 1.00 65.50 420 ASN A O 1
ATOM 3355 N N . ILE A 1 421 ? 23.859 -7.830 -48.128 1.00 71.56 421 ILE A N 1
ATOM 3356 C CA . ILE A 1 421 ? 24.057 -8.366 -46.775 1.00 71.56 421 ILE A CA 1
ATOM 3357 C C . ILE A 1 421 ? 23.592 -9.827 -46.752 1.00 71.56 421 ILE A C 1
ATOM 3359 O O . ILE A 1 421 ? 22.549 -10.160 -47.318 1.00 71.56 421 ILE A O 1
ATOM 3363 N N . CYS A 1 422 ? 24.351 -10.723 -46.116 1.00 78.69 422 CYS A N 1
ATOM 3364 C CA . CYS A 1 422 ? 23.928 -12.117 -45.926 1.00 78.69 422 CYS A CA 1
ATOM 3365 C C . CYS A 1 422 ? 22.582 -12.175 -45.175 1.00 78.69 422 CYS A C 1
ATOM 3367 O O . CYS A 1 422 ? 22.372 -11.382 -44.259 1.00 78.69 422 CYS A O 1
ATOM 3369 N N . THR A 1 423 ? 21.667 -13.067 -45.575 1.00 77.62 423 THR A N 1
ATOM 3370 C CA . THR A 1 423 ? 20.349 -13.252 -44.924 1.00 77.62 423 THR A CA 1
ATOM 3371 C C . THR A 1 423 ? 20.503 -13.542 -43.443 1.00 77.62 423 THR A C 1
ATOM 3373 O O . THR A 1 423 ? 19.938 -12.822 -42.631 1.00 77.62 423 THR A O 1
ATOM 3376 N N . ASP A 1 424 ? 21.396 -14.462 -43.100 1.00 81.12 424 ASP A N 1
ATOM 3377 C CA . ASP A 1 424 ? 21.611 -14.899 -41.721 1.00 81.12 424 ASP A CA 1
ATOM 3378 C C . ASP A 1 424 ? 22.131 -13.752 -40.839 1.00 81.12 424 ASP A C 1
ATOM 3380 O O . ASP A 1 424 ? 21.783 -13.640 -39.667 1.00 81.12 424 ASP A O 1
ATOM 3384 N N . THR A 1 425 ? 22.920 -12.836 -41.417 1.00 80.88 425 THR A N 1
ATOM 3385 C CA . THR A 1 425 ? 23.389 -11.621 -40.730 1.00 80.88 425 THR A CA 1
ATOM 3386 C C . THR A 1 425 ? 22.251 -10.628 -40.490 1.00 80.88 425 THR A C 1
ATOM 3388 O O . THR A 1 425 ? 22.221 -9.977 -39.449 1.00 80.88 425 THR A O 1
ATOM 3391 N N . VAL A 1 426 ? 21.325 -10.488 -41.444 1.00 81.44 426 VAL A N 1
ATOM 3392 C CA . VAL A 1 426 ? 20.143 -9.625 -41.292 1.00 81.44 426 VAL A CA 1
ATOM 3393 C C . VAL A 1 426 ? 19.191 -10.203 -40.250 1.00 81.44 426 VAL A C 1
ATOM 3395 O O . VAL A 1 426 ? 18.712 -9.451 -39.410 1.00 81.44 426 VAL A O 1
ATOM 3398 N N . ASP A 1 427 ? 18.960 -11.514 -40.264 1.00 84.69 427 ASP A N 1
ATOM 3399 C CA . ASP A 1 427 ? 18.066 -12.187 -39.318 1.00 84.69 427 ASP A CA 1
ATOM 3400 C C . ASP A 1 427 ? 18.649 -12.178 -37.896 1.00 84.69 427 ASP A C 1
ATOM 3402 O O . ASP A 1 427 ? 17.943 -11.897 -36.929 1.00 84.69 427 ASP A O 1
ATOM 3406 N N . SER A 1 428 ? 19.964 -12.385 -37.762 1.00 87.00 428 SER A N 1
ATOM 3407 C CA . SER A 1 428 ? 20.685 -12.227 -36.491 1.00 87.00 428 SER A CA 1
ATOM 3408 C C . SER A 1 428 ? 20.592 -10.792 -35.956 1.00 87.00 428 SER A C 1
ATOM 3410 O O . SER A 1 428 ? 20.253 -10.594 -34.785 1.00 87.00 428 SER A O 1
ATOM 3412 N N . LEU A 1 429 ? 20.804 -9.776 -36.807 1.00 87.88 429 LEU A N 1
ATOM 3413 C CA . LEU A 1 429 ? 20.607 -8.369 -36.438 1.00 87.88 429 LEU A CA 1
ATOM 3414 C C . LEU A 1 429 ? 19.159 -8.109 -36.013 1.00 87.88 429 LEU A C 1
ATOM 3416 O O . LEU A 1 429 ? 18.931 -7.453 -35.002 1.00 87.88 429 LEU A O 1
ATOM 3420 N N . PHE A 1 430 ? 18.189 -8.637 -36.759 1.00 88.25 430 PHE A N 1
ATOM 3421 C CA . PHE A 1 430 ? 16.769 -8.462 -36.482 1.00 88.25 430 PHE A CA 1
ATOM 3422 C C . PHE A 1 430 ? 16.389 -9.014 -35.104 1.00 88.25 430 PHE A C 1
ATOM 3424 O O . PHE A 1 430 ? 15.828 -8.285 -34.291 1.00 88.25 430 PHE A O 1
ATOM 3431 N N . ASN A 1 431 ? 16.782 -10.254 -34.801 1.00 89.31 431 ASN A N 1
ATOM 3432 C CA . ASN A 1 431 ? 16.540 -10.888 -33.501 1.00 89.31 431 ASN A CA 1
ATOM 3433 C C . ASN A 1 431 ? 17.233 -10.138 -32.352 1.00 89.31 431 ASN A C 1
ATOM 3435 O O . ASN A 1 431 ? 16.663 -9.968 -31.275 1.00 89.31 431 ASN A O 1
ATOM 3439 N N . SER A 1 432 ? 18.446 -9.638 -32.592 1.00 90.06 432 SER A N 1
ATOM 3440 C CA . SER A 1 432 ? 19.183 -8.824 -31.618 1.00 90.06 432 SER A CA 1
ATOM 3441 C C . SER A 1 432 ? 18.487 -7.490 -31.347 1.00 90.06 432 SER A C 1
ATOM 3443 O O . SER A 1 432 ? 18.406 -7.047 -30.204 1.00 90.06 432 SER A O 1
ATOM 3445 N N . VAL A 1 433 ? 17.946 -6.855 -32.388 1.00 90.50 433 VAL A N 1
ATOM 3446 C CA . VAL A 1 433 ? 17.188 -5.604 -32.284 1.00 90.50 433 VAL A CA 1
ATOM 3447 C C . VAL A 1 433 ? 15.827 -5.833 -31.624 1.00 90.50 433 VAL A C 1
ATOM 3449 O O . VAL A 1 433 ? 15.432 -5.001 -30.812 1.00 90.50 433 VAL A O 1
ATOM 3452 N N . CYS A 1 434 ? 15.143 -6.957 -31.879 1.00 89.62 434 CYS A N 1
ATOM 3453 C CA . CYS A 1 434 ? 13.940 -7.358 -31.135 1.00 89.62 434 CYS A CA 1
ATOM 3454 C C . CYS A 1 434 ? 14.209 -7.369 -29.622 1.00 89.62 434 CYS A C 1
ATOM 3456 O O . CYS A 1 434 ? 13.462 -6.763 -28.854 1.00 89.62 434 CYS A O 1
ATOM 3458 N N . GLU A 1 435 ? 15.296 -8.018 -29.194 1.00 91.19 435 GLU A N 1
ATOM 3459 C CA . GLU A 1 435 ? 15.691 -8.069 -27.783 1.00 91.19 435 GLU A CA 1
ATOM 3460 C C . GLU A 1 435 ? 16.142 -6.697 -27.250 1.00 91.19 435 GLU A C 1
ATOM 3462 O O . GLU A 1 435 ? 15.764 -6.304 -26.148 1.00 91.19 435 GLU A O 1
ATOM 3467 N N . GLY A 1 436 ? 16.922 -5.942 -28.029 1.00 89.50 436 GLY A N 1
ATOM 3468 C CA . GLY A 1 436 ? 17.451 -4.631 -27.643 1.00 89.50 436 GLY A CA 1
ATOM 3469 C C . GLY A 1 436 ? 16.384 -3.547 -27.505 1.00 89.50 436 GLY A C 1
ATOM 3470 O O . GLY A 1 436 ? 16.410 -2.771 -26.547 1.00 89.50 436 GLY A O 1
ATOM 3471 N N . LEU A 1 437 ? 15.405 -3.519 -28.413 1.00 90.50 437 LEU A N 1
ATOM 3472 C CA . LEU A 1 437 ? 14.341 -2.517 -28.411 1.00 90.50 437 LEU A CA 1
ATOM 3473 C C . LEU A 1 437 ? 13.467 -2.594 -27.167 1.00 90.50 437 LEU A C 1
ATOM 3475 O O . LEU A 1 437 ? 12.968 -1.558 -26.736 1.00 90.50 437 LEU A O 1
ATOM 3479 N N . PHE A 1 438 ? 13.331 -3.768 -26.546 1.00 87.19 438 PHE A N 1
ATOM 3480 C CA . PHE A 1 438 ? 12.680 -3.879 -25.243 1.00 87.19 438 PHE A CA 1
ATOM 3481 C C . PHE A 1 438 ? 13.308 -2.918 -24.219 1.00 87.19 438 PHE A C 1
ATOM 3483 O O . PHE A 1 438 ? 12.593 -2.157 -23.567 1.00 87.19 438 PHE A O 1
ATOM 3490 N N . TYR A 1 439 ? 14.641 -2.884 -24.129 1.00 87.00 439 TYR A N 1
ATOM 3491 C CA . TYR A 1 439 ? 15.361 -1.975 -23.234 1.00 87.00 439 TYR A CA 1
ATOM 3492 C C . TYR A 1 439 ? 15.327 -0.530 -23.729 1.00 87.00 439 TYR A C 1
ATOM 3494 O O . TYR A 1 439 ? 15.134 0.386 -22.933 1.00 87.00 439 TYR A O 1
ATOM 3502 N N . THR A 1 440 ? 15.469 -0.305 -25.038 1.00 86.62 440 THR A N 1
ATOM 3503 C CA . THR A 1 440 ? 15.42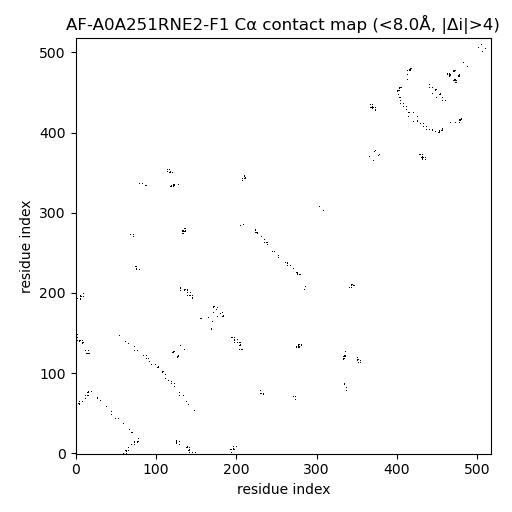2 1.050 -25.601 1.00 86.62 440 THR A CA 1
ATOM 3504 C C . THR A 1 440 ? 14.075 1.723 -25.357 1.00 86.62 440 THR A C 1
ATOM 3506 O O . THR A 1 440 ? 14.048 2.897 -25.003 1.00 86.62 440 THR A O 1
ATOM 3509 N N . PHE A 1 441 ? 12.962 0.997 -25.494 1.00 87.06 441 PHE A N 1
ATOM 3510 C CA . PHE A 1 441 ? 11.636 1.539 -25.203 1.00 87.06 441 PHE A CA 1
ATOM 3511 C C . PHE A 1 441 ? 11.487 1.926 -23.728 1.00 87.06 441 PHE A C 1
ATOM 3513 O O . PHE A 1 441 ? 10.905 2.970 -23.449 1.00 87.06 441 PHE A O 1
ATOM 3520 N N . LEU A 1 442 ? 12.055 1.147 -22.799 1.00 84.69 442 LEU A N 1
ATOM 3521 C CA . LEU A 1 442 ? 12.072 1.499 -21.374 1.00 84.69 442 LEU A CA 1
ATOM 3522 C C . LEU A 1 442 ? 12.867 2.789 -21.110 1.00 84.69 442 LEU A C 1
ATOM 3524 O O . LEU A 1 442 ? 12.445 3.632 -20.318 1.00 84.69 442 LEU A O 1
ATOM 3528 N N . VAL A 1 443 ? 14.006 2.968 -21.781 1.00 82.56 443 VAL A N 1
ATOM 3529 C CA . VAL A 1 443 ? 14.822 4.188 -21.665 1.00 82.56 443 VAL A CA 1
ATOM 3530 C C . VAL A 1 443 ? 14.091 5.396 -22.255 1.00 82.56 443 VAL A C 1
ATOM 3532 O O . VAL A 1 443 ? 13.968 6.417 -21.585 1.00 82.56 443 VAL A O 1
ATOM 3535 N N . ASP A 1 444 ? 13.545 5.267 -23.465 1.00 82.25 444 ASP A N 1
ATOM 3536 C CA . ASP A 1 444 ? 12.766 6.318 -24.132 1.00 82.25 444 ASP A CA 1
ATOM 3537 C C . ASP A 1 444 ? 11.564 6.762 -23.267 1.00 82.25 444 ASP A C 1
ATOM 3539 O O . ASP A 1 444 ? 11.355 7.956 -23.051 1.00 82.25 444 ASP A O 1
ATOM 3543 N N . GLU A 1 445 ? 10.815 5.812 -22.694 1.00 80.12 445 GLU A N 1
ATOM 3544 C CA . GLU A 1 445 ? 9.657 6.097 -21.832 1.00 80.12 445 GLU A CA 1
ATOM 3545 C C . GLU A 1 445 ? 10.048 6.727 -20.486 1.00 80.12 445 GLU A C 1
ATOM 3547 O O . GLU A 1 445 ? 9.304 7.552 -19.955 1.00 80.12 445 GLU A O 1
ATOM 3552 N N . SER A 1 446 ? 11.214 6.374 -19.938 1.00 76.31 446 SER A N 1
ATOM 3553 C CA . SER A 1 446 ? 11.685 6.918 -18.656 1.00 76.31 446 SER A CA 1
ATOM 3554 C C . SER A 1 446 ? 12.310 8.310 -18.769 1.00 76.31 446 SER A C 1
ATOM 3556 O O . SER A 1 446 ? 12.199 9.091 -17.825 1.00 76.31 446 SER A O 1
ATOM 3558 N N . LEU A 1 447 ? 12.936 8.643 -19.901 1.00 71.81 447 LEU A N 1
ATOM 3559 C CA . LEU A 1 447 ? 13.606 9.932 -20.098 1.00 71.81 447 LEU A CA 1
ATOM 3560 C C . LEU A 1 447 ? 12.700 11.003 -20.726 1.00 71.81 447 LEU A C 1
ATOM 3562 O O . LEU A 1 447 ? 12.870 12.176 -20.406 1.00 71.81 447 LEU A O 1
ATOM 3566 N N . ASN A 1 448 ? 11.739 10.632 -21.586 1.00 66.38 448 ASN A N 1
ATOM 3567 C CA . ASN A 1 448 ? 10.960 11.575 -22.403 1.00 66.38 448 ASN A CA 1
ATOM 3568 C C . ASN A 1 448 ? 9.444 11.244 -22.443 1.00 66.38 448 ASN A C 1
ATOM 3570 O O . ASN A 1 448 ? 8.866 10.994 -23.503 1.00 66.38 448 ASN A O 1
ATOM 3574 N N . ASN A 1 449 ? 8.760 11.275 -21.291 1.00 64.44 449 ASN A N 1
ATOM 3575 C CA . ASN A 1 449 ? 7.340 10.874 -21.177 1.00 64.44 449 ASN A CA 1
ATOM 3576 C C . ASN A 1 449 ? 6.302 11.981 -21.480 1.00 64.44 449 ASN A C 1
ATOM 3578 O O . ASN A 1 449 ? 5.102 11.748 -21.333 1.00 64.44 449 ASN A O 1
ATOM 3582 N N . ASP A 1 450 ? 6.710 13.170 -21.930 1.00 65.94 450 ASP A N 1
ATOM 3583 C CA . ASP A 1 450 ? 5.786 14.297 -22.124 1.00 65.94 450 ASP A CA 1
ATOM 3584 C C . ASP A 1 450 ? 5.630 14.737 -23.587 1.00 65.94 450 ASP A C 1
ATOM 3586 O O . ASP A 1 450 ? 6.538 14.644 -24.419 1.00 65.94 450 ASP A O 1
ATOM 3590 N N . GLY A 1 451 ? 4.433 15.246 -23.894 1.00 73.06 451 GLY A N 1
ATOM 3591 C CA . GLY A 1 451 ? 4.123 15.948 -25.139 1.00 73.06 451 GLY A CA 1
ATOM 3592 C C . GLY A 1 451 ? 4.368 15.134 -26.415 1.00 73.06 451 GLY A C 1
ATOM 3593 O O . GLY A 1 451 ? 3.772 14.080 -26.638 1.00 73.06 451 GLY A O 1
ATOM 3594 N N . GLU A 1 452 ? 5.202 15.675 -27.303 1.00 69.25 452 GLU A N 1
ATOM 3595 C CA . GLU A 1 452 ? 5.482 15.112 -28.629 1.00 69.25 452 GLU A CA 1
ATOM 3596 C C . GLU A 1 452 ? 6.360 13.850 -28.570 1.00 69.25 452 GLU A C 1
ATOM 3598 O O . GLU A 1 452 ? 6.152 12.931 -29.362 1.00 69.25 452 GLU A O 1
ATOM 3603 N N . ALA A 1 453 ? 7.277 13.750 -27.601 1.00 71.94 453 ALA A N 1
ATOM 3604 C CA . ALA A 1 453 ? 8.197 12.619 -27.485 1.00 71.94 453 ALA A CA 1
ATOM 3605 C C . ALA A 1 453 ? 7.470 11.313 -27.125 1.00 71.94 453 ALA A C 1
ATOM 3607 O O . ALA A 1 453 ? 7.637 10.303 -27.810 1.00 71.94 453 ALA A O 1
ATOM 3608 N N . LYS A 1 454 ? 6.538 11.362 -26.163 1.00 77.19 454 LYS A N 1
ATOM 3609 C CA . LYS A 1 454 ? 5.650 10.235 -25.831 1.00 77.19 454 LYS A CA 1
ATOM 3610 C C . LYS A 1 454 ? 4.919 9.686 -27.057 1.00 77.19 454 LYS A C 1
ATOM 3612 O O . LYS A 1 454 ? 4.843 8.475 -27.265 1.00 77.19 454 LYS A O 1
ATOM 3617 N N . ASN A 1 455 ? 4.393 10.584 -27.890 1.00 75.38 455 ASN A N 1
ATOM 3618 C CA . ASN A 1 455 ? 3.678 10.206 -29.106 1.00 75.38 455 ASN A CA 1
ATOM 3619 C C . ASN A 1 455 ? 4.606 9.540 -30.129 1.00 75.38 455 ASN A C 1
ATOM 3621 O O . ASN A 1 455 ? 4.201 8.571 -30.773 1.00 75.38 455 ASN A O 1
ATOM 3625 N N . ILE A 1 456 ? 5.848 10.018 -30.249 1.00 75.31 456 ILE A N 1
ATOM 3626 C CA . ILE A 1 456 ? 6.873 9.393 -31.090 1.00 75.31 456 ILE A CA 1
ATO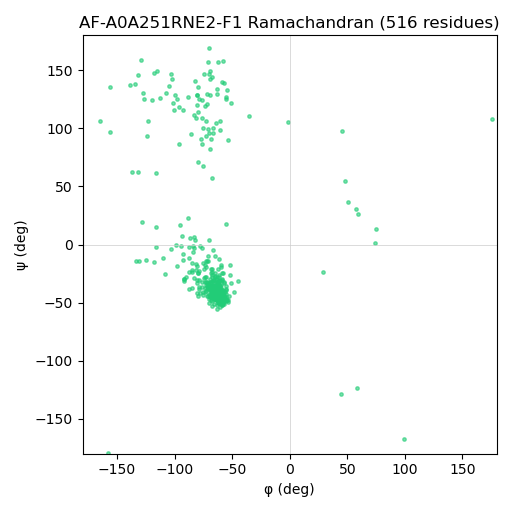M 3627 C C . ILE A 1 456 ? 7.194 7.988 -30.582 1.00 75.31 456 ILE A C 1
ATOM 3629 O O . ILE A 1 456 ? 7.171 7.060 -31.381 1.00 75.31 456 ILE A O 1
ATOM 3633 N N . HIS A 1 457 ? 7.401 7.787 -29.280 1.00 79.44 457 HIS A N 1
ATOM 3634 C CA . HIS A 1 457 ? 7.693 6.461 -28.723 1.00 79.44 457 HIS A CA 1
ATOM 3635 C C . HIS A 1 457 ? 6.555 5.460 -28.977 1.00 79.44 457 HIS A C 1
ATOM 3637 O O . HIS A 1 457 ? 6.798 4.333 -29.416 1.00 79.44 457 HIS A O 1
ATOM 3643 N N . ILE A 1 458 ? 5.298 5.885 -28.792 1.00 81.19 458 ILE A N 1
ATOM 3644 C CA . ILE A 1 458 ? 4.120 5.060 -29.104 1.00 81.19 458 ILE A CA 1
ATOM 3645 C C . ILE A 1 458 ? 4.080 4.714 -30.597 1.00 81.19 458 ILE A C 1
ATOM 3647 O O . ILE A 1 458 ? 3.860 3.554 -30.955 1.00 81.19 458 ILE A O 1
ATOM 3651 N N . ALA A 1 459 ? 4.304 5.696 -31.472 1.00 79.12 459 ALA A N 1
ATOM 3652 C CA . ALA A 1 459 ? 4.310 5.485 -32.915 1.00 79.12 459 ALA A CA 1
ATOM 3653 C C . ALA A 1 459 ? 5.436 4.536 -33.347 1.00 79.12 459 ALA A C 1
ATOM 3655 O O . ALA A 1 459 ? 5.185 3.610 -34.115 1.00 79.12 459 ALA A O 1
ATOM 3656 N N . THR A 1 460 ? 6.645 4.710 -32.814 1.00 83.06 460 THR A N 1
ATOM 3657 C CA . THR A 1 460 ? 7.792 3.836 -33.080 1.00 83.06 460 THR A CA 1
ATOM 3658 C C . THR A 1 460 ? 7.511 2.402 -32.649 1.00 83.06 460 THR A C 1
ATOM 3660 O O . THR A 1 460 ? 7.836 1.476 -33.385 1.00 83.06 460 THR A O 1
ATOM 3663 N N . ARG A 1 461 ? 6.839 2.195 -31.512 1.00 85.38 461 ARG A N 1
ATOM 3664 C CA . ARG A 1 461 ? 6.455 0.856 -31.045 1.00 85.38 461 ARG A CA 1
ATOM 3665 C C . ARG A 1 461 ? 5.434 0.185 -31.967 1.00 85.38 461 ARG A C 1
ATOM 3667 O O . ARG A 1 461 ? 5.570 -0.996 -32.269 1.00 85.38 461 ARG A O 1
ATOM 3674 N N . ILE A 1 462 ? 4.444 0.937 -32.455 1.00 83.75 462 ILE A N 1
ATOM 3675 C CA . ILE A 1 462 ? 3.471 0.440 -33.445 1.00 83.75 462 ILE A CA 1
ATOM 3676 C C . ILE A 1 462 ? 4.176 0.084 -34.758 1.00 83.75 462 ILE A C 1
ATOM 3678 O O . ILE A 1 462 ? 3.907 -0.966 -35.336 1.00 83.75 462 ILE A O 1
ATOM 3682 N N . LEU A 1 463 ? 5.087 0.944 -35.215 1.00 83.00 463 LEU A N 1
ATOM 3683 C CA . LEU A 1 463 ? 5.865 0.716 -36.429 1.00 83.00 463 LEU A CA 1
ATOM 3684 C C . LEU A 1 463 ? 6.765 -0.512 -36.301 1.00 83.00 463 LEU A C 1
ATOM 3686 O O . LEU A 1 463 ? 6.808 -1.323 -37.218 1.00 83.00 463 LEU A O 1
ATOM 3690 N N . TRP A 1 464 ? 7.442 -0.685 -35.166 1.00 88.81 464 TRP A N 1
ATOM 3691 C CA . TRP A 1 464 ? 8.239 -1.881 -34.914 1.00 88.81 464 TRP A CA 1
ATOM 3692 C C . TRP A 1 464 ? 7.384 -3.146 -34.938 1.00 88.81 464 TRP A C 1
ATOM 3694 O O . TRP A 1 464 ? 7.751 -4.118 -35.587 1.00 88.81 464 TRP A O 1
ATOM 3704 N N . HIS A 1 465 ? 6.205 -3.111 -34.318 1.00 86.88 465 HIS A N 1
ATOM 3705 C CA . HIS A 1 465 ? 5.287 -4.245 -34.343 1.00 86.88 465 HIS A CA 1
ATOM 3706 C C . HIS A 1 465 ? 4.817 -4.593 -35.768 1.00 86.88 465 HIS A C 1
ATOM 3708 O O . HIS A 1 465 ? 4.697 -5.766 -36.117 1.00 86.88 465 HIS A O 1
ATOM 3714 N N . GLU A 1 466 ? 4.594 -3.590 -36.625 1.00 81.69 466 GLU A N 1
ATOM 3715 C CA . GLU A 1 466 ? 4.292 -3.805 -38.048 1.00 81.69 466 GLU A CA 1
ATOM 3716 C C . GLU A 1 466 ? 5.452 -4.512 -38.773 1.00 81.69 466 GLU A C 1
ATOM 3718 O O . GLU A 1 466 ? 5.223 -5.444 -39.554 1.00 81.69 466 GLU A O 1
ATOM 3723 N N . VAL A 1 467 ? 6.691 -4.110 -38.486 1.00 84.25 467 VAL A N 1
ATOM 3724 C CA . VAL A 1 467 ? 7.905 -4.712 -39.057 1.00 84.25 467 VAL A CA 1
ATOM 3725 C C . VAL A 1 467 ? 8.084 -6.150 -38.583 1.00 84.25 467 VAL A C 1
ATOM 3727 O O . VAL A 1 467 ? 8.341 -7.027 -39.403 1.00 84.25 467 VAL A O 1
ATOM 3730 N N . GLU A 1 468 ? 7.917 -6.390 -37.287 1.00 86.50 468 GLU A N 1
ATOM 3731 C CA . GLU A 1 468 ? 8.087 -7.692 -36.643 1.00 86.50 468 GLU A CA 1
ATOM 3732 C C . GLU A 1 468 ? 7.051 -8.713 -37.107 1.00 86.50 468 GLU A C 1
ATOM 3734 O O . GLU A 1 468 ? 7.404 -9.836 -37.451 1.00 86.50 468 GLU A O 1
ATOM 3739 N N . VAL A 1 469 ? 5.775 -8.325 -37.170 1.00 84.25 469 VAL A N 1
ATOM 3740 C CA . VAL A 1 469 ? 4.688 -9.265 -37.478 1.00 84.25 469 VAL A CA 1
ATOM 3741 C C . VAL A 1 469 ? 4.459 -9.413 -38.977 1.00 84.25 469 VAL A C 1
ATOM 3743 O O . VAL A 1 469 ? 4.127 -10.496 -39.453 1.00 84.25 469 VAL A O 1
ATOM 3746 N N . THR A 1 470 ? 4.565 -8.319 -39.735 1.00 78.06 470 THR A N 1
ATOM 3747 C CA . THR A 1 470 ? 4.125 -8.300 -41.139 1.00 78.06 470 THR A CA 1
ATOM 3748 C C . THR A 1 470 ? 5.248 -8.069 -42.141 1.00 78.06 470 THR A C 1
ATOM 3750 O O . THR A 1 470 ? 4.976 -8.074 -43.343 1.00 78.06 470 THR A O 1
ATOM 3753 N N . HIS A 1 471 ? 6.487 -7.860 -41.679 1.00 79.62 471 HIS A N 1
ATOM 3754 C CA . HIS A 1 471 ? 7.628 -7.457 -42.509 1.00 79.62 471 HIS A CA 1
ATOM 3755 C C . HIS A 1 471 ? 7.312 -6.242 -43.394 1.00 79.62 471 HIS A C 1
ATOM 3757 O O . HIS A 1 471 ? 7.748 -6.142 -44.548 1.00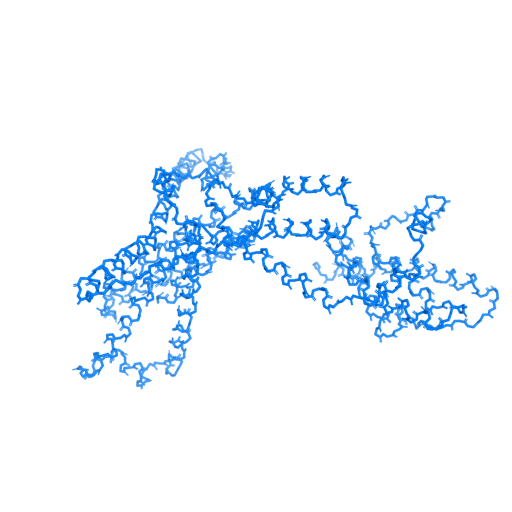 79.62 471 HIS A O 1
ATOM 3763 N N . LYS A 1 472 ? 6.516 -5.309 -42.860 1.00 74.62 472 LYS A N 1
ATOM 3764 C CA . LYS A 1 472 ? 6.141 -4.068 -43.536 1.00 74.62 472 LYS A CA 1
ATOM 3765 C C . LYS A 1 472 ? 6.631 -2.862 -42.763 1.00 74.62 472 LYS A C 1
ATOM 3767 O O . LYS A 1 472 ? 6.657 -2.844 -41.541 1.00 74.62 472 LYS A O 1
ATOM 3772 N N . TRP A 1 473 ? 6.960 -1.824 -43.517 1.00 70.44 473 TRP A N 1
ATOM 3773 C CA . TRP A 1 473 ? 7.273 -0.503 -43.000 1.00 70.44 473 TRP A CA 1
ATOM 3774 C C . TRP A 1 473 ? 6.329 0.518 -43.644 1.00 70.44 473 TRP A C 1
ATOM 3776 O O . TRP A 1 473 ? 6.423 0.827 -44.844 1.00 70.44 473 TRP A O 1
ATOM 3786 N N . LEU A 1 474 ? 5.369 1.001 -42.849 1.00 65.56 474 LEU A N 1
ATOM 3787 C CA . LEU A 1 474 ? 4.233 1.852 -43.246 1.00 65.56 474 LEU A CA 1
ATOM 3788 C C . LEU A 1 474 ? 3.496 1.330 -44.472 1.00 65.56 474 LEU A C 1
ATOM 3790 O O . LEU A 1 474 ? 3.362 2.014 -45.496 1.00 65.56 474 LEU A O 1
ATOM 3794 N N . GLY A 1 475 ? 3.065 0.082 -44.375 1.00 63.81 475 GLY A N 1
ATOM 3795 C CA . GLY A 1 475 ? 2.301 -0.602 -45.402 1.00 63.81 475 GLY A CA 1
ATOM 3796 C C . GLY A 1 475 ? 3.105 -1.034 -46.627 1.00 63.81 475 GLY A C 1
ATOM 3797 O O . GLY A 1 475 ? 2.516 -1.609 -47.537 1.00 63.81 475 GLY A O 1
ATOM 3798 N N . ASN A 1 476 ? 4.422 -0.796 -46.683 1.00 66.31 476 ASN A N 1
ATOM 3799 C CA . ASN A 1 476 ? 5.272 -1.299 -47.767 1.00 66.31 476 ASN A CA 1
ATOM 3800 C C . ASN A 1 476 ? 6.018 -2.548 -47.312 1.00 66.31 476 ASN A C 1
ATOM 3802 O O . ASN A 1 476 ? 6.697 -2.501 -46.290 1.00 66.31 476 ASN A O 1
ATOM 3806 N N . THR A 1 477 ? 5.948 -3.624 -48.089 1.00 72.31 477 THR A N 1
ATOM 3807 C CA . THR A 1 477 ? 6.719 -4.842 -47.822 1.00 72.31 477 THR A CA 1
ATOM 3808 C C . THR A 1 477 ? 8.217 -4.556 -47.911 1.00 72.31 477 THR A C 1
ATOM 3810 O O . THR A 1 477 ? 8.688 -3.983 -48.897 1.00 72.31 477 THR A O 1
ATOM 3813 N N . LEU A 1 478 ? 8.965 -4.965 -46.888 1.00 66.06 478 LEU A N 1
ATOM 3814 C CA . LEU A 1 478 ? 10.423 -4.923 -46.866 1.00 66.06 478 LEU A CA 1
ATOM 3815 C C . LEU A 1 478 ? 10.954 -6.078 -47.730 1.00 66.06 478 LEU A C 1
ATOM 3817 O O . LEU A 1 478 ? 11.184 -7.179 -47.243 1.00 66.06 478 LEU A O 1
ATOM 3821 N N . GLN A 1 479 ? 11.085 -5.855 -49.040 1.00 64.69 479 GLN A N 1
ATOM 3822 C CA . GLN A 1 479 ? 11.692 -6.821 -49.965 1.00 64.69 479 GLN A CA 1
ATOM 3823 C C . GLN A 1 479 ? 13.128 -6.414 -50.309 1.00 64.69 479 GLN A C 1
ATOM 3825 O O . GLN A 1 479 ? 13.414 -5.229 -50.497 1.00 64.69 479 GLN A O 1
ATOM 3830 N N . ARG A 1 480 ? 14.022 -7.404 -50.434 1.00 58.25 480 ARG A N 1
ATOM 3831 C CA . ARG A 1 480 ? 15.370 -7.207 -50.986 1.00 58.25 480 ARG A CA 1
ATOM 3832 C C . ARG A 1 480 ? 15.267 -6.757 -52.438 1.00 58.25 480 ARG A C 1
ATOM 3834 O O . ARG A 1 480 ? 14.511 -7.327 -53.219 1.00 58.25 480 ARG A O 1
ATOM 3841 N N . ILE A 1 481 ? 16.027 -5.733 -52.803 1.00 57.56 481 ILE A N 1
ATOM 3842 C CA . ILE A 1 481 ? 15.928 -5.115 -54.129 1.00 57.56 481 ILE A CA 1
ATOM 3843 C C . ILE A 1 481 ? 17.004 -5.657 -55.053 1.00 57.56 481 ILE A C 1
ATOM 3845 O O . ILE A 1 481 ? 18.183 -5.534 -54.768 1.00 57.56 481 ILE A O 1
ATOM 3849 N N . ASP A 1 482 ? 16.626 -6.175 -56.214 1.00 46.72 482 ASP A N 1
ATOM 3850 C CA . ASP A 1 482 ? 17.612 -6.667 -57.175 1.00 46.72 482 ASP A CA 1
ATOM 3851 C C . ASP A 1 482 ? 18.313 -5.500 -57.923 1.00 46.72 482 ASP A C 1
ATOM 3853 O O . ASP A 1 482 ? 17.678 -4.591 -58.484 1.00 46.72 482 ASP A O 1
ATOM 3857 N N . PHE A 1 483 ? 19.648 -5.458 -57.868 1.00 49.75 483 PHE A N 1
ATOM 3858 C CA . PHE A 1 483 ? 20.463 -4.246 -58.061 1.00 49.75 483 PHE A CA 1
ATOM 3859 C C . PHE A 1 483 ? 20.689 -3.816 -59.533 1.00 49.75 483 PHE A C 1
ATOM 3861 O O . PHE A 1 483 ? 21.103 -4.586 -60.391 1.00 49.75 483 PHE A O 1
ATOM 3868 N N . LYS A 1 484 ? 20.555 -2.507 -59.817 1.00 46.50 484 LYS A N 1
ATOM 3869 C CA . LYS A 1 484 ? 21.318 -1.775 -60.864 1.00 46.50 484 LYS A CA 1
ATOM 3870 C C . LYS A 1 484 ? 21.799 -0.451 -60.249 1.00 46.50 484 LYS A C 1
ATOM 3872 O O . LYS A 1 484 ? 21.006 0.194 -59.573 1.00 46.50 484 LYS A O 1
ATOM 3877 N N . LYS A 1 485 ? 23.042 -0.021 -60.503 1.00 44.41 485 LYS A N 1
ATOM 3878 C CA . LYS A 1 485 ? 23.723 1.138 -59.863 1.00 44.41 485 LYS A CA 1
ATOM 3879 C C . LYS A 1 485 ? 22.886 2.438 -59.813 1.00 44.41 485 LYS A C 1
ATOM 3881 O O . LYS A 1 485 ? 22.780 3.059 -58.766 1.00 44.41 485 LYS A O 1
ATOM 3886 N N . ASN A 1 486 ? 22.153 2.777 -60.881 1.00 47.03 486 ASN A N 1
ATOM 3887 C CA . ASN A 1 486 ? 21.260 3.956 -60.917 1.00 47.03 486 ASN A CA 1
ATOM 3888 C C . ASN A 1 486 ? 19.969 3.819 -60.072 1.00 47.03 486 ASN A C 1
ATOM 3890 O O . ASN A 1 486 ? 19.269 4.805 -59.840 1.00 47.03 486 ASN A O 1
ATOM 3894 N N . ARG A 1 487 ? 19.613 2.606 -59.624 1.00 49.00 487 ARG A N 1
ATOM 3895 C CA . ARG A 1 487 ? 18.491 2.356 -58.700 1.00 49.00 487 ARG A CA 1
ATOM 3896 C C . ARG A 1 487 ? 18.885 2.530 -57.233 1.00 49.00 487 ARG A C 1
ATOM 3898 O O . ARG A 1 487 ? 17.988 2.792 -56.443 1.00 49.00 487 ARG A O 1
ATOM 3905 N N . GLN A 1 488 ? 20.172 2.444 -56.873 1.00 46.62 488 GLN A N 1
ATOM 3906 C CA . GLN A 1 488 ? 20.638 2.631 -55.489 1.00 46.62 488 GLN A CA 1
ATOM 3907 C C . GLN A 1 488 ? 20.363 4.043 -54.983 1.00 46.62 488 GLN A C 1
ATOM 3909 O O . GLN A 1 488 ? 19.655 4.197 -53.994 1.00 46.62 488 GLN A O 1
ATOM 3914 N N . GLU A 1 489 ? 20.841 5.067 -55.693 1.00 49.88 489 GLU A N 1
ATOM 3915 C CA . GLU A 1 489 ? 20.580 6.462 -55.318 1.00 49.88 489 GLU A CA 1
ATOM 3916 C C . GLU A 1 489 ? 19.087 6.772 -55.316 1.00 49.88 489 GLU A C 1
ATOM 3918 O O . GLU A 1 489 ? 18.601 7.429 -54.408 1.00 49.88 489 GLU A O 1
ATOM 3923 N N . ARG A 1 490 ? 18.321 6.258 -56.288 1.00 47.94 490 ARG A N 1
ATOM 3924 C CA . ARG A 1 490 ? 16.868 6.482 -56.349 1.00 47.94 490 ARG A CA 1
ATOM 3925 C C . ARG A 1 490 ? 16.101 5.773 -55.236 1.00 47.94 490 ARG A C 1
ATOM 3927 O O . ARG A 1 490 ? 15.087 6.302 -54.793 1.00 47.94 490 ARG A O 1
ATOM 3934 N N . PHE A 1 491 ? 16.549 4.602 -54.790 1.00 48.44 491 PHE A N 1
ATOM 3935 C CA . PHE A 1 491 ? 15.909 3.863 -53.706 1.00 48.44 491 PHE A CA 1
ATOM 3936 C C . PHE A 1 491 ? 16.308 4.394 -52.331 1.00 48.44 491 PHE A C 1
ATOM 3938 O O . PHE A 1 491 ? 15.428 4.578 -51.503 1.00 48.44 491 PHE A O 1
ATOM 3945 N N . LEU A 1 492 ? 17.582 4.726 -52.106 1.00 51.41 492 LEU A N 1
ATOM 3946 C CA . LEU A 1 492 ? 18.035 5.399 -50.885 1.00 51.41 492 LEU A CA 1
ATOM 3947 C C . LEU A 1 492 ? 17.429 6.799 -50.777 1.00 51.41 492 LEU A C 1
ATOM 3949 O O . LEU A 1 492 ? 16.875 7.126 -49.733 1.00 51.41 492 LEU A O 1
ATOM 3953 N N . ASN A 1 493 ? 17.384 7.572 -51.870 1.00 50.88 493 ASN A N 1
ATOM 3954 C CA . ASN A 1 493 ? 16.586 8.799 -51.921 1.00 50.88 493 ASN A CA 1
ATOM 3955 C C . ASN A 1 493 ? 15.096 8.498 -51.750 1.00 50.88 493 ASN A C 1
ATOM 3957 O O . ASN A 1 493 ? 14.395 9.290 -51.148 1.00 50.88 493 ASN A O 1
ATOM 3961 N N . GLY A 1 494 ? 14.588 7.356 -52.213 1.00 47.91 494 GLY A N 1
ATOM 3962 C CA . GLY A 1 494 ? 13.210 6.916 -51.991 1.00 47.91 494 GLY A CA 1
ATOM 3963 C C . GLY A 1 494 ? 12.901 6.599 -50.525 1.00 47.91 494 GLY A C 1
ATOM 3964 O O . GLY A 1 494 ? 11.835 6.982 -50.049 1.00 47.91 494 GLY A O 1
ATOM 3965 N N . ILE A 1 495 ? 13.827 5.964 -49.801 1.00 49.31 495 ILE A N 1
ATOM 3966 C CA . ILE A 1 495 ? 13.774 5.721 -48.356 1.00 49.31 495 ILE A CA 1
ATOM 3967 C C . ILE A 1 495 ? 13.917 7.041 -47.610 1.00 49.31 495 ILE A C 1
ATOM 3969 O O . ILE A 1 495 ? 13.114 7.281 -46.726 1.00 49.31 495 ILE A O 1
ATOM 3973 N N . LEU A 1 496 ? 14.848 7.921 -47.985 1.00 50.47 496 LEU A N 1
ATOM 3974 C CA . LEU A 1 496 ? 15.040 9.245 -47.381 1.00 50.47 496 LEU A CA 1
ATOM 3975 C C . LEU A 1 496 ? 13.845 10.175 -47.637 1.00 50.47 496 LEU A C 1
ATOM 3977 O O . LEU A 1 496 ? 13.388 10.869 -46.737 1.00 50.47 496 LEU A O 1
ATOM 3981 N N . ILE A 1 497 ? 13.259 10.150 -48.836 1.00 49.38 497 ILE A N 1
ATOM 3982 C CA . ILE A 1 497 ? 12.028 10.874 -49.188 1.00 49.38 497 ILE A CA 1
ATOM 3983 C C . ILE A 1 497 ? 10.820 10.239 -48.490 1.00 49.38 497 ILE A C 1
ATOM 3985 O O . ILE A 1 497 ? 9.901 10.956 -48.095 1.00 49.38 497 ILE A O 1
ATOM 3989 N N . LYS A 1 498 ? 10.791 8.912 -48.303 1.00 48.59 498 LYS A N 1
ATOM 3990 C CA . LYS A 1 498 ? 9.760 8.242 -47.500 1.00 48.59 498 LYS A CA 1
ATOM 3991 C C . LYS A 1 498 ? 9.946 8.498 -46.012 1.00 48.59 498 LYS A C 1
ATOM 3993 O O . LYS A 1 498 ? 8.934 8.684 -45.365 1.00 48.59 498 LYS A O 1
ATOM 3998 N N . GLN A 1 499 ? 11.168 8.607 -45.500 1.00 48.59 499 GLN A N 1
ATOM 3999 C CA . GLN A 1 499 ? 11.521 9.059 -44.154 1.00 48.59 499 GLN A CA 1
ATOM 4000 C C . GLN A 1 499 ? 11.118 10.512 -43.941 1.00 48.59 499 GLN A C 1
ATOM 4002 O O . GLN A 1 499 ? 10.495 10.828 -42.939 1.00 48.59 499 GLN A O 1
ATOM 4007 N N . LYS A 1 500 ? 11.346 11.377 -44.931 1.00 48.81 500 LYS A N 1
ATOM 4008 C CA . LYS A 1 500 ? 10.805 12.736 -44.979 1.00 48.81 500 LYS A CA 1
ATOM 4009 C C . LYS A 1 500 ? 9.280 12.706 -44.942 1.00 48.81 500 LYS A C 1
ATOM 4011 O O . LYS A 1 500 ? 8.686 13.365 -44.104 1.00 48.81 500 LYS A O 1
ATOM 4016 N N . LYS A 1 501 ? 8.632 11.868 -45.760 1.00 45.94 501 LYS A N 1
ATOM 4017 C CA . LYS A 1 501 ? 7.173 11.671 -45.730 1.00 45.94 501 LYS A CA 1
ATOM 4018 C C . LYS A 1 501 ? 6.674 10.999 -44.458 1.00 45.94 501 LYS A C 1
ATOM 4020 O O . LYS A 1 501 ? 5.525 11.236 -44.152 1.00 45.94 501 LYS A O 1
ATOM 4025 N N . LEU A 1 502 ? 7.461 10.191 -43.754 1.00 45.44 502 LEU A N 1
ATOM 4026 C CA . LEU A 1 502 ? 7.189 9.566 -42.453 1.00 45.44 502 LEU A CA 1
ATOM 4027 C C . LEU A 1 502 ? 7.309 10.583 -41.347 1.00 45.44 502 LEU A C 1
ATOM 4029 O O . LEU A 1 502 ? 6.469 10.588 -40.483 1.00 45.44 502 LEU A O 1
ATOM 4033 N N . SER A 1 503 ? 8.328 11.431 -41.372 1.00 45.31 503 SER A N 1
ATOM 4034 C CA . SER A 1 503 ? 8.461 12.564 -40.473 1.00 45.31 503 SER A CA 1
ATOM 4035 C C . SER A 1 503 ? 7.240 13.453 -40.666 1.00 45.31 503 SER A C 1
ATOM 4037 O O . SER A 1 503 ? 6.470 13.634 -39.739 1.00 45.31 503 SER A O 1
ATOM 4039 N N . THR A 1 504 ? 6.923 13.842 -41.906 1.00 43.12 504 THR A N 1
ATOM 4040 C CA . THR A 1 504 ? 5.745 14.670 -42.191 1.00 43.12 504 THR A CA 1
ATOM 4041 C C . THR A 1 504 ? 4.412 13.935 -41.964 1.00 43.12 504 THR A C 1
ATOM 4043 O O . THR A 1 504 ? 3.472 14.558 -41.488 1.00 43.12 504 THR A O 1
ATOM 4046 N N . LYS A 1 505 ? 4.286 12.627 -42.260 1.00 40.00 505 LYS A N 1
ATOM 4047 C CA . LYS A 1 505 ? 3.070 11.808 -42.024 1.00 40.00 505 LYS A CA 1
ATOM 4048 C C . LYS A 1 505 ? 2.926 11.365 -40.586 1.00 40.00 505 LYS A C 1
ATOM 4050 O O . LYS A 1 505 ? 1.793 11.174 -40.190 1.00 40.00 505 LYS A O 1
ATOM 4055 N N . ALA A 1 506 ? 3.996 11.160 -39.836 1.00 41.84 506 ALA A N 1
ATOM 4056 C CA . ALA A 1 506 ? 3.948 10.940 -38.403 1.00 41.84 506 ALA A CA 1
ATOM 4057 C C . ALA A 1 506 ? 3.479 12.250 -37.795 1.00 41.84 506 ALA A C 1
ATOM 4059 O O . ALA A 1 506 ? 2.411 12.242 -37.212 1.00 41.84 506 ALA A O 1
ATOM 4060 N N . THR A 1 507 ? 4.104 13.394 -38.095 1.00 41.06 507 THR A N 1
ATOM 4061 C CA . THR A 1 507 ? 3.611 14.714 -37.664 1.00 41.06 507 THR A CA 1
ATOM 4062 C C . THR A 1 507 ? 2.154 14.972 -38.097 1.00 41.06 507 THR A C 1
ATOM 4064 O O . THR A 1 507 ? 1.369 15.483 -37.304 1.00 41.06 507 THR A O 1
ATOM 4067 N N . LEU A 1 508 ? 1.725 14.562 -39.302 1.00 36.88 508 LEU A N 1
ATOM 4068 C CA . LEU A 1 508 ? 0.337 14.714 -39.780 1.00 36.88 508 LEU A CA 1
ATOM 4069 C C . LEU A 1 508 ? -0.650 13.676 -39.214 1.00 36.88 508 LEU A C 1
ATOM 4071 O O . LEU A 1 508 ? -1.769 14.060 -38.905 1.00 36.88 508 LEU A O 1
ATOM 4075 N N . MET A 1 509 ? -0.288 12.399 -39.041 1.00 37.38 509 MET A N 1
ATOM 4076 C CA . MET A 1 509 ? -1.121 11.384 -38.366 1.00 37.38 509 MET A CA 1
ATOM 4077 C C . MET A 1 509 ? -1.249 11.689 -36.874 1.00 37.38 509 MET A C 1
ATOM 4079 O O . MET A 1 509 ? -2.325 11.491 -36.313 1.00 37.38 509 MET A O 1
ATOM 4083 N N . ILE A 1 510 ? -0.183 12.209 -36.262 1.00 44.03 510 ILE A N 1
ATOM 4084 C CA . ILE A 1 510 ? -0.146 12.731 -34.893 1.00 44.03 510 ILE A CA 1
ATOM 4085 C C . ILE A 1 510 ? -1.114 13.919 -34.779 1.00 44.03 510 ILE A C 1
ATOM 4087 O O . ILE A 1 510 ? -1.926 13.934 -33.862 1.00 44.03 510 ILE A O 1
ATOM 4091 N N . ARG A 1 511 ? -1.135 14.846 -35.755 1.00 37.03 511 ARG A N 1
ATOM 4092 C CA . ARG A 1 511 ? -2.062 16.000 -35.790 1.00 37.03 511 ARG A CA 1
ATOM 4093 C C . ARG A 1 511 ? -3.518 15.632 -36.111 1.00 37.03 511 ARG A C 1
ATOM 4095 O O . ARG A 1 511 ? -4.432 16.285 -35.624 1.00 37.03 511 ARG A O 1
ATOM 4102 N N . TRP A 1 512 ? -3.755 14.595 -36.917 1.00 34.88 512 TRP A N 1
ATOM 4103 C CA . TRP A 1 512 ? -5.108 14.156 -37.298 1.00 34.88 512 TRP A CA 1
ATOM 4104 C C . TRP A 1 512 ? -5.795 13.308 -36.216 1.00 34.88 512 TRP A C 1
ATOM 4106 O O . TRP A 1 512 ? -7.022 13.252 -36.175 1.00 34.88 512 TRP A O 1
ATOM 4116 N N . ARG A 1 513 ? -5.031 12.639 -35.337 1.00 40.44 513 ARG A N 1
ATOM 4117 C CA . ARG A 1 513 ? -5.589 11.846 -34.226 1.00 40.44 513 ARG A CA 1
ATOM 4118 C C . ARG A 1 513 ? -5.735 12.628 -32.918 1.00 40.44 513 ARG A C 1
ATOM 4120 O O . ARG A 1 513 ? -6.693 12.352 -32.208 1.00 40.44 513 ARG A O 1
ATOM 4127 N N . THR A 1 514 ? -4.895 13.628 -32.633 1.00 41.38 514 THR A N 1
ATOM 4128 C CA . THR A 1 514 ? -5.074 14.514 -31.460 1.00 41.38 514 THR A CA 1
ATOM 4129 C C . THR A 1 514 ? -6.337 15.376 -31.547 1.00 41.38 514 THR A C 1
ATOM 4131 O O . THR A 1 514 ? -6.973 15.612 -30.529 1.00 41.38 514 THR A O 1
ATOM 4134 N N . LEU A 1 515 ? -6.776 15.746 -32.756 1.00 36.44 515 LEU A N 1
ATOM 4135 C CA . LEU A 1 515 ? -8.063 16.422 -32.998 1.00 36.44 515 LEU A CA 1
ATOM 4136 C C . LEU A 1 515 ? -9.297 15.526 -32.791 1.00 36.44 515 LEU A C 1
ATOM 4138 O O . LEU A 1 515 ? -10.419 16.018 -32.824 1.00 36.44 515 LEU A O 1
ATOM 4142 N N . LYS A 1 516 ? -9.113 14.211 -32.618 1.00 34.25 516 LYS A N 1
ATOM 4143 C CA . LYS A 1 516 ? -10.213 13.251 -32.443 1.00 34.25 516 LYS A CA 1
ATOM 4144 C C . LYS A 1 516 ? -10.396 12.804 -30.988 1.00 34.25 516 LYS A C 1
ATOM 4146 O O . LYS A 1 516 ? -11.314 12.040 -30.711 1.00 34.25 516 LYS A O 1
ATOM 4151 N N . THR A 1 517 ? -9.528 13.257 -30.082 1.00 38.56 517 THR A N 1
ATOM 4152 C CA . THR A 1 517 ? -9.551 12.930 -28.645 1.00 38.56 517 THR A CA 1
ATOM 4153 C C . THR A 1 517 ? -9.499 14.173 -27.744 1.00 38.56 517 THR A C 1
ATOM 4155 O O . THR A 1 517 ? -9.150 14.039 -26.574 1.00 38.56 517 THR A O 1
ATOM 4158 N N . SER A 1 518 ? -9.825 15.362 -28.271 1.00 33.25 518 SER A N 1
ATOM 4159 C CA . SER A 1 518 ? -10.142 16.565 -27.481 1.00 33.25 518 SER A CA 1
ATOM 4160 C C . SER A 1 518 ? -11.645 16.768 -27.387 1.00 33.25 518 SER A C 1
ATOM 4162 O O . SER A 1 518 ? -12.262 16.764 -28.480 1.00 33.25 518 SER A O 1
#

Solvent-accessible surface area (backbone atoms only — not comparable to full-atom values): 29380 Å² total; per-residue (Å²): 104,54,44,56,41,24,48,54,42,65,49,51,28,60,51,39,69,44,53,77,66,55,34,51,54,52,51,50,52,50,50,54,52,52,51,52,55,48,52,54,48,52,50,37,48,72,72,60,76,50,85,62,57,68,65,50,51,52,49,49,51,52,41,55,52,48,49,55,48,46,52,54,47,62,62,27,35,64,54,50,45,54,54,38,50,56,50,46,55,54,48,47,53,53,53,52,55,52,45,77,73,61,73,80,50,70,68,56,50,53,52,48,53,50,49,52,48,45,30,54,58,41,51,30,46,32,56,49,46,37,72,31,39,56,44,16,23,33,16,49,54,29,45,55,40,48,52,51,50,53,49,53,54,50,51,56,63,54,47,62,78,75,55,77,99,82,44,76,66,56,46,63,73,68,44,72,47,99,62,33,73,56,53,58,52,50,51,53,53,40,52,52,49,34,55,56,40,36,55,55,21,50,57,40,44,47,51,73,61,59,28,76,95,46,84,72,55,72,74,48,62,78,54,56,80,59,75,61,66,66,75,46,42,60,56,52,53,55,66,71,53,78,81,82,68,95,61,94,45,73,65,58,49,51,50,52,51,53,49,50,54,49,51,48,53,52,48,52,54,49,52,50,52,49,53,36,52,21,43,56,49,40,45,50,66,55,52,52,50,53,50,49,52,50,51,52,49,51,49,50,52,52,49,50,72,75,48,89,70,94,73,86,82,80,77,80,73,86,81,82,77,80,94,76,96,55,74,77,66,53,61,76,42,54,52,66,93,55,102,66,75,77,73,22,69,58,58,55,49,49,54,50,50,53,49,52,53,50,52,57,54,47,69,74,61,65,59,60,48,35,47,49,48,52,71,75,68,51,91,67,62,65,69,53,58,65,67,73,41,83,87,58,79,71,95,55,97,69,86,72,71,96,55,69,48,53,58,53,53,48,52,51,55,51,55,57,31,44,70,88,60,61,66,68,60,42,52,50,50,48,54,14,44,61,52,45,45,59,55,38,49,53,50,42,54,73,77,39,67,56,78,69,43,36,54,48,54,54,49,43,52,54,48,47,49,38,36,74,76,66,44,19,61,94,88,39,73,66,57,65,52,87,86,52,81,81,49,50,62,55,47,53,48,45,49,52,52,44,48,50,47,41,54,53,42,46,56,46,52,55,54,62,50,55,71,72,76,110

Sequence (518 aa):
MPFMTTMMANLMPSLASMDDKELFENVIGLLILVITIVVNVSIQIHTGVVINFYTTYIYIGAMLYLLIILTSIALTAPVSKQILENKYQAAHKLVSKDMLTRMSTVEELIQCVRRYSIMAGTSSPQFVVATTPLCSAAGIICIFSTIIYFYDVLTDTIDYKNWGEHNYYKMFLENESDYKWSMVGIFFIQSVGIVVGTIHSIFRCFAPLSFKLSLKWCKKHTKIFKVEKYWLQKLFEWKDIHLVLPIGSRTLKALVHNLNHFIIHVCIGFQMVIVVSCKTIAFIPIGIVIIGVYCVHCWMLLKAMFFAMPMVSNRVIIHDLGPNDTEEDIENYVLRLENEMELGKRTLKSISKSMDTLIQKAEKKPPKNLLELVESRSRGFEGVLSFDSDEVQPLLSVKFPNSWSLPIVTLTCVASTLPNICTDTVDSLFNSVCEGLFYTFLVDESLNNDGEAKNIHIATRILWHEVEVTHKWLGNTLQRIDFKKNRQERFLNGILIKQKKLSTKATLMIRWRTLKTS

pLDDT: mean 72.65, std 17.11, range [23.7, 94.5]

Organism: Helianthus annuus (NCBI:txid4232)

Foldseek 3Di:
DLLLLLVLLLCQLVLLVDDLVRSVVVLVVNVVVLVVVLVVVVVCVVVVVDPDPPLNVLVNVSSVLSNLLSVLSSLLSVLLLVLLVVLLVVLVVVLVVVCVVDVDDPVVVLVSVLLVLLSVVLSRSSVQSLLALSSLLSLLSSLVSLVVVVVVVVVLVVVVVPDDDDRPVVCQVVQVDPCRCVSVVVVVVSNVSSVVSNVVSVCSLCQLVLADPDPVVVVCVVCLLPDDCSSLVSLVVQLPDDPPDPDPDPVVSVVVNVVSNVVSVVVSVSSSVSSSVSSVSSCVVVVVVVVVVVVVVVVVVVVCVVDDDDDDDPPPPPPDDDDDDPDVVSQSSNRHSDPPGPSHPVNSVVSSVVSVVVVVVDVVDDLVLLVCCCVPPDPDCVVVVVVPDPPDPPPDPDDDDDAPLQVLLLVLLVLLQEQPDDPVVSVSSLSSNVSVVVVSLVVQCVPPVDDPSVLVSVVSVVQNVCCVPPCDGPNHHSHHDDDDPVVVVVVVVVSVVVVVVCVVVSVVVVVVVVVVVD

Mean predicted aligned error: 15.48 Å